Protein AF-A0A8T0K7Q4-F1 (afdb_monomer_lite)

pLDDT: mean 73.62, std 28.97, range [20.77, 98.0]

Foldseek 3Di:
DDDDDPPQADEAEAEQAQFELLQVLLVLLVCLLSNHQYEYEQLQNHKYFDALVVVLVVLVVVVPWADPPDRVVTDDNDLDSQVVSLVSNLVNFPCVDPSRVSSSVSYHTYNHQDPPRLPDDHDYDVRGHCVVVPDPPTHMDGSLVSSVSVPDDCSVVSVVVNVVSVVVVVVVVVVVVVVVVVVVVVVVVVVVVVVVVVVPPPDDDDDDDDDDDDDDDDDDDDDDDDDDDDDDDDDDDDDDDDDDDDDDDDDDDDDDDDDDDDDDDDDDDDDDDDDDDDDDDDDDDDDDDDDDDDDDDDDDDDDDDDDDDDDDDDDDDDDDDDDDDDDDDDDPDDPPPDPPAPFDDFDEADDLVLVVDPDWDAFLFPPVGFQKKFWAAWAWQFDPPAPFTKIKTKIFQQLSFFGAFFWWKWWFFDDADPVDGPHTDDTDIFTWQAGCCGPVSNNGMTITIATWFWDADPPPRDTDPVPTDRPRCRRNVDHGGDIIGIGHIALDDPDPDPDPDDDDDPDDPDDDDDPPVPPVVVVVVVVVPPLQDDPPDDGRCQRHDPQVDLAAEEAQEAEQSQCRSVSNVVCVARRHPNPSHHHDHAYEYEYEGQAPSRDGCVVVLVVCCVSPVPRYHYHYFHQNPDAAPVRHGTGSLSVCVVCVVVVVVSLVVLHAYEETEAPVVVVSNLVSNCVSCVVVVHDSVVSVSVCVSSSRYGYDHD

Organism: Phaseolus angularis (NCBI:txid3914)

InterPro domains:
  IPR001433 Oxidoreductase FAD/NAD(P)-binding [PF00175] (556-670)
  IPR001709 Flavoprotein pyridine nucleotide cytochrome reductase [PR00371] (403-413)
  IPR001709 Flavoprotein pyridine nucleotide cytochrome reductase [PR00371] (555-574)
  IPR001709 Flavoprotein pyridine nucleotide cytochrome reductase [PR00371] (585-594)
  IPR001709 Flavoprotein pyridine nucleotide cytochrome reductase [PR00371] (597-608)
  IPR001709 Flavoprotein pyridine nucleotide cytochrome reductase [PR00371] (633-649)
  IPR001709 Flavoprotein pyridine nucleotide cytochrome reductase [PR00371] (656-664)
  IPR005755 Large ribosomal subunit protein uL13, eukaryota/archaea [TIGR01077] (12-154)
  IPR005822 Large ribosomal subunit protein uL13 [MF_01366] (11-135)
  IPR005822 Large ribosomal subunit protein uL13 [PF00572] (11-115)
  IPR005822 Large ribosomal subunit protein uL13 [cd00392] (12-113)
  IPR015701 Ferredoxin--NADP reductase [PIRSF000361] (325-702)
  IPR015701 Ferredoxin--NADP reductase [PTHR43314] (281-702)
  IPR017927 FAD-binding domain, ferredoxin reductase-type [PS51384] (368-496)
  IPR017938 Riboflavin synthase-like beta-barrel [SSF63380] (358-496)
  IPR023563 Large ribosomal subunit protein uL13, conserved site [PS00783] (89-112)
  IPR035442 Ferredoxin--NADP reductase, plant and Cyanobacteria type [PIRSF501178] (305-702)
  IPR036899 Large ribosomal subunit protein uL13 superfamily [G3DSA:3.90.1180.10] (8-154)
  IPR036899 Large ribosomal subunit protein uL13 superfamily [SSF52161] (12-154)
  IPR039261 Ferredoxin-NADP reductase (FNR), nucleotide-binding domain [G3DSA:3.40.50.80] (540-701)

Sequence (702 aa):
MVSGSGICAKRVVVDARHHMLGRLASIVAKELLNGQKVVVVRCEEICISGGLVRQKMKYMRFLRKRMNTKPSHGPIHFRAPAKIFWRTVRGMIPHKTKRGEAALDRLKVYEGIPPPYDKTKRMVVPDALKVLRLQKGHKYCVLGRLSSEVGWSYYDTIRELEKKRKDKAELVYERKKQLNKLRVKAEKIADEKLALFAKGGRDGLTLQEPKNKPDLSLSPKDYRKTQIKTSLNSPWCASFFILDPSKNCSVFQIYPFSNHIFCSDSHYSFFVLDLRMFHLTLSQAAVTVPIGSDLSLRRSAFKTSNLNFRDKSWAPVLTLDLKATSSCLRSRNVVCMSVQQASVPKVSVSPLELEDAKEPPLNLHKPKEPYTATIVSVERLVGPKAPGETCHIVIDHGGNVPYWEGQSYGVIPPGENPKKPGAPHNVRLYSIASTRYGDFFDGKTASLCVRRAVYYDPETGKEDPSKNGVCSNFLCDSKPGDKIKITGVFANLYFLNVMLEYNLFAAVCFLFNLLDFMLRMVESYVKTAMCLNDERCPSGKIMLLPEDDPNATHIMIATGTGVAPFRGYLRRMFMESVPTYKFGGLAWLFLGVANSDSLLYDEEFSKYLTDYPDNFRYDRALSREQKNKNGGKMYVQDKIEEYSDEIFKLLDNGAHIYFCGLKGMMPGIQDTLKRVAEQRGESWEEKLSQLKKNKQWHVEVY

Structure (mmCIF, N/CA/C/O backbone):
data_AF-A0A8T0K7Q4-F1
#
_entry.id   AF-A0A8T0K7Q4-F1
#
loop_
_atom_site.group_PDB
_atom_site.id
_atom_site.type_symbol
_atom_site.label_atom_id
_atom_site.label_alt_id
_atom_site.label_comp_id
_atom_site.label_asym_id
_atom_site.label_entity_id
_atom_site.label_seq_id
_atom_site.pdbx_PDB_ins_code
_atom_site.Cartn_x
_atom_site.Cartn_y
_atom_site.Cartn_z
_atom_site.occupancy
_atom_site.B_iso_or_equiv
_atom_site.auth_seq_id
_atom_site.auth_comp_id
_atom_site.auth_asym_id
_atom_site.auth_atom_id
_atom_site.pdbx_PDB_model_num
ATOM 1 N N . MET A 1 1 ? -24.305 -4.553 12.191 1.00 35.91 1 MET A N 1
ATOM 2 C CA . MET A 1 1 ? -25.577 -4.128 11.552 1.00 35.91 1 MET A CA 1
ATOM 3 C C . MET A 1 1 ? -26.216 -5.382 10.963 1.00 35.91 1 MET A C 1
ATOM 5 O O . MET A 1 1 ? -25.490 -6.355 10.802 1.00 35.91 1 MET A O 1
ATOM 9 N N . VAL A 1 2 ? -27.542 -5.440 10.817 1.00 37.91 2 VAL A N 1
ATOM 10 C CA . VAL A 1 2 ? -28.267 -6.731 10.743 1.00 37.91 2 VAL A CA 1
ATOM 11 C C . VAL A 1 2 ? -28.123 -7.412 9.374 1.00 37.91 2 VAL A C 1
ATOM 13 O O . VAL A 1 2 ? -27.990 -6.744 8.352 1.00 37.91 2 VAL A O 1
ATOM 16 N N . SER A 1 3 ? -28.128 -8.745 9.393 1.00 39.56 3 SER A N 1
ATOM 17 C CA . SER A 1 3 ? -28.102 -9.647 8.240 1.00 39.56 3 SER A CA 1
ATOM 18 C C . SER A 1 3 ? -29.296 -9.465 7.292 1.00 39.56 3 SER A C 1
ATOM 20 O O . SER A 1 3 ? -30.337 -8.907 7.644 1.00 39.56 3 SER A O 1
ATOM 22 N N . GLY A 1 4 ? -29.130 -9.938 6.054 1.00 44.12 4 GLY A N 1
ATOM 23 C CA . GLY A 1 4 ? -30.130 -9.791 5.001 1.00 44.12 4 GLY A CA 1
ATOM 24 C C . GLY A 1 4 ? -31.412 -10.583 5.264 1.00 44.12 4 GLY A C 1
ATOM 25 O O . GLY A 1 4 ? -31.377 -11.769 5.569 1.00 44.12 4 GLY A O 1
ATOM 26 N N . SER A 1 5 ? -32.552 -9.924 5.070 1.00 37.22 5 SER A N 1
ATOM 27 C CA . SER A 1 5 ? -33.859 -10.551 4.850 1.00 37.22 5 SER A CA 1
ATOM 28 C C . SER A 1 5 ? -34.651 -9.672 3.877 1.00 37.22 5 SER A C 1
ATOM 30 O O . SER A 1 5 ? -34.541 -8.446 3.917 1.00 37.22 5 SER A O 1
ATOM 32 N N . GLY A 1 6 ? -35.418 -10.278 2.966 1.00 42.44 6 GLY A N 1
ATOM 33 C CA . GLY A 1 6 ? -36.070 -9.587 1.836 1.00 42.44 6 GLY A CA 1
ATOM 34 C C . GLY A 1 6 ? -37.251 -8.671 2.193 1.00 42.44 6 GLY A C 1
ATOM 35 O O . GLY A 1 6 ? -38.017 -8.284 1.315 1.00 42.44 6 GLY A O 1
ATOM 36 N N . ILE A 1 7 ? -37.431 -8.337 3.471 1.00 44.41 7 ILE A N 1
ATOM 37 C CA . ILE A 1 7 ? -38.568 -7.570 3.989 1.00 44.41 7 ILE A CA 1
ATOM 38 C C . ILE A 1 7 ? -38.227 -6.074 3.947 1.00 44.41 7 ILE A C 1
ATOM 40 O O . ILE A 1 7 ? -37.103 -5.676 4.246 1.00 44.41 7 ILE A O 1
ATOM 44 N N . CYS A 1 8 ? -39.192 -5.226 3.567 1.00 49.91 8 CYS A N 1
ATOM 45 C CA . CYS A 1 8 ? -38.986 -3.797 3.292 1.00 49.91 8 CYS A CA 1
ATOM 46 C C . CYS A 1 8 ? -38.186 -3.067 4.396 1.00 49.91 8 CYS A C 1
ATOM 48 O O . CYS A 1 8 ? -38.736 -2.675 5.428 1.00 49.91 8 CYS A O 1
ATOM 50 N N . ALA A 1 9 ? -36.897 -2.821 4.130 1.00 61.44 9 ALA A N 1
ATOM 51 C CA . ALA A 1 9 ? -35.919 -2.387 5.125 1.00 61.44 9 ALA A CA 1
ATOM 52 C C . ALA A 1 9 ? -36.371 -1.155 5.935 1.00 61.44 9 ALA A C 1
ATOM 54 O O . ALA A 1 9 ? -36.598 -0.061 5.396 1.00 61.44 9 ALA A O 1
ATOM 55 N N . LYS A 1 10 ? -36.497 -1.350 7.255 1.00 80.00 10 LYS A N 1
ATOM 56 C CA . LYS A 1 10 ? -37.010 -0.377 8.232 1.00 80.00 10 LYS A CA 1
ATOM 57 C C . LYS A 1 10 ? -36.226 0.932 8.149 1.00 80.00 10 LYS A C 1
ATOM 59 O O . LYS A 1 10 ? -35.028 0.938 8.404 1.00 80.00 10 LYS A O 1
ATOM 64 N N . ARG A 1 11 ? -36.890 2.043 7.805 1.00 88.00 11 ARG A N 1
ATOM 65 C CA . ARG A 1 11 ? -36.248 3.352 7.565 1.00 88.00 11 ARG A CA 1
ATOM 66 C C . ARG A 1 11 ? -35.362 3.769 8.749 1.00 88.00 11 ARG A C 1
ATOM 68 O O . ARG A 1 11 ? -35.875 4.054 9.830 1.00 88.00 11 ARG A O 1
ATOM 75 N N . VAL A 1 12 ? -34.052 3.852 8.525 1.00 92.94 12 VAL A N 1
ATOM 76 C CA . VAL A 1 12 ? -33.076 4.330 9.515 1.00 92.94 12 VAL A CA 1
ATOM 77 C C . VAL A 1 12 ? -32.937 5.843 9.376 1.00 92.94 12 VAL A C 1
ATOM 79 O O . VAL A 1 12 ? -32.743 6.348 8.271 1.00 92.94 12 VAL A O 1
ATOM 82 N N . VAL A 1 13 ? -33.021 6.566 10.494 1.00 95.44 13 VAL A N 1
ATOM 83 C CA . VAL A 1 13 ? -32.759 8.011 10.551 1.00 95.44 13 VAL A CA 1
ATOM 84 C C . VAL A 1 13 ? -31.423 8.228 11.256 1.00 95.44 13 VAL A C 1
ATOM 86 O O . VAL A 1 13 ? -31.274 7.844 12.415 1.00 95.44 13 VAL A O 1
ATOM 89 N N . VAL A 1 14 ? -30.453 8.816 10.561 1.00 96.06 14 VAL A N 1
ATOM 90 C CA . VAL A 1 14 ? -29.086 9.064 11.037 1.00 96.06 14 VAL A CA 1
ATOM 91 C C . VAL A 1 14 ? -28.910 10.545 11.358 1.00 96.06 14 VAL A C 1
ATOM 93 O O . VAL A 1 14 ? -29.222 11.411 10.542 1.00 96.06 14 VAL A O 1
ATOM 96 N N . ASP A 1 15 ? -28.396 10.830 12.548 1.00 95.50 15 ASP A N 1
ATOM 97 C CA . ASP A 1 15 ? -28.083 12.172 13.028 1.00 95.50 15 ASP A CA 1
ATOM 98 C C . ASP A 1 15 ? -26.625 12.515 12.694 1.00 95.50 15 ASP A C 1
ATOM 100 O O . ASP A 1 15 ? -25.704 11.927 13.256 1.00 95.50 15 ASP A O 1
ATOM 104 N N . ALA A 1 16 ? -26.395 13.436 11.756 1.00 95.88 16 ALA A N 1
ATOM 105 C CA . ALA A 1 16 ? -25.069 13.666 11.179 1.00 95.88 16 ALA A CA 1
ATOM 106 C C . ALA A 1 16 ? -24.139 14.561 12.025 1.00 95.88 16 ALA A C 1
ATOM 108 O O . ALA A 1 16 ? -22.987 14.803 11.642 1.00 95.88 16 ALA A O 1
ATOM 109 N N . ARG A 1 17 ? -24.598 15.031 13.195 1.00 94.50 17 ARG A N 1
ATOM 110 C CA . ARG A 1 17 ? -23.848 15.933 14.083 1.00 94.50 17 ARG A CA 1
ATOM 111 C C . ARG A 1 17 ? -22.440 15.426 14.382 1.00 94.50 17 ARG A C 1
ATOM 113 O O . ARG A 1 17 ? -22.272 14.311 14.865 1.00 94.50 17 ARG A O 1
ATOM 120 N N . HIS A 1 18 ? -21.428 16.262 14.153 1.00 94.38 18 HIS A N 1
ATOM 121 C CA . HIS A 1 18 ? -20.016 15.957 14.418 1.00 94.38 18 HIS A CA 1
ATOM 122 C C . HIS A 1 18 ? -19.469 14.697 13.712 1.00 94.38 18 HIS A C 1
ATOM 124 O O . HIS A 1 18 ? -18.427 14.181 14.119 1.00 94.38 18 HIS A O 1
ATOM 130 N N . HIS A 1 19 ? -20.120 14.196 12.659 1.00 96.31 19 HIS A N 1
ATOM 131 C CA . HIS A 1 19 ? -19.588 13.089 11.863 1.00 96.31 19 HIS A CA 1
ATOM 132 C C . HIS A 1 19 ? -18.623 13.599 10.783 1.00 96.31 19 HIS A C 1
ATOM 134 O O . HIS A 1 19 ? -18.792 14.689 10.240 1.00 96.31 19 HIS A O 1
ATOM 140 N N . MET A 1 20 ? -17.613 12.803 10.443 1.00 95.94 20 MET A N 1
ATOM 141 C CA . MET A 1 20 ? -16.632 13.079 9.398 1.00 95.94 20 MET A CA 1
ATOM 142 C C . MET A 1 20 ? -17.219 12.747 8.023 1.00 95.94 20 MET A C 1
ATOM 144 O O . MET A 1 20 ? -17.463 11.576 7.723 1.00 95.94 20 MET A O 1
ATOM 148 N N . LEU A 1 21 ? -17.389 13.773 7.180 1.00 96.00 21 LEU A N 1
ATOM 149 C CA . LEU A 1 21 ? -18.098 13.740 5.890 1.00 96.00 21 LEU A CA 1
ATOM 150 C C . LEU A 1 21 ? -17.865 12.453 5.075 1.00 96.00 21 LEU A C 1
ATOM 152 O O . LEU A 1 21 ? -18.817 11.751 4.744 1.00 96.00 21 LEU A O 1
ATOM 156 N N . GLY A 1 22 ? -16.604 12.128 4.773 1.00 94.56 22 GLY A N 1
ATOM 157 C CA . GLY A 1 22 ? -16.255 10.979 3.929 1.00 94.56 22 GLY A CA 1
ATOM 158 C C . GLY A 1 22 ? -16.488 9.612 4.584 1.00 94.56 22 GLY A C 1
ATOM 159 O O . GLY A 1 22 ? -16.881 8.674 3.895 1.00 94.56 22 GLY A O 1
ATOM 160 N N . ARG A 1 23 ? -16.300 9.493 5.909 1.00 93.62 23 ARG A N 1
ATOM 161 C CA . ARG A 1 23 ? -16.551 8.234 6.638 1.00 93.62 23 ARG A CA 1
ATOM 162 C C . ARG A 1 23 ? -18.053 7.959 6.732 1.00 93.62 23 ARG A C 1
ATOM 164 O O . ARG A 1 23 ? -18.482 6.850 6.431 1.00 93.62 23 ARG A O 1
ATOM 171 N N . LEU A 1 24 ? -18.849 8.982 7.061 1.00 96.31 24 LEU A N 1
ATOM 172 C CA . LEU A 1 24 ? -20.310 8.876 7.091 1.00 96.31 24 LEU A CA 1
ATOM 173 C C . LEU A 1 24 ? -20.872 8.534 5.704 1.00 96.31 24 LEU A C 1
ATOM 175 O O . LEU A 1 24 ? -21.683 7.620 5.587 1.00 96.31 24 LEU A O 1
ATOM 179 N N . ALA A 1 25 ? -20.409 9.220 4.653 1.00 97.00 25 ALA A N 1
ATOM 180 C CA . ALA A 1 25 ? -20.859 8.961 3.287 1.00 97.00 25 ALA A CA 1
ATOM 181 C C . ALA A 1 25 ? -20.538 7.531 2.814 1.00 97.00 25 ALA A C 1
ATOM 183 O O . ALA A 1 25 ? -21.384 6.911 2.177 1.00 97.00 25 ALA A O 1
ATOM 184 N N . SER A 1 26 ? -19.368 6.986 3.171 1.00 96.50 26 SER A N 1
ATOM 185 C CA . SER A 1 26 ? -18.967 5.614 2.818 1.00 96.50 26 SER A CA 1
ATOM 186 C C . SER A 1 26 ? -19.850 4.554 3.485 1.00 96.50 26 SER A C 1
ATOM 188 O O . SER A 1 26 ? -20.309 3.624 2.824 1.00 96.50 26 SER A O 1
ATOM 190 N N . ILE A 1 27 ? -20.162 4.722 4.776 1.00 95.69 27 ILE A N 1
ATOM 191 C CA . ILE A 1 27 ? -21.057 3.806 5.501 1.00 95.69 27 ILE A CA 1
ATOM 192 C C . ILE A 1 27 ? -22.479 3.893 4.928 1.00 95.69 27 ILE A C 1
ATOM 194 O O . ILE A 1 27 ? -23.064 2.869 4.585 1.00 95.69 27 ILE A O 1
ATOM 198 N N . VAL A 1 28 ? -23.004 5.106 4.721 1.00 96.06 28 VAL A N 1
ATOM 199 C CA . VAL A 1 28 ? -24.328 5.312 4.109 1.00 96.06 28 VAL A CA 1
ATOM 200 C C . VAL A 1 28 ? -24.396 4.722 2.691 1.00 96.06 28 VAL A C 1
ATOM 202 O O . VAL A 1 28 ? -25.392 4.088 2.356 1.00 96.06 28 VAL A O 1
ATOM 205 N N . ALA A 1 29 ? -23.346 4.851 1.873 1.00 96.25 29 ALA A N 1
ATOM 206 C CA . ALA A 1 29 ? -23.305 4.269 0.528 1.00 96.25 29 ALA A CA 1
ATOM 207 C C . ALA A 1 29 ? -23.425 2.733 0.530 1.00 96.25 29 ALA A C 1
ATOM 209 O O . ALA A 1 29 ? -24.143 2.181 -0.306 1.00 96.25 29 ALA A O 1
ATOM 210 N N . LYS A 1 30 ? -22.773 2.048 1.482 1.00 94.50 30 LYS A N 1
ATOM 211 C CA . LYS A 1 30 ? -22.885 0.588 1.649 1.00 94.50 30 LYS A CA 1
ATOM 212 C C . LYS A 1 30 ? -24.308 0.173 2.026 1.00 94.50 30 LYS A C 1
ATOM 214 O O . LYS A 1 30 ? -24.893 -0.669 1.352 1.00 94.50 30 LYS A O 1
ATOM 219 N N . GLU A 1 31 ? -24.898 0.819 3.029 1.00 93.06 31 GLU A N 1
ATOM 220 C CA . GLU A 1 31 ? -26.262 0.517 3.487 1.00 93.06 31 GLU A CA 1
ATOM 221 C C . GLU A 1 31 ? -27.305 0.685 2.363 1.00 93.06 31 GLU A C 1
ATOM 223 O O . GLU A 1 31 ? -28.150 -0.187 2.149 1.00 93.06 31 GLU A O 1
ATOM 228 N N . LEU A 1 32 ? -27.207 1.754 1.566 1.00 94.12 32 LEU A N 1
ATOM 229 C CA . LEU A 1 32 ? -28.103 1.991 0.424 1.00 94.12 32 LEU A CA 1
ATOM 230 C C . LEU A 1 32 ? -28.004 0.890 -0.652 1.00 94.12 32 LEU A C 1
ATOM 232 O O . LEU A 1 32 ? -29.024 0.488 -1.226 1.00 94.12 32 LEU A O 1
ATOM 236 N N . LEU A 1 33 ? -26.793 0.376 -0.907 1.00 92.19 33 LEU A N 1
ATOM 237 C CA . LEU A 1 33 ? -26.527 -0.731 -1.840 1.00 92.19 33 LEU A CA 1
ATOM 238 C C . LEU A 1 33 ? -26.986 -2.102 -1.311 1.00 92.19 33 LEU A C 1
ATOM 240 O O . LEU A 1 33 ? -27.296 -2.977 -2.129 1.00 92.19 33 LEU A O 1
ATOM 244 N N . ASN A 1 34 ? -27.085 -2.249 0.015 1.00 90.69 34 ASN A N 1
ATOM 245 C CA . ASN A 1 34 ? -27.672 -3.399 0.717 1.00 90.69 34 ASN A CA 1
ATOM 246 C C . ASN A 1 34 ? -29.216 -3.370 0.738 1.00 90.69 34 ASN A C 1
ATOM 248 O O . ASN A 1 34 ? -29.839 -4.335 1.166 1.00 90.69 34 ASN A O 1
ATOM 252 N N . GLY A 1 35 ? -29.852 -2.282 0.281 1.00 88.38 35 GLY A N 1
ATOM 253 C CA . GLY A 1 35 ? -31.316 -2.133 0.250 1.00 88.38 35 GLY A CA 1
ATOM 254 C C . GLY A 1 35 ? -31.903 -1.247 1.353 1.00 88.38 35 GLY A C 1
ATOM 255 O O . GLY A 1 35 ? -33.096 -0.934 1.315 1.00 88.38 35 GLY A O 1
ATOM 256 N N . GLN A 1 36 ? -31.086 -0.791 2.303 1.00 91.00 36 GLN A N 1
ATOM 257 C CA . GLN A 1 36 ? -31.540 -0.017 3.454 1.00 91.00 36 GLN A CA 1
ATOM 258 C C . GLN A 1 36 ? -32.044 1.376 3.035 1.00 91.00 36 GLN A C 1
ATOM 260 O O . GLN A 1 36 ? -31.373 2.117 2.319 1.00 91.00 36 GLN A O 1
ATOM 265 N N . LYS A 1 37 ? -33.231 1.765 3.516 1.00 94.00 37 LYS A N 1
ATOM 266 C CA . LYS A 1 37 ? -33.770 3.130 3.375 1.00 94.00 37 LYS A CA 1
ATOM 267 C C . LYS A 1 37 ? -33.159 4.021 4.460 1.00 94.00 37 LYS A C 1
ATOM 269 O O . LYS A 1 37 ? -33.357 3.743 5.647 1.00 94.00 37 LYS A O 1
ATOM 274 N N . VAL A 1 38 ? -32.427 5.066 4.073 1.00 95.38 38 VAL A N 1
ATOM 275 C CA . VAL A 1 38 ? -31.645 5.920 4.988 1.00 95.38 38 VAL A CA 1
ATOM 276 C C . VAL A 1 38 ? -32.077 7.378 4.859 1.00 95.38 38 VAL A C 1
ATOM 278 O O . VAL A 1 38 ? -32.139 7.934 3.764 1.00 95.38 38 VAL A O 1
ATOM 281 N N . VAL A 1 39 ? -32.338 8.022 5.994 1.00 96.38 39 VAL A N 1
ATOM 282 C CA . VAL A 1 39 ? -32.563 9.467 6.078 1.00 96.38 39 VAL A CA 1
ATOM 283 C C . VAL A 1 39 ? -31.473 10.091 6.932 1.00 96.38 39 VAL A C 1
ATOM 285 O O . VAL A 1 39 ? -31.307 9.697 8.079 1.00 96.38 39 VAL A O 1
ATOM 288 N N . VAL A 1 40 ? -30.748 11.069 6.399 1.00 97.06 40 VAL A N 1
ATOM 289 C CA . VAL A 1 40 ? -29.696 11.793 7.123 1.00 97.06 40 VAL A CA 1
ATOM 290 C C . VAL A 1 40 ? -30.197 13.197 7.464 1.00 97.06 40 VAL A C 1
ATOM 292 O O . VAL A 1 40 ? -30.641 13.928 6.579 1.00 97.06 40 VAL A O 1
ATOM 295 N N . VAL A 1 41 ? -30.142 13.563 8.745 1.00 95.94 41 VAL A N 1
ATOM 296 C CA . VAL A 1 41 ? -30.566 14.875 9.270 1.00 95.94 41 VAL A CA 1
ATOM 297 C C . VAL A 1 41 ? -29.388 15.622 9.901 1.00 95.94 41 VAL A C 1
ATOM 299 O O . VAL A 1 41 ? -28.391 15.002 10.276 1.00 95.94 41 VAL A O 1
ATOM 302 N N . ARG A 1 42 ? -29.506 16.949 10.034 1.00 95.31 42 ARG A N 1
ATOM 303 C CA . ARG A 1 42 ? -28.453 17.864 10.520 1.00 95.31 42 ARG A CA 1
ATOM 304 C C . ARG A 1 42 ? -27.158 17.859 9.706 1.00 95.31 42 ARG A C 1
ATOM 306 O O . ARG A 1 42 ? -26.049 17.839 10.247 1.00 95.31 42 ARG A O 1
ATOM 313 N N . CYS A 1 43 ? -27.279 17.879 8.378 1.00 96.31 43 CYS A N 1
ATOM 314 C CA . CYS A 1 43 ? -26.110 17.878 7.491 1.00 96.31 43 CYS A CA 1
ATOM 315 C C . CYS A 1 43 ? -25.223 19.130 7.626 1.00 96.31 43 CYS A C 1
ATOM 317 O O . CYS A 1 43 ? -24.043 19.090 7.285 1.00 96.31 43 CYS A O 1
ATOM 319 N N . GLU A 1 44 ? -25.747 20.226 8.170 1.00 95.00 44 GLU A N 1
ATOM 320 C CA . GLU A 1 44 ? -24.985 21.420 8.530 1.00 95.00 44 GLU A CA 1
ATOM 321 C C . GLU A 1 44 ? -23.984 21.190 9.680 1.00 95.00 44 GLU A C 1
ATOM 323 O O . GLU A 1 44 ? -22.933 21.829 9.678 1.00 95.00 44 GLU A O 1
ATOM 328 N N . GLU A 1 45 ? -24.243 20.261 10.614 1.00 95.25 45 GLU A N 1
ATOM 329 C CA . GLU A 1 45 ? -23.342 19.925 11.737 1.00 95.25 45 GLU A CA 1
ATOM 330 C C . GLU A 1 45 ? -22.268 18.859 11.376 1.00 95.25 45 GLU A C 1
ATOM 332 O O . GLU A 1 45 ? -21.480 18.449 12.239 1.00 95.25 45 GLU A O 1
ATOM 337 N N . ILE A 1 46 ? -22.189 18.423 10.109 1.00 96.69 46 ILE A N 1
ATOM 338 C CA . ILE A 1 46 ? -21.130 17.532 9.588 1.00 96.69 46 ILE A CA 1
ATOM 339 C C . ILE A 1 46 ? -19.763 18.230 9.631 1.00 96.69 46 ILE A C 1
ATOM 341 O O . ILE A 1 46 ? -19.654 19.433 9.408 1.00 96.69 46 ILE A O 1
ATOM 345 N N . CYS A 1 47 ? -18.695 17.472 9.879 1.00 95.62 47 CYS A N 1
ATOM 346 C CA . CYS A 1 47 ? -17.317 17.958 9.937 1.00 95.62 47 CYS A CA 1
ATOM 347 C C . CYS A 1 47 ? -16.460 17.470 8.750 1.00 95.62 47 CYS A C 1
ATOM 349 O O . CYS A 1 47 ? -16.594 16.341 8.273 1.00 95.62 47 CYS A O 1
ATOM 351 N N . ILE A 1 48 ? -15.521 18.311 8.310 1.00 94.88 48 ILE A N 1
ATOM 352 C CA . ILE A 1 48 ? -14.441 17.980 7.366 1.00 94.88 48 ILE A CA 1
ATOM 353 C C . ILE A 1 48 ? -13.102 18.250 8.067 1.00 94.88 48 ILE A C 1
ATOM 355 O O . ILE A 1 48 ? -12.975 19.228 8.803 1.00 94.88 48 ILE A O 1
ATOM 359 N N . SER A 1 49 ? -12.097 17.397 7.858 1.00 91.69 49 SER A N 1
ATOM 360 C CA . SER A 1 49 ? -10.741 17.601 8.386 1.00 91.69 49 SER A CA 1
ATOM 361 C C . SER A 1 49 ? -10.030 18.787 7.721 1.00 91.69 49 SER A C 1
ATOM 363 O O . SER A 1 49 ? -10.256 19.097 6.551 1.00 91.69 49 SER A O 1
ATOM 365 N N . GLY A 1 50 ? -9.128 19.438 8.454 1.00 91.62 50 GLY A N 1
ATOM 366 C CA . GLY A 1 50 ? -8.415 20.635 8.012 1.00 91.62 50 GLY A CA 1
ATOM 367 C C . GLY A 1 50 ? -9.155 21.937 8.338 1.00 91.62 50 GLY A C 1
ATOM 368 O O . GLY A 1 50 ? -10.373 21.975 8.494 1.00 91.62 50 GLY A O 1
ATOM 369 N N . GLY A 1 51 ? -8.393 23.027 8.450 1.00 93.25 51 GLY A N 1
ATOM 370 C CA . GLY A 1 51 ? -8.929 24.345 8.790 1.00 93.25 51 GLY A CA 1
ATOM 371 C C . GLY A 1 51 ? -9.867 24.926 7.726 1.00 93.25 51 GLY A C 1
ATOM 372 O O . GLY A 1 51 ? -9.716 24.686 6.526 1.00 93.25 51 GLY A O 1
ATOM 373 N N . LEU A 1 52 ? -10.807 25.750 8.190 1.00 93.81 52 LEU A N 1
ATOM 374 C CA . LEU A 1 52 ? -11.856 26.385 7.390 1.00 93.81 52 LEU A CA 1
ATOM 375 C C . LEU A 1 52 ? -11.324 27.129 6.157 1.00 93.81 52 LEU A C 1
ATOM 377 O O . LEU A 1 52 ? -11.821 26.891 5.061 1.00 93.81 52 LEU A O 1
ATOM 381 N N . VAL A 1 53 ? -10.265 27.934 6.304 1.00 93.62 53 VAL A N 1
ATOM 382 C CA . VAL A 1 53 ? -9.640 28.687 5.196 1.00 93.62 53 VAL A CA 1
ATOM 383 C C . VAL A 1 53 ? -9.153 27.755 4.076 1.00 93.62 53 VAL A C 1
ATOM 385 O O . VAL A 1 53 ? -9.475 27.974 2.910 1.00 93.62 53 VAL A O 1
ATOM 388 N N . ARG A 1 54 ? -8.462 26.654 4.418 1.00 93.00 54 ARG A N 1
ATOM 389 C CA . ARG A 1 54 ? -7.981 25.649 3.447 1.00 93.00 54 ARG A CA 1
ATOM 390 C C . ARG A 1 54 ? -9.142 25.018 2.676 1.00 93.00 54 ARG A C 1
ATOM 392 O O . ARG A 1 54 ? -9.057 24.853 1.459 1.00 93.00 54 ARG A O 1
ATOM 399 N N . GLN A 1 55 ? -10.232 24.676 3.366 1.00 94.50 55 GLN A N 1
ATOM 400 C CA . GLN A 1 55 ? -11.401 24.078 2.718 1.00 94.50 55 GLN A CA 1
ATOM 401 C C . GLN A 1 55 ? -12.217 25.103 1.915 1.00 94.50 55 GLN A C 1
ATOM 403 O O . GLN A 1 55 ? -12.707 24.756 0.843 1.00 94.50 55 GLN A O 1
ATOM 408 N N . LYS A 1 56 ? -12.275 26.373 2.342 1.00 93.81 56 LYS A N 1
ATOM 409 C CA . LYS A 1 56 ? -12.843 27.486 1.562 1.00 93.81 56 LYS A CA 1
ATOM 410 C C . LYS A 1 56 ? -12.080 27.681 0.255 1.00 93.81 56 LYS A C 1
ATOM 412 O O . LYS A 1 56 ? -12.696 27.637 -0.802 1.00 93.81 56 LYS A O 1
ATOM 417 N N . MET A 1 57 ? -10.747 27.787 0.292 1.00 94.00 57 MET A N 1
ATOM 418 C CA . MET A 1 57 ? -9.913 27.868 -0.919 1.00 94.00 57 MET A CA 1
ATOM 419 C C . MET A 1 57 ? -10.150 26.674 -1.858 1.00 94.00 57 MET A C 1
ATOM 421 O O . MET A 1 57 ? -10.355 26.858 -3.059 1.00 94.00 57 MET A O 1
ATOM 425 N N . LYS A 1 58 ? -10.200 25.448 -1.312 1.00 93.12 58 LYS A N 1
ATOM 426 C CA . LYS A 1 58 ? -10.502 24.230 -2.082 1.00 93.12 58 LYS A CA 1
ATOM 427 C C . LYS A 1 58 ? -11.890 24.285 -2.731 1.00 93.12 58 LYS A C 1
ATOM 429 O O . LYS A 1 58 ? -12.028 23.902 -3.892 1.00 93.12 58 LYS A O 1
ATOM 434 N N . TYR A 1 59 ? -12.901 24.785 -2.019 1.00 92.94 59 TYR A N 1
ATOM 435 C CA . TYR A 1 59 ? -14.258 24.920 -2.550 1.00 92.94 59 TYR A CA 1
ATOM 436 C C . TYR A 1 59 ? -14.369 26.041 -3.590 1.00 92.94 59 TYR A C 1
ATOM 438 O O . TYR A 1 59 ? -14.992 25.845 -4.626 1.00 92.94 59 TYR A O 1
ATOM 446 N N . MET A 1 60 ? -13.691 27.173 -3.394 1.00 92.12 60 MET A N 1
ATOM 447 C CA . MET A 1 60 ? -13.629 28.259 -4.380 1.00 92.12 60 MET A CA 1
ATOM 448 C C . MET A 1 60 ? -12.918 27.815 -5.670 1.00 92.12 60 MET A C 1
ATOM 450 O O . MET A 1 60 ? -13.409 28.106 -6.760 1.00 92.12 60 MET A O 1
ATOM 454 N N . ARG A 1 61 ? -11.831 27.025 -5.590 1.00 92.81 61 ARG A N 1
ATOM 455 C CA . ARG A 1 61 ? -11.213 26.392 -6.779 1.00 92.81 61 ARG A CA 1
ATOM 456 C C . ARG A 1 61 ? -12.159 25.394 -7.460 1.00 92.81 61 ARG A C 1
ATOM 458 O O . ARG A 1 61 ? -12.103 25.254 -8.678 1.00 92.81 61 ARG A O 1
ATOM 465 N N . PHE A 1 62 ? -13.039 24.726 -6.711 1.00 90.31 62 PHE A N 1
ATOM 466 C CA . PHE A 1 62 ? -14.092 23.882 -7.283 1.00 90.31 62 PHE A CA 1
ATOM 467 C C . PHE A 1 62 ? -15.175 24.715 -7.995 1.00 90.31 62 PHE A C 1
ATOM 469 O O . PHE A 1 62 ? -15.446 24.434 -9.157 1.00 90.31 62 PHE A O 1
ATOM 476 N N . LEU A 1 63 ? -15.696 25.788 -7.381 1.00 89.50 63 LEU A N 1
ATOM 477 C CA . LEU A 1 63 ? -16.679 26.704 -7.993 1.00 89.50 63 LEU A CA 1
ATOM 478 C C . LEU A 1 63 ? -16.174 27.388 -9.279 1.00 89.50 63 LEU A C 1
ATOM 480 O O . LEU A 1 63 ? -16.973 27.748 -10.142 1.00 89.50 63 LEU A O 1
ATOM 484 N N . ARG A 1 64 ? -14.853 27.560 -9.424 1.00 89.25 64 ARG A N 1
ATOM 485 C CA . ARG A 1 64 ? -14.220 28.073 -10.653 1.00 89.25 64 ARG A CA 1
ATOM 486 C C . ARG A 1 64 ? -14.226 27.069 -11.818 1.00 89.25 64 ARG A C 1
ATOM 488 O O . ARG A 1 64 ? -14.014 27.488 -12.950 1.00 89.25 64 ARG A O 1
ATOM 495 N N . LYS A 1 65 ? -14.480 25.770 -11.594 1.00 88.50 65 LYS A N 1
ATOM 496 C CA . LYS A 1 65 ? -14.549 24.779 -12.684 1.00 88.50 65 LYS A CA 1
ATOM 497 C C . LYS A 1 65 ? -15.817 24.981 -13.519 1.00 88.50 65 LYS A C 1
ATOM 499 O O . LYS A 1 65 ? -16.922 24.844 -13.002 1.00 88.50 65 LYS A O 1
ATOM 504 N N . ARG A 1 66 ? -15.660 25.251 -14.814 1.00 84.56 66 ARG A N 1
ATOM 505 C CA . ARG A 1 66 ? -16.746 25.381 -15.802 1.00 84.56 66 ARG A CA 1
ATOM 506 C C . ARG A 1 66 ? -16.412 24.535 -17.035 1.00 84.56 66 ARG A C 1
ATOM 508 O O . ARG A 1 66 ? -15.254 24.180 -17.232 1.00 84.56 66 ARG A O 1
ATOM 515 N N . MET A 1 67 ? -17.418 24.198 -17.838 1.00 84.69 67 MET A N 1
ATOM 516 C CA . MET A 1 67 ? -17.221 23.625 -19.174 1.00 84.69 67 MET A CA 1
ATOM 517 C C . MET A 1 67 ? -17.191 24.773 -20.186 1.00 84.69 67 MET A C 1
ATOM 519 O O . MET A 1 67 ? -18.071 25.629 -20.128 1.00 84.69 67 MET A O 1
ATOM 523 N N . ASN A 1 68 ? -16.193 24.794 -21.075 1.00 82.62 68 ASN A N 1
ATOM 524 C CA . ASN A 1 68 ? -15.985 25.910 -22.006 1.00 82.62 68 ASN A CA 1
ATOM 525 C C . ASN A 1 68 ? -17.068 25.985 -23.097 1.00 82.62 68 ASN A C 1
ATOM 527 O O . ASN A 1 68 ? -17.530 27.065 -23.434 1.00 82.62 68 ASN A O 1
ATOM 531 N N . THR A 1 69 ? -17.502 24.832 -23.614 1.00 85.56 69 THR A N 1
ATOM 532 C CA . THR A 1 69 ? -18.463 24.735 -24.726 1.00 85.56 69 THR A CA 1
ATOM 533 C C . THR A 1 69 ? -19.897 25.069 -24.317 1.00 85.56 69 THR A C 1
ATOM 535 O O . THR A 1 69 ? -20.550 25.880 -24.964 1.00 85.56 69 THR A O 1
ATOM 538 N N . LYS A 1 70 ? -20.416 24.450 -23.246 1.00 82.94 70 LYS A N 1
ATOM 539 C CA . LYS A 1 70 ? -21.786 24.686 -22.766 1.00 82.94 70 LYS A CA 1
ATOM 540 C C . LYS A 1 70 ? -21.857 24.606 -21.235 1.00 82.94 70 LYS A C 1
ATOM 542 O O . LYS A 1 70 ? -21.880 23.501 -20.686 1.00 82.94 70 LYS A O 1
ATOM 547 N N . PRO A 1 71 ? -21.931 25.744 -20.514 1.00 79.81 71 PRO A N 1
ATOM 548 C CA . PRO A 1 71 ? -21.882 25.767 -19.050 1.00 79.81 71 PRO A CA 1
ATOM 549 C C . PRO A 1 71 ? -22.924 24.888 -18.340 1.00 79.81 71 PRO A C 1
ATOM 551 O O . PRO A 1 71 ? -22.619 24.348 -17.278 1.00 79.81 71 PRO A O 1
ATOM 554 N N . SER A 1 72 ? -24.112 24.680 -18.924 1.00 78.00 72 SER A N 1
ATOM 555 C CA . SER A 1 72 ? -25.164 23.822 -18.350 1.00 78.00 72 SER A CA 1
ATOM 556 C C . SER A 1 72 ? -24.859 22.317 -18.390 1.00 78.00 72 SER A C 1
ATOM 558 O O . SER A 1 72 ? -25.453 21.567 -17.622 1.00 78.00 72 SER A O 1
ATOM 560 N N . HIS A 1 73 ? -23.902 21.875 -19.213 1.00 80.25 73 HIS A N 1
ATOM 561 C CA . HIS A 1 73 ? -23.373 20.502 -19.199 1.00 80.25 73 HIS A CA 1
ATOM 562 C C . HIS A 1 73 ? -22.124 20.368 -18.300 1.00 80.25 73 HIS A C 1
ATOM 564 O O . HIS A 1 73 ? -21.540 19.289 -18.184 1.00 80.25 73 HIS A O 1
ATOM 570 N N . GLY A 1 74 ? -21.703 21.459 -17.647 1.00 79.56 74 GLY A N 1
ATOM 571 C CA . GLY A 1 74 ? -20.578 21.484 -16.718 1.00 79.56 74 GLY A CA 1
ATOM 572 C C . GLY A 1 74 ? -20.884 20.913 -15.321 1.00 79.56 74 GLY A C 1
ATOM 573 O O . GLY A 1 74 ? -22.009 20.511 -15.017 1.00 79.56 74 GLY A O 1
ATOM 574 N N . PRO A 1 75 ? -19.879 20.872 -14.424 1.00 83.38 75 PRO A N 1
ATOM 575 C CA . PRO A 1 75 ? -20.048 20.349 -13.068 1.00 83.38 75 PRO A CA 1
ATOM 576 C C . PRO A 1 75 ? -21.048 21.169 -12.235 1.00 83.38 75 PRO A C 1
ATOM 578 O O . PRO A 1 75 ? -20.861 22.366 -12.034 1.00 83.38 75 PRO A O 1
ATOM 581 N N . ILE A 1 76 ? -22.082 20.517 -11.686 1.00 86.31 76 ILE A N 1
ATOM 582 C CA . ILE A 1 76 ? -23.112 21.198 -10.883 1.00 86.31 76 ILE A CA 1
ATOM 583 C C . ILE A 1 76 ? -22.595 21.538 -9.472 1.00 86.31 76 ILE A C 1
ATOM 585 O O . ILE A 1 76 ? -22.261 20.674 -8.647 1.00 86.31 76 ILE A O 1
ATOM 589 N N . HIS A 1 77 ? -22.589 22.838 -9.180 1.00 89.44 77 HIS A N 1
ATOM 590 C CA . HIS A 1 77 ? -22.004 23.444 -7.984 1.00 89.44 77 HIS A CA 1
ATOM 591 C C . HIS A 1 77 ? -22.994 23.604 -6.828 1.00 89.44 77 HIS A C 1
ATOM 593 O O . HIS A 1 77 ? -23.356 24.714 -6.444 1.00 89.44 77 HIS A O 1
ATOM 599 N N . PHE A 1 78 ? -23.414 22.490 -6.224 1.00 92.38 78 PHE A N 1
ATOM 600 C CA . PHE A 1 78 ? -24.221 22.539 -4.998 1.00 92.38 78 PHE A CA 1
ATOM 601 C C . PHE A 1 78 ? -23.523 23.336 -3.882 1.00 92.38 78 PHE A C 1
ATOM 603 O O . PHE A 1 78 ? -22.337 23.116 -3.619 1.00 92.38 78 PHE A O 1
ATOM 610 N N . ARG A 1 79 ? -24.270 24.218 -3.205 1.00 92.25 79 ARG A N 1
ATOM 611 C CA . ARG A 1 79 ? -23.805 24.999 -2.042 1.00 92.25 79 ARG A CA 1
ATOM 612 C C . ARG A 1 79 ? -24.445 24.584 -0.712 1.00 92.25 79 ARG A C 1
ATOM 614 O O . ARG A 1 79 ? -23.838 24.796 0.323 1.00 92.25 79 ARG A O 1
ATOM 621 N N . ALA A 1 80 ? -25.638 23.986 -0.735 1.00 94.88 80 ALA A N 1
ATOM 622 C CA . ALA A 1 80 ? -26.355 23.566 0.471 1.00 94.88 80 ALA A CA 1
ATOM 623 C C . ALA A 1 80 ? -25.744 22.279 1.090 1.00 94.88 80 ALA A C 1
ATOM 625 O O . ALA A 1 80 ? -25.460 21.342 0.328 1.00 94.88 80 ALA A O 1
ATOM 626 N N . PRO A 1 81 ? -25.551 22.186 2.424 1.00 95.88 81 PRO A N 1
ATOM 627 C CA . PRO A 1 81 ? -24.921 21.044 3.096 1.00 95.88 81 PRO A CA 1
ATOM 628 C C . PRO A 1 81 ? -25.485 19.668 2.720 1.00 95.88 81 PRO A C 1
ATOM 630 O O . PRO A 1 81 ? -24.711 18.749 2.442 1.00 95.88 81 PRO A O 1
ATOM 633 N N . ALA A 1 82 ? -26.809 19.512 2.646 1.00 96.06 82 ALA A N 1
ATOM 634 C CA . ALA A 1 82 ? -27.458 18.250 2.297 1.00 96.06 82 ALA A CA 1
ATOM 635 C C . ALA A 1 82 ? -27.158 17.837 0.851 1.00 96.06 82 ALA A C 1
ATOM 637 O O . ALA A 1 82 ? -26.892 16.668 0.574 1.00 96.06 82 ALA A O 1
ATOM 638 N N . LYS A 1 83 ? -27.126 18.795 -0.085 1.00 95.62 83 LYS A N 1
ATOM 639 C CA . LYS A 1 83 ? -26.765 18.530 -1.488 1.00 95.62 83 LYS A CA 1
ATOM 640 C C . LYS A 1 83 ? -25.264 18.268 -1.662 1.00 95.62 83 LYS A C 1
ATOM 642 O O . LYS A 1 83 ? -24.890 17.476 -2.528 1.00 95.62 83 LYS A O 1
ATOM 647 N N . ILE A 1 84 ? -24.406 18.855 -0.822 1.00 95.25 84 ILE A N 1
ATOM 648 C CA . ILE A 1 84 ? -22.973 18.519 -0.767 1.00 95.25 84 ILE A CA 1
ATOM 649 C C . ILE A 1 84 ? -22.785 17.082 -0.257 1.00 95.25 84 ILE A C 1
ATOM 651 O O . ILE A 1 84 ? -22.097 16.308 -0.921 1.00 95.25 84 ILE A O 1
ATOM 655 N N . PHE A 1 85 ? -23.449 16.695 0.839 1.00 96.75 85 PHE A N 1
ATOM 656 C CA . PHE A 1 85 ? -23.430 15.319 1.351 1.00 96.75 85 PHE A CA 1
ATOM 657 C C . PHE A 1 85 ? -23.977 14.315 0.323 1.00 96.75 85 PHE A C 1
ATOM 659 O O . PHE A 1 85 ? -23.322 13.317 0.023 1.00 96.75 85 PHE A O 1
ATOM 666 N N . TRP A 1 86 ? -25.127 14.611 -0.291 1.00 96.69 86 TRP A N 1
ATOM 667 C CA . TRP A 1 86 ? -25.724 13.781 -1.341 1.00 96.69 86 TRP A CA 1
ATOM 668 C C . TRP A 1 86 ? -24.786 13.603 -2.544 1.00 96.69 86 TRP A C 1
ATOM 670 O O . TRP A 1 86 ? -24.620 12.483 -3.022 1.00 96.69 86 TRP A O 1
ATOM 680 N N . ARG A 1 87 ? -24.089 14.662 -2.995 1.00 95.25 87 ARG A N 1
ATOM 681 C CA . ARG A 1 87 ? -23.060 14.546 -4.047 1.00 95.25 87 ARG A CA 1
ATOM 682 C C . ARG A 1 87 ? -21.902 13.643 -3.612 1.00 95.25 87 ARG A C 1
ATOM 684 O O . ARG A 1 87 ? -21.397 12.887 -4.438 1.00 95.25 87 ARG A O 1
ATOM 691 N N . THR A 1 88 ? -21.484 13.700 -2.346 1.00 95.31 88 THR A N 1
ATOM 692 C CA . THR A 1 88 ? -20.439 12.816 -1.808 1.00 95.31 88 THR A CA 1
ATOM 693 C C . THR A 1 88 ? -20.879 11.349 -1.822 1.00 95.31 88 THR A C 1
ATOM 695 O O . THR A 1 88 ? -20.119 10.516 -2.305 1.00 95.31 88 THR A O 1
ATOM 698 N N . VAL A 1 89 ? -22.109 11.033 -1.396 1.00 96.69 89 VAL A N 1
ATOM 699 C CA . VAL A 1 89 ? -22.649 9.658 -1.452 1.00 96.69 89 VAL A CA 1
ATOM 700 C C . VAL A 1 89 ? -22.850 9.188 -2.900 1.00 96.69 89 VAL A C 1
ATOM 702 O O . VAL A 1 89 ? -22.434 8.086 -3.246 1.00 96.69 89 VAL A O 1
ATOM 705 N N . ARG A 1 90 ? -23.380 10.039 -3.793 1.00 95.31 90 ARG A N 1
ATOM 706 C CA . ARG A 1 90 ? -23.483 9.757 -5.240 1.00 95.31 90 ARG A CA 1
ATOM 707 C C . ARG A 1 90 ? -22.125 9.439 -5.880 1.00 95.31 90 ARG A C 1
ATOM 709 O O . ARG A 1 90 ? -22.069 8.629 -6.802 1.00 95.31 90 ARG A O 1
ATOM 716 N N . GLY A 1 91 ? -21.043 10.054 -5.401 1.00 94.25 91 GLY A N 1
ATOM 717 C CA . GLY A 1 91 ? -19.674 9.763 -5.839 1.00 94.25 91 GLY A CA 1
ATOM 718 C C . GLY A 1 91 ? -19.128 8.405 -5.377 1.00 94.25 91 GLY A C 1
ATOM 719 O O . GLY A 1 91 ? -18.114 7.964 -5.903 1.00 94.25 91 GLY A O 1
ATOM 720 N N . MET A 1 92 ? -19.793 7.743 -4.424 1.00 95.69 92 MET A N 1
ATOM 721 C CA . MET A 1 92 ? -19.427 6.428 -3.876 1.00 95.69 92 MET A CA 1
ATOM 722 C C . MET A 1 92 ? -20.351 5.294 -4.360 1.00 95.69 92 MET A C 1
ATOM 724 O O . MET A 1 92 ? -20.142 4.140 -3.998 1.00 95.69 92 MET A O 1
ATOM 728 N N . ILE A 1 93 ? -21.366 5.607 -5.174 1.00 94.25 93 ILE A N 1
ATOM 729 C CA . ILE A 1 93 ? -22.360 4.658 -5.701 1.00 94.25 93 ILE A CA 1
ATOM 730 C C . ILE A 1 93 ? -22.265 4.620 -7.240 1.00 94.25 93 ILE A C 1
ATOM 732 O O . ILE A 1 93 ? -22.169 5.685 -7.862 1.00 94.25 93 ILE A O 1
ATOM 736 N N . PRO A 1 94 ? -22.358 3.437 -7.891 1.00 92.75 94 PRO A N 1
ATOM 737 C CA . PRO A 1 94 ? -22.409 3.289 -9.353 1.00 92.75 94 PRO A CA 1
ATOM 738 C C . PRO A 1 94 ? -23.768 3.741 -9.930 1.00 92.75 94 PRO A C 1
ATOM 740 O O . PRO A 1 94 ? -24.499 2.982 -10.564 1.00 92.75 94 PRO A O 1
ATOM 743 N N . HIS A 1 95 ? -24.118 5.006 -9.703 1.00 92.25 95 HIS A N 1
ATOM 744 C CA . HIS A 1 95 ? -25.431 5.613 -9.945 1.00 92.25 95 HIS A CA 1
ATOM 745 C C . HIS A 1 95 ? -25.842 5.739 -11.422 1.00 92.25 95 HIS A C 1
ATOM 747 O O . HIS A 1 95 ? -26.943 6.192 -11.699 1.00 92.25 95 HIS A O 1
ATOM 753 N N . LYS A 1 96 ? -24.967 5.375 -12.369 1.00 92.19 96 LYS A N 1
ATOM 754 C CA . LYS A 1 96 ? -25.320 5.219 -13.792 1.00 92.19 96 LYS A CA 1
ATOM 755 C C . LYS A 1 96 ? -25.985 3.866 -14.098 1.00 92.19 96 LYS A C 1
ATOM 757 O O . LYS A 1 96 ? -26.382 3.626 -15.228 1.00 92.19 96 LYS A O 1
ATOM 762 N N . THR A 1 97 ? -26.052 2.964 -13.118 1.00 94.56 97 THR A N 1
ATOM 763 C CA . THR A 1 97 ? -26.725 1.662 -13.230 1.00 94.56 97 THR A CA 1
ATOM 764 C C . THR A 1 97 ? -28.082 1.718 -12.534 1.00 94.56 97 THR A C 1
ATOM 766 O O . THR A 1 97 ? -28.186 2.339 -11.475 1.00 94.56 97 THR A O 1
ATOM 769 N N . LYS A 1 98 ? -29.085 0.987 -13.042 1.00 93.88 98 LYS A N 1
ATOM 770 C CA . LYS A 1 98 ? -30.423 0.891 -12.419 1.00 93.88 98 LYS A CA 1
ATOM 771 C C . LYS A 1 98 ? -30.360 0.505 -10.927 1.00 93.88 98 LYS A C 1
ATOM 773 O O . LYS A 1 98 ? -31.119 1.022 -10.115 1.00 93.88 98 LYS A O 1
ATOM 778 N N . ARG A 1 99 ? -29.400 -0.351 -10.530 1.00 91.81 99 ARG A N 1
ATOM 779 C CA . ARG A 1 99 ? -29.153 -0.713 -9.116 1.00 91.81 99 ARG A CA 1
ATOM 780 C C . ARG A 1 99 ? -28.635 0.467 -8.283 1.00 91.81 99 ARG A C 1
ATOM 782 O O . ARG A 1 99 ? -29.031 0.603 -7.129 1.00 91.81 99 ARG A O 1
ATOM 789 N N . GLY A 1 100 ? -27.730 1.279 -8.831 1.00 93.25 100 GLY A N 1
ATOM 790 C CA . GLY A 1 100 ? -27.164 2.446 -8.147 1.00 93.25 100 GLY A CA 1
ATOM 791 C C . GLY A 1 100 ? -28.117 3.644 -8.094 1.00 93.25 100 GLY A C 1
ATOM 792 O O . GLY A 1 100 ? -28.099 4.392 -7.121 1.00 93.25 100 GLY A O 1
ATOM 793 N N . GLU A 1 101 ? -28.965 3.797 -9.107 1.00 94.25 101 GLU A N 1
ATOM 794 C CA . GLU A 1 101 ? -30.071 4.759 -9.159 1.00 94.25 101 GLU A CA 1
ATOM 795 C C . GLU A 1 101 ? -31.111 4.443 -8.073 1.00 94.25 101 GLU A C 1
ATOM 797 O O . GLU A 1 101 ? -31.253 5.211 -7.121 1.00 94.25 101 GLU A O 1
ATOM 802 N N . ALA A 1 102 ? -31.664 3.224 -8.081 1.00 93.12 102 ALA A N 1
ATOM 803 C CA . ALA A 1 102 ? -32.583 2.744 -7.045 1.00 93.12 102 ALA A CA 1
ATOM 804 C C . ALA A 1 102 ? -31.963 2.688 -5.629 1.00 93.12 102 ALA A C 1
ATOM 806 O O . ALA A 1 102 ? -32.687 2.575 -4.638 1.00 93.12 102 ALA A O 1
ATOM 807 N N . ALA A 1 103 ? -30.631 2.749 -5.504 1.00 94.12 103 ALA A N 1
ATOM 808 C CA . ALA A 1 103 ? -29.943 2.931 -4.226 1.00 94.12 103 ALA A CA 1
ATOM 809 C C . ALA A 1 103 ? -29.892 4.406 -3.783 1.00 94.12 103 ALA A C 1
ATOM 811 O O . ALA A 1 103 ? -29.963 4.670 -2.587 1.00 94.12 103 ALA A O 1
ATOM 812 N N . LEU A 1 104 ? -29.822 5.377 -4.701 1.00 94.56 104 LEU A N 1
ATOM 813 C CA . LEU A 1 104 ? -29.913 6.801 -4.359 1.00 94.56 104 LEU A CA 1
ATOM 814 C C . LEU A 1 104 ? -31.338 7.236 -3.999 1.00 94.56 104 LEU A C 1
ATOM 816 O O . LEU A 1 104 ? -31.485 8.061 -3.101 1.00 94.56 104 LEU A O 1
ATOM 820 N N . ASP A 1 105 ? -32.379 6.647 -4.589 1.00 94.25 105 ASP A N 1
ATOM 821 C CA . ASP A 1 105 ? -33.780 6.960 -4.239 1.00 94.25 105 ASP A CA 1
ATOM 822 C C . ASP A 1 105 ? -34.145 6.570 -2.794 1.00 94.25 105 ASP A C 1
ATOM 824 O O . ASP A 1 105 ? -35.056 7.127 -2.172 1.00 94.25 105 ASP A O 1
ATOM 828 N N . ARG A 1 106 ? -33.391 5.623 -2.221 1.00 94.12 106 ARG A N 1
ATOM 829 C CA . ARG A 1 106 ? -33.482 5.206 -0.811 1.00 94.12 106 ARG A CA 1
ATOM 830 C C . ARG A 1 106 ? -32.875 6.225 0.159 1.00 94.12 106 ARG A C 1
ATOM 832 O O . ARG A 1 106 ? -33.106 6.091 1.363 1.00 94.12 106 ARG A O 1
ATOM 839 N N . LEU A 1 107 ? -32.119 7.210 -0.337 1.00 96.31 107 LEU A N 1
ATOM 840 C CA . LEU A 1 107 ? -31.448 8.241 0.452 1.00 96.31 107 LEU A CA 1
ATOM 841 C C . LEU A 1 107 ? -32.258 9.540 0.473 1.00 96.31 107 LEU A C 1
ATOM 843 O O . LEU A 1 107 ? -32.456 10.181 -0.557 1.00 96.31 107 LEU A O 1
ATOM 847 N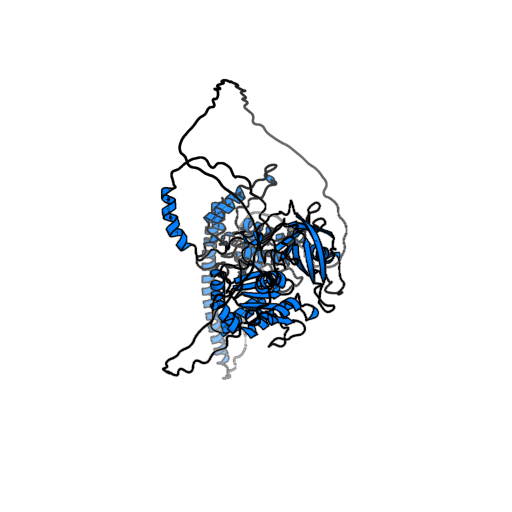 N . LYS A 1 108 ? -32.624 10.011 1.669 1.00 95.44 108 LYS A N 1
ATOM 848 C CA . LYS A 1 108 ? -33.082 11.398 1.870 1.00 95.44 108 LYS A CA 1
ATOM 849 C C . LYS A 1 108 ? -32.125 12.137 2.798 1.00 95.44 108 LYS A C 1
ATOM 851 O O . LYS A 1 108 ? -31.556 11.543 3.709 1.00 95.44 108 LYS A O 1
ATOM 856 N N . VAL A 1 109 ? -31.903 13.419 2.531 1.00 96.88 109 VAL A N 1
ATOM 857 C CA . VAL A 1 109 ? -30.868 14.226 3.188 1.00 96.88 109 VAL A CA 1
ATOM 858 C C . VAL A 1 109 ? -31.447 15.604 3.481 1.00 96.88 109 VAL A C 1
ATOM 860 O O . VAL A 1 109 ? -32.007 16.217 2.573 1.00 96.88 109 VAL A O 1
ATOM 863 N N . TYR A 1 110 ? -31.310 16.072 4.720 1.00 96.00 110 TYR A N 1
ATOM 864 C CA . TYR A 1 110 ? -31.882 17.333 5.190 1.00 96.00 110 TYR A CA 1
ATOM 865 C C . TYR A 1 110 ? -30.889 18.130 6.047 1.00 96.00 110 TYR A C 1
ATOM 867 O O . TYR A 1 110 ? -30.139 17.565 6.853 1.00 96.00 110 TYR A O 1
ATOM 875 N N . GLU A 1 111 ? -30.915 19.451 5.898 1.00 93.88 111 GLU A N 1
ATOM 876 C CA . GLU A 1 111 ? -30.446 20.390 6.913 1.00 93.88 111 GLU A CA 1
ATOM 877 C C . GLU A 1 111 ? -31.475 20.522 8.053 1.00 93.88 111 GLU A C 1
ATOM 879 O O . GLU A 1 111 ? -32.686 20.460 7.824 1.00 93.88 111 GLU A O 1
ATOM 884 N N . GLY A 1 112 ? -31.000 20.672 9.293 1.00 92.75 112 GLY A N 1
ATOM 885 C CA . GLY A 1 112 ? -31.834 20.619 10.498 1.00 92.75 112 GLY A CA 1
ATOM 886 C C . GLY A 1 112 ? -32.565 19.277 10.664 1.00 92.75 112 GLY A C 1
ATOM 887 O O . GLY A 1 112 ? -32.141 18.248 10.126 1.00 92.75 112 GLY A O 1
ATOM 888 N N . ILE A 1 113 ? -33.666 19.272 11.427 1.00 92.88 113 ILE A N 1
ATOM 889 C CA . ILE A 1 113 ? -34.550 18.102 11.592 1.00 92.88 113 ILE A CA 1
ATOM 890 C C . ILE A 1 113 ? -36.014 18.464 11.265 1.00 92.88 113 ILE A C 1
ATOM 892 O O . ILE A 1 113 ? -36.743 18.911 12.156 1.00 92.88 113 ILE A O 1
ATOM 896 N N . PRO A 1 114 ? -36.477 18.259 10.016 1.00 91.50 114 PRO A N 1
ATOM 897 C CA . PRO A 1 114 ? -37.862 18.530 9.632 1.00 91.50 114 PRO A CA 1
ATOM 898 C C . PRO A 1 114 ? -38.837 17.441 10.129 1.00 91.50 114 PRO A C 1
ATOM 900 O O . PRO A 1 114 ? -38.446 16.273 10.249 1.00 91.50 114 PRO A O 1
ATOM 903 N N . PRO A 1 115 ? -40.124 17.765 10.362 1.00 88.88 115 PRO A N 1
ATOM 904 C CA . PRO A 1 115 ? -41.163 16.762 10.596 1.00 88.88 115 PRO A CA 1
ATOM 905 C C . PRO A 1 115 ? -41.271 15.770 9.419 1.00 88.88 115 PRO A C 1
ATOM 907 O O . PRO A 1 115 ? -41.090 16.175 8.268 1.00 88.88 115 PRO A O 1
ATOM 910 N N . PRO A 1 116 ? -41.569 14.477 9.653 1.00 90.50 116 PRO A N 1
ATOM 911 C CA . PRO A 1 116 ? -41.843 13.822 10.940 1.00 90.50 116 PRO A CA 1
ATOM 912 C C . PRO A 1 116 ? -40.583 13.286 11.658 1.00 90.50 116 PRO A C 1
ATOM 914 O O . PRO A 1 116 ? -40.688 12.488 12.592 1.00 90.50 116 PRO A O 1
ATOM 917 N N . TYR A 1 117 ? -39.375 13.658 11.213 1.00 91.12 117 TYR A N 1
ATOM 918 C CA . TYR A 1 117 ? -38.115 13.124 11.752 1.00 91.12 117 TYR A CA 1
ATOM 919 C C . TYR A 1 117 ? -37.712 13.731 13.105 1.00 91.12 117 TYR A C 1
ATOM 921 O O . TYR A 1 117 ? -36.768 13.262 13.749 1.00 91.12 117 TYR A O 1
ATOM 929 N N . ASP A 1 118 ? -38.449 14.747 13.558 1.00 85.75 118 ASP A N 1
ATOM 930 C CA . ASP A 1 118 ? -38.391 15.348 14.889 1.00 85.75 118 ASP A CA 1
ATOM 931 C C . ASP A 1 118 ? -38.739 14.325 15.986 1.00 85.75 118 ASP A C 1
ATOM 933 O O . ASP A 1 118 ? -38.005 14.206 16.973 1.00 85.75 118 ASP A O 1
ATOM 937 N N . LYS A 1 119 ? -39.797 13.534 15.765 1.00 85.56 119 LYS A N 1
ATOM 938 C CA . LYS A 1 119 ? -40.334 12.535 16.708 1.00 85.56 119 LYS A CA 1
ATOM 939 C C . LYS A 1 119 ? -39.698 11.149 16.572 1.00 85.56 119 LYS A C 1
ATOM 941 O O . LYS A 1 119 ? -39.711 10.380 17.529 1.00 85.56 119 LYS A O 1
ATOM 946 N N . THR A 1 120 ? -39.132 10.805 15.413 1.00 88.62 120 THR A N 1
ATOM 947 C CA . THR A 1 120 ? -38.475 9.498 15.215 1.00 88.62 120 THR A CA 1
ATOM 948 C C . THR A 1 120 ? -37.198 9.361 16.047 1.00 88.62 120 THR A C 1
ATOM 950 O O . THR A 1 120 ? -36.406 10.303 16.119 1.00 88.62 120 THR A O 1
ATOM 953 N N . LYS A 1 121 ? -36.930 8.163 16.593 1.00 90.00 121 LYS A N 1
ATOM 954 C CA . LYS A 1 121 ? -35.616 7.832 17.169 1.00 90.00 121 LYS A CA 1
ATOM 955 C C . LYS A 1 121 ? -34.543 7.933 16.079 1.00 90.00 121 LYS A C 1
ATOM 957 O O . LYS A 1 121 ? -34.653 7.288 15.039 1.00 90.00 121 LYS A O 1
ATOM 962 N N . ARG A 1 122 ? -33.509 8.730 16.346 1.00 92.38 122 ARG A N 1
ATOM 963 C CA . ARG A 1 122 ? -32.351 8.932 15.469 1.00 92.38 122 ARG A CA 1
ATOM 964 C C . ARG A 1 122 ? -31.160 8.122 15.977 1.00 92.38 122 ARG A C 1
ATOM 966 O O . ARG A 1 122 ? -31.014 7.935 17.184 1.00 92.38 122 ARG A O 1
ATOM 973 N N . MET A 1 123 ? -30.331 7.652 15.054 1.00 93.06 123 MET A N 1
ATOM 974 C CA . MET A 1 123 ? -29.134 6.855 15.316 1.00 93.06 123 MET A CA 1
ATOM 975 C C . MET A 1 123 ? -27.869 7.669 15.024 1.00 93.06 123 MET A C 1
ATOM 977 O O . MET A 1 123 ? -27.869 8.545 14.163 1.00 93.06 123 MET A O 1
ATOM 981 N N . VAL A 1 124 ? -26.782 7.346 15.719 1.00 93.25 124 VAL A N 1
ATOM 982 C CA . VAL A 1 124 ? -25.431 7.889 15.504 1.00 93.25 124 VAL A CA 1
ATOM 983 C C . VAL A 1 124 ? -24.549 6.764 14.957 1.00 93.25 124 VAL A C 1
ATOM 985 O O . VAL A 1 124 ? -24.791 5.600 15.272 1.00 93.25 124 VAL A O 1
ATOM 988 N N . VAL A 1 125 ? -23.542 7.089 14.141 1.00 93.19 125 VAL A N 1
ATOM 989 C CA . VAL A 1 125 ? -22.603 6.123 13.545 1.00 93.19 125 VAL A CA 1
ATOM 990 C C . VAL A 1 125 ? -21.218 6.309 14.185 1.00 93.19 125 VAL A C 1
ATOM 992 O O . VAL A 1 125 ? -20.470 7.189 13.745 1.00 93.19 125 VAL A O 1
ATOM 995 N N . PRO A 1 126 ? -20.843 5.509 15.210 1.00 92.25 126 PRO A N 1
ATOM 996 C CA . PRO A 1 126 ? -19.616 5.723 15.983 1.00 92.25 126 PRO A CA 1
ATOM 997 C C . PRO A 1 126 ? -18.358 5.790 15.113 1.00 92.25 126 PRO A C 1
ATOM 999 O O . PRO A 1 126 ? -17.558 6.713 15.251 1.00 92.25 126 PRO A O 1
ATOM 1002 N N . ASP A 1 127 ? -18.240 4.896 14.129 1.00 90.50 127 ASP A N 1
ATOM 1003 C CA . ASP A 1 127 ? -17.107 4.818 13.199 1.00 90.50 127 ASP A CA 1
ATOM 1004 C C . ASP A 1 127 ? -16.827 6.078 12.385 1.00 90.50 127 ASP A C 1
ATOM 1006 O O . ASP A 1 127 ? -15.716 6.245 11.870 1.00 90.50 127 ASP A O 1
ATOM 1010 N N . ALA A 1 128 ? -17.819 6.956 12.257 1.00 93.31 128 ALA A N 1
ATOM 1011 C CA . ALA A 1 128 ? -17.709 8.216 11.549 1.00 93.31 128 ALA A CA 1
ATOM 1012 C C . ALA A 1 128 ? -17.667 9.435 12.486 1.00 93.31 128 ALA A C 1
ATOM 1014 O O . ALA A 1 128 ? -17.491 10.541 11.982 1.00 93.31 128 ALA A O 1
ATOM 1015 N N . LEU A 1 129 ? -17.770 9.291 13.812 1.00 95.00 129 LEU A N 1
ATOM 1016 C CA . LEU A 1 129 ? -17.668 10.423 14.741 1.00 95.00 129 LEU A CA 1
ATOM 1017 C C . LEU A 1 129 ? -16.276 11.071 14.709 1.00 95.00 129 LEU A C 1
ATOM 1019 O O . LEU A 1 129 ? -15.256 10.398 14.847 1.00 95.00 129 LEU A O 1
ATOM 1023 N N . LYS A 1 130 ? -16.237 12.409 14.626 1.00 92.62 130 LYS A N 1
ATOM 1024 C CA . LYS A 1 130 ? -15.009 13.219 14.708 1.00 92.62 130 LYS A CA 1
ATOM 1025 C C . LYS A 1 130 ? -14.164 12.857 15.932 1.00 92.62 130 LYS A C 1
ATOM 1027 O O . LYS A 1 130 ? -12.962 12.704 15.795 1.00 92.62 130 LYS A O 1
ATOM 1032 N N . VAL A 1 131 ? -14.794 12.694 17.099 1.00 90.25 131 VAL A N 1
ATOM 1033 C CA . VAL A 1 131 ? -14.106 12.454 18.385 1.00 90.25 131 VAL A CA 1
ATOM 1034 C C . VAL A 1 131 ? -13.254 11.180 18.366 1.00 90.25 131 VAL A C 1
ATOM 1036 O O . VAL A 1 131 ? -12.168 11.180 18.925 1.00 90.25 131 VAL A O 1
ATOM 1039 N N . LEU A 1 132 ? -13.710 10.124 17.685 1.00 89.62 132 LEU A N 1
ATOM 1040 C CA . LEU A 1 132 ? -12.990 8.846 17.600 1.00 89.62 132 LEU A CA 1
ATOM 1041 C C . LEU A 1 132 ? -12.012 8.781 16.416 1.00 89.62 132 LEU A C 1
ATOM 1043 O O . LEU A 1 132 ? -11.200 7.864 16.338 1.00 89.62 132 LEU A O 1
ATOM 1047 N N . ARG A 1 133 ? -12.129 9.696 15.443 1.00 88.50 133 ARG A N 1
ATOM 1048 C CA . ARG A 1 133 ? -11.461 9.605 14.129 1.00 88.50 133 ARG A CA 1
ATOM 1049 C C . ARG A 1 133 ? -10.606 10.827 13.765 1.00 88.50 133 ARG A C 1
ATOM 1051 O O . ARG A 1 133 ? -10.143 10.914 12.627 1.00 88.50 133 ARG A O 1
ATOM 1058 N N . LEU A 1 134 ? -10.423 11.765 14.692 1.00 90.88 134 LEU A N 1
ATOM 1059 C CA . LEU A 1 134 ? -9.590 12.958 14.555 1.00 90.88 134 LEU A CA 1
ATOM 1060 C C . LEU A 1 134 ? -8.901 13.238 15.902 1.00 90.88 134 LEU A C 1
ATOM 1062 O O . LEU A 1 134 ? -9.584 13.471 16.897 1.00 90.88 134 LEU A O 1
ATOM 1066 N N . GLN A 1 135 ? -7.566 13.225 15.923 1.00 88.06 135 GLN A N 1
ATOM 1067 C CA . GLN A 1 135 ? -6.763 13.485 17.124 1.00 88.06 135 GLN A CA 1
ATOM 1068 C C . GLN A 1 135 ? -7.051 14.872 17.732 1.00 88.06 135 GLN A C 1
ATOM 1070 O O . GLN A 1 135 ? -7.389 15.836 17.031 1.00 88.06 135 GLN A O 1
ATOM 1075 N N . LYS A 1 136 ? -6.884 14.981 19.057 1.00 86.69 136 LYS A N 1
ATOM 1076 C CA . LYS A 1 136 ? -7.005 16.240 19.811 1.00 86.69 136 LYS A CA 1
ATOM 1077 C C . LYS A 1 136 ? -6.048 17.290 19.220 1.00 86.69 136 LYS A C 1
ATOM 1079 O O . LYS A 1 136 ? -4.919 16.978 18.873 1.00 86.69 136 LYS A O 1
ATOM 1084 N N . GLY A 1 137 ? -6.519 18.528 19.059 1.00 85.50 137 GLY A N 1
ATOM 1085 C CA . GLY A 1 137 ? -5.747 19.629 18.459 1.00 85.50 137 GLY A CA 1
ATOM 1086 C C . GLY A 1 137 ? -5.851 19.768 16.930 1.00 85.50 137 GLY A C 1
ATOM 1087 O O . GLY A 1 137 ? -5.666 20.872 16.415 1.00 85.50 137 GLY A O 1
ATOM 1088 N N . HIS A 1 138 ? -6.231 18.724 16.181 1.00 89.75 138 HIS A N 1
ATOM 1089 C CA . HIS A 1 138 ? -6.351 18.842 14.722 1.00 89.75 138 HIS A CA 1
ATOM 1090 C C . HIS A 1 138 ? -7.502 19.770 14.304 1.00 89.75 138 HIS A C 1
ATOM 1092 O O . HIS A 1 138 ? -8.664 19.594 14.680 1.00 89.75 138 HIS A O 1
ATOM 1098 N N . LYS A 1 139 ? -7.183 20.747 13.447 1.00 92.25 139 LYS A N 1
ATOM 1099 C CA . LYS A 1 139 ? -8.154 21.706 12.901 1.00 92.25 139 LYS A CA 1
ATOM 1100 C C . LYS A 1 139 ? -9.165 20.989 11.992 1.00 92.25 139 LYS A C 1
ATOM 1102 O O . LYS A 1 139 ? -8.787 20.178 11.147 1.00 92.25 139 LYS A O 1
ATOM 1107 N N . TYR A 1 140 ? -10.441 21.335 12.135 1.00 94.19 140 TYR A N 1
ATOM 1108 C CA . TYR A 1 140 ? -11.562 20.859 11.317 1.00 94.19 140 TYR A CA 1
ATOM 1109 C C . TYR A 1 140 ? -12.483 22.034 10.961 1.00 94.19 140 TYR A C 1
ATOM 1111 O O . TYR A 1 140 ? -12.420 23.090 11.596 1.00 94.19 140 TYR A O 1
ATOM 1119 N N . CYS A 1 141 ? -13.359 21.860 9.973 1.00 94.56 141 CYS A N 1
ATOM 1120 C CA . CYS A 1 141 ? -14.426 22.812 9.674 1.00 94.56 141 CYS A CA 1
ATOM 1121 C C . CYS A 1 141 ? -15.804 22.142 9.676 1.00 94.56 141 CYS A C 1
ATOM 1123 O O . CYS A 1 141 ? -15.943 20.958 9.367 1.00 94.56 141 CYS A O 1
ATOM 1125 N N . VAL A 1 142 ? -16.824 22.914 10.051 1.00 95.25 142 VAL A N 1
ATOM 1126 C CA . VAL A 1 142 ? -18.231 22.494 10.057 1.00 95.25 142 VAL A CA 1
ATOM 1127 C C . VAL A 1 142 ? -18.857 22.844 8.706 1.00 95.25 142 VAL A C 1
ATOM 1129 O O . VAL A 1 142 ? -18.685 23.964 8.216 1.00 95.25 142 VAL A O 1
ATOM 1132 N N . LEU A 1 143 ? -19.575 21.896 8.101 1.00 95.00 143 LEU A N 1
ATOM 1133 C CA . LEU A 1 143 ? -20.074 21.991 6.730 1.00 95.00 143 LEU A CA 1
ATOM 1134 C C . LEU A 1 143 ? -21.056 23.153 6.550 1.00 95.00 143 LEU A C 1
ATOM 1136 O O . LEU A 1 143 ? -20.969 23.838 5.537 1.00 95.00 143 LEU A O 1
ATOM 1140 N N . GLY A 1 144 ? -21.920 23.441 7.528 1.00 94.94 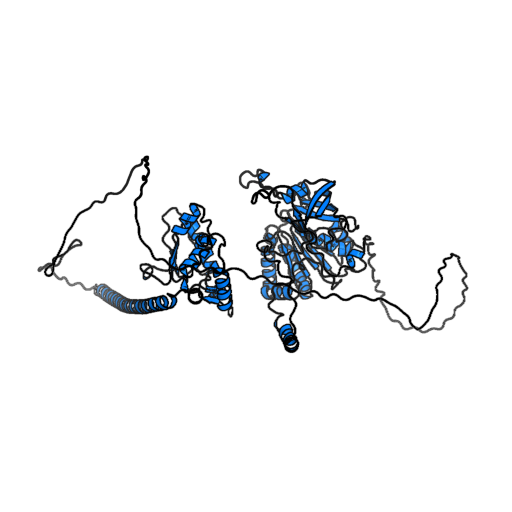144 GLY A N 1
ATOM 1141 C CA . GLY A 1 144 ? -22.808 24.609 7.498 1.00 94.94 144 GLY A CA 1
ATOM 1142 C C . GLY A 1 144 ? -22.053 25.939 7.399 1.00 94.94 144 GLY A C 1
ATOM 1143 O O . GLY A 1 144 ? -22.362 26.755 6.533 1.00 94.94 144 GLY A O 1
ATOM 1144 N N . ARG A 1 145 ? -20.994 26.124 8.204 1.00 93.94 145 ARG A N 1
ATOM 1145 C CA . ARG A 1 145 ? -20.156 27.338 8.164 1.00 93.94 145 ARG A CA 1
ATOM 1146 C C . ARG A 1 145 ? -19.378 27.450 6.850 1.00 93.94 145 ARG A C 1
ATOM 1148 O O . ARG A 1 145 ? -19.349 28.521 6.255 1.00 93.94 145 ARG A O 1
ATOM 1155 N N . LEU A 1 146 ? -18.802 26.345 6.365 1.00 95.06 146 LEU A N 1
ATOM 1156 C CA . LEU A 1 146 ? -18.146 26.311 5.051 1.00 95.06 146 LEU A CA 1
ATOM 1157 C C . LEU A 1 146 ? -19.131 26.651 3.919 1.00 95.06 146 LEU A C 1
ATOM 1159 O O . LEU A 1 146 ? -18.766 27.375 3.002 1.00 95.06 146 LEU A O 1
ATOM 1163 N N . SER A 1 147 ? -20.364 26.144 4.000 1.00 95.12 147 SER A N 1
ATOM 1164 C CA . SER A 1 147 ? -21.428 26.372 3.013 1.00 95.12 147 SER A CA 1
ATOM 1165 C C . SER A 1 147 ? -21.879 27.836 2.989 1.00 95.12 147 SER A C 1
ATOM 1167 O O . SER A 1 147 ? -21.993 28.421 1.913 1.00 95.12 147 SER A O 1
ATOM 1169 N N . SER A 1 148 ? -22.066 28.454 4.162 1.00 94.94 148 SER A N 1
ATOM 1170 C CA . SER A 1 148 ? -22.372 29.886 4.300 1.00 94.94 148 SER A CA 1
ATOM 1171 C C . SER A 1 148 ? -21.293 30.752 3.635 1.00 94.94 148 SER A C 1
ATOM 1173 O O . SER A 1 148 ? -21.598 31.538 2.739 1.00 94.94 148 SER A O 1
ATOM 1175 N N . GLU A 1 149 ? -20.014 30.498 3.939 1.00 92.88 149 GLU A N 1
ATOM 1176 C CA . GLU A 1 149 ? -18.874 31.232 3.366 1.00 92.88 149 GLU A CA 1
ATOM 1177 C C . GLU A 1 149 ? -18.635 31.023 1.854 1.00 92.88 149 GLU A C 1
ATOM 1179 O O . GLU A 1 149 ? -17.774 31.699 1.285 1.00 92.88 149 GLU A O 1
ATOM 1184 N N . VAL A 1 150 ? -19.374 30.123 1.191 1.00 90.44 150 VAL A N 1
ATOM 1185 C CA . VAL A 1 150 ? -19.386 29.959 -0.280 1.00 90.44 150 VAL A CA 1
ATOM 1186 C C . VAL A 1 150 ? -20.733 30.344 -0.913 1.00 90.44 150 VAL A C 1
ATOM 1188 O O . VAL A 1 150 ? -20.985 30.036 -2.080 1.00 90.44 150 VAL A O 1
ATOM 1191 N N . GLY A 1 151 ? -21.589 31.041 -0.159 1.00 89.50 151 GLY A N 1
ATOM 1192 C CA . GLY A 1 151 ? -22.843 31.630 -0.626 1.00 89.50 151 GLY A CA 1
ATOM 1193 C C . GLY A 1 151 ? -24.066 30.724 -0.468 1.00 89.50 151 GLY A C 1
ATOM 1194 O O . GLY A 1 151 ? -24.779 30.500 -1.450 1.00 89.50 151 GLY A O 1
ATOM 1195 N N . TRP A 1 152 ? -24.299 30.212 0.745 1.00 94.62 152 TRP A N 1
ATOM 1196 C CA . TRP A 1 152 ? -25.551 29.569 1.178 1.00 94.62 152 TRP A CA 1
ATOM 1197 C C . TRP A 1 152 ? -26.183 30.368 2.331 1.00 94.62 152 TRP A C 1
ATOM 1199 O O . TRP A 1 152 ? -25.670 30.376 3.447 1.00 94.62 152 TRP A O 1
ATOM 1209 N N . SER A 1 153 ? -27.295 31.048 2.053 1.00 91.62 153 SER A N 1
ATOM 1210 C CA . SER A 1 153 ? -27.914 32.049 2.939 1.00 91.62 153 SER A CA 1
ATOM 1211 C C . SER A 1 153 ? -28.659 31.474 4.150 1.00 91.62 153 SER A C 1
ATOM 1213 O O . SER A 1 153 ? -28.754 32.132 5.179 1.00 91.62 153 SER A O 1
ATOM 1215 N N . TYR A 1 154 ? -29.171 30.245 4.069 1.00 91.69 154 TYR A N 1
ATOM 1216 C CA . TYR A 1 154 ? -30.097 29.701 5.074 1.00 91.69 154 TYR A CA 1
ATOM 1217 C C . TYR A 1 154 ? -29.453 29.296 6.415 1.00 91.69 154 TYR A C 1
ATOM 1219 O O . TYR A 1 154 ? -30.170 28.880 7.326 1.00 91.69 154 TYR A O 1
ATOM 1227 N N . TYR A 1 155 ? -28.130 29.412 6.564 1.00 90.56 155 TYR A N 1
ATOM 1228 C CA . TYR A 1 155 ? -27.380 28.905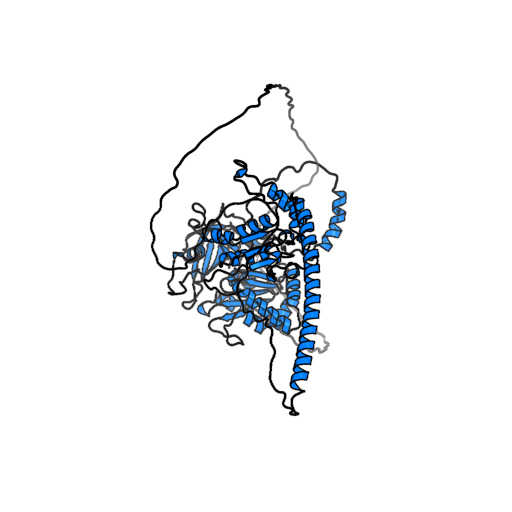 7.720 1.00 90.56 155 TYR A CA 1
ATOM 1229 C C . TYR A 1 155 ? -27.923 29.393 9.072 1.00 90.56 155 TYR A C 1
ATOM 1231 O O . TYR A 1 155 ? -28.191 28.576 9.957 1.00 90.56 155 TYR A O 1
ATOM 1239 N N . ASP A 1 156 ? -28.142 30.699 9.220 1.00 92.00 156 ASP A N 1
ATOM 1240 C CA . ASP A 1 156 ? -28.617 31.281 10.476 1.00 92.00 156 ASP A CA 1
ATOM 1241 C C . ASP A 1 156 ? -30.121 31.043 10.692 1.00 92.00 156 ASP A C 1
ATOM 1243 O O . ASP A 1 156 ? -30.525 30.706 11.804 1.00 92.00 156 ASP A O 1
ATOM 1247 N N . THR A 1 157 ? -30.933 31.032 9.625 1.00 92.81 157 THR A N 1
ATOM 1248 C CA . THR A 1 157 ? -32.359 30.645 9.713 1.00 92.81 157 THR A CA 1
ATOM 1249 C C . THR A 1 157 ? -32.537 29.209 10.224 1.00 92.81 157 THR A C 1
ATOM 1251 O O . THR A 1 157 ? -33.391 28.938 11.068 1.00 92.81 157 THR A O 1
ATOM 1254 N N . ILE A 1 158 ? -31.677 28.280 9.792 1.00 92.81 158 ILE A N 1
ATOM 1255 C CA . ILE A 1 158 ? -31.685 26.885 10.251 1.00 92.81 158 ILE A CA 1
ATOM 1256 C C . ILE A 1 158 ? -31.162 26.787 11.686 1.00 92.81 158 ILE A C 1
ATOM 1258 O O . ILE A 1 158 ? -31.716 26.025 12.477 1.00 92.81 158 ILE A O 1
ATOM 1262 N N . ARG A 1 159 ? -30.157 27.590 12.067 1.00 91.69 159 ARG A N 1
ATOM 1263 C CA . ARG A 1 159 ? -29.686 27.690 13.460 1.00 91.69 159 ARG A CA 1
ATOM 1264 C C . ARG A 1 159 ? -30.803 28.159 14.398 1.00 91.69 159 ARG A C 1
ATOM 1266 O O . ARG A 1 159 ? -30.961 27.580 15.472 1.00 91.69 159 ARG A O 1
ATOM 1273 N N . GLU A 1 160 ? -31.584 29.161 14.002 1.00 93.94 160 GLU A N 1
ATOM 1274 C CA . GLU A 1 160 ? -32.746 29.631 14.760 1.00 93.94 160 GLU A CA 1
ATOM 1275 C C . GLU A 1 160 ? -33.844 28.577 14.880 1.00 93.94 160 GLU A C 1
ATOM 1277 O O . GLU A 1 160 ? -34.356 28.352 15.976 1.00 93.94 160 GLU A O 1
ATOM 1282 N N . LEU A 1 161 ? -34.212 27.925 13.773 1.00 92.25 161 LEU A N 1
ATOM 1283 C CA . LEU A 1 161 ? -35.224 26.869 13.775 1.00 92.25 161 LEU A CA 1
ATOM 1284 C C . LEU A 1 161 ? -34.781 25.686 14.646 1.00 92.25 161 LEU A C 1
ATOM 1286 O O . LEU A 1 161 ? -35.571 25.180 15.438 1.00 92.25 161 LEU A O 1
ATOM 1290 N N . GLU A 1 162 ? -33.505 25.299 14.586 1.00 90.56 162 GLU A N 1
ATOM 1291 C CA . GLU A 1 162 ? -32.921 24.285 15.467 1.00 90.56 162 GLU A CA 1
ATOM 1292 C C . GLU A 1 162 ? -32.843 24.727 16.935 1.00 90.56 162 GLU A C 1
ATOM 1294 O O . GLU A 1 162 ? -32.953 23.867 17.807 1.00 90.56 162 GLU A O 1
ATOM 1299 N N . LYS A 1 163 ? -32.684 26.025 17.239 1.00 93.56 163 LYS A N 1
ATOM 1300 C CA . LYS A 1 163 ? -32.816 26.554 18.609 1.00 93.56 163 LYS A CA 1
ATOM 1301 C C . LYS A 1 163 ? -34.269 26.425 19.078 1.00 93.56 163 LYS A C 1
ATOM 1303 O O . LYS A 1 163 ? -34.540 25.619 19.958 1.00 93.56 163 LYS A O 1
ATOM 1308 N N . LYS A 1 164 ? -35.211 27.048 18.361 1.00 93.38 164 LYS A N 1
ATOM 1309 C CA . LYS A 1 164 ? -36.666 26.986 18.611 1.00 93.38 164 LYS A CA 1
ATOM 1310 C C . LYS A 1 164 ? -37.189 25.537 18.727 1.00 93.38 164 LYS A C 1
ATOM 1312 O O . LYS A 1 164 ? -38.160 25.285 19.439 1.00 93.38 164 LYS A O 1
ATOM 1317 N N . ARG A 1 165 ? -36.558 24.565 18.049 1.00 90.31 165 ARG A N 1
ATOM 1318 C CA . ARG A 1 165 ? -36.848 23.120 18.153 1.00 90.31 165 ARG A CA 1
ATOM 1319 C C . ARG A 1 165 ? -36.253 22.459 19.406 1.00 90.31 165 ARG A C 1
ATOM 1321 O O . ARG A 1 165 ? -36.890 21.555 19.942 1.00 90.31 165 ARG A O 1
ATOM 1328 N N . LYS A 1 166 ? -35.066 22.869 19.868 1.00 90.12 166 LYS A N 1
ATOM 1329 C CA . LYS A 1 166 ? -34.459 22.409 21.134 1.00 90.12 166 LYS A CA 1
ATOM 1330 C C . LYS A 1 166 ? -35.264 22.919 22.323 1.00 90.12 166 LYS A C 1
ATOM 1332 O O . LYS A 1 166 ? -35.725 22.092 23.099 1.00 90.12 166 LYS A O 1
ATOM 1337 N N . ASP A 1 167 ? -35.552 24.218 22.361 1.00 93.50 167 ASP A N 1
ATOM 1338 C CA . ASP A 1 167 ? -36.329 24.871 23.422 1.00 93.50 167 ASP A CA 1
ATOM 1339 C C . ASP A 1 167 ? -37.700 24.173 23.608 1.00 93.50 167 ASP A C 1
ATOM 1341 O O . ASP A 1 167 ? -38.092 23.778 24.705 1.00 93.50 167 ASP A O 1
ATOM 1345 N N . LYS A 1 168 ? -38.407 23.892 22.498 1.00 90.69 168 LYS A N 1
ATOM 1346 C CA . LYS A 1 168 ? -39.668 23.122 22.508 1.00 90.69 168 LYS A CA 1
ATOM 1347 C C . LYS A 1 168 ? -39.501 21.662 22.949 1.00 90.69 168 LYS A C 1
ATOM 1349 O O . LYS A 1 168 ? -40.408 21.114 23.571 1.00 90.69 168 LYS A O 1
ATOM 1354 N N . ALA A 1 169 ? -38.391 21.009 22.605 1.00 87.69 169 ALA A N 1
ATOM 1355 C CA . ALA A 1 169 ? -38.131 19.624 22.998 1.00 87.69 169 ALA A CA 1
ATOM 1356 C C . ALA A 1 169 ? -37.779 19.497 24.490 1.00 87.69 169 ALA A C 1
ATOM 1358 O O . ALA A 1 169 ? -38.144 18.500 25.111 1.00 87.69 169 ALA A O 1
ATOM 1359 N N . GLU A 1 170 ? -37.122 20.508 25.058 1.00 92.19 170 GLU A N 1
ATOM 1360 C CA . GLU A 1 170 ? -36.790 20.608 26.479 1.00 92.19 170 GLU A CA 1
ATOM 1361 C C . GLU A 1 170 ? -38.061 20.740 27.327 1.00 92.19 170 GLU A C 1
ATOM 1363 O O . GLU A 1 170 ? -38.329 19.862 28.144 1.00 92.19 170 GLU A O 1
ATOM 1368 N N . LEU A 1 171 ? -38.942 21.697 27.010 1.00 92.88 171 LEU A N 1
ATOM 1369 C CA . LEU A 1 171 ? -40.253 21.852 27.664 1.00 92.88 171 LEU A CA 1
ATOM 1370 C C . LEU A 1 171 ? -41.114 20.570 27.615 1.00 92.88 171 LEU A C 1
ATOM 1372 O O . LEU A 1 171 ? -41.813 20.229 28.573 1.00 92.88 171 LEU A O 1
ATOM 1376 N N . VAL A 1 172 ? -41.068 19.825 26.503 1.00 90.00 172 VAL A N 1
ATOM 1377 C CA . VAL A 1 172 ? -41.760 18.528 26.366 1.00 90.00 172 VAL A CA 1
ATOM 1378 C C . VAL A 1 172 ? -41.097 17.438 27.216 1.00 90.00 172 VAL A C 1
ATOM 1380 O O . VAL A 1 172 ? -41.798 16.610 27.805 1.00 90.00 172 VAL A O 1
ATOM 1383 N N . TYR A 1 173 ? -39.766 17.427 27.310 1.00 89.88 173 TYR A N 1
ATOM 1384 C CA . TYR A 1 173 ? -39.024 16.493 28.154 1.00 89.88 173 TYR A CA 1
ATOM 1385 C C . TYR A 1 173 ? -39.262 16.755 29.645 1.00 89.88 173 TYR A C 1
ATOM 1387 O O . TYR A 1 173 ? -39.520 15.808 30.386 1.00 89.88 173 TYR A O 1
ATOM 1395 N N . GLU A 1 174 ? -39.264 18.013 30.083 1.00 93.88 174 GLU A N 1
ATOM 1396 C CA . GLU A 1 174 ? -39.557 18.395 31.466 1.00 93.88 174 GLU A CA 1
ATOM 1397 C C . GLU A 1 174 ? -40.983 18.028 31.872 1.00 93.88 174 GLU A C 1
ATOM 1399 O O . GLU A 1 174 ? -41.174 17.354 32.886 1.00 93.88 174 GLU A O 1
ATOM 1404 N N . ARG A 1 175 ? -41.978 18.352 31.034 1.00 94.44 175 ARG A N 1
ATOM 1405 C CA . ARG A 1 175 ? -43.371 17.928 31.246 1.00 94.44 175 ARG A CA 1
ATOM 1406 C C . ARG A 1 175 ? -43.479 16.405 31.355 1.00 94.44 175 ARG A C 1
ATOM 1408 O O . ARG A 1 175 ? -44.156 15.896 32.245 1.00 94.44 175 ARG A O 1
ATOM 1415 N N . LYS A 1 176 ? -42.772 15.652 30.503 1.00 93.44 176 LYS A N 1
ATOM 1416 C CA . LYS A 1 176 ? -42.733 14.182 30.581 1.00 93.44 176 LYS A CA 1
ATOM 1417 C C . LYS A 1 176 ? -42.021 13.678 31.845 1.00 93.44 176 LYS A C 1
ATOM 1419 O O . LYS A 1 176 ? -42.465 12.701 32.436 1.00 93.44 176 LYS A O 1
ATOM 1424 N N . LYS A 1 177 ? -40.953 14.342 32.293 1.00 94.25 177 LYS A N 1
ATOM 1425 C CA . LYS A 1 177 ? -40.218 14.036 33.533 1.00 94.25 177 LYS A CA 1
ATOM 1426 C C . LYS A 1 177 ? -41.088 14.279 34.774 1.00 94.25 177 LYS A C 1
ATOM 1428 O O . LYS A 1 177 ? -41.062 13.467 35.694 1.00 94.25 177 LYS A O 1
ATOM 1433 N N . GLN A 1 178 ? -41.892 15.344 34.781 1.00 94.56 178 GLN A N 1
ATOM 1434 C CA . GLN A 1 178 ? -42.897 15.621 35.815 1.00 94.56 178 GLN A CA 1
ATOM 1435 C C . GLN A 1 178 ? -44.021 14.574 35.805 1.00 94.56 178 GLN A C 1
ATOM 1437 O O . GLN A 1 178 ? -44.284 13.963 36.838 1.00 94.56 178 GLN A O 1
ATOM 1442 N N . LEU A 1 179 ? -44.622 14.293 34.643 1.00 94.25 179 LEU A N 1
ATOM 1443 C CA . LEU A 1 179 ? -45.672 13.275 34.506 1.00 94.25 179 LEU A CA 1
ATOM 1444 C C . LEU A 1 179 ? -45.187 11.879 34.920 1.00 94.25 179 LEU A C 1
ATOM 1446 O O . LEU A 1 179 ? -45.888 11.193 35.655 1.00 94.25 179 LEU A O 1
ATOM 1450 N N . ASN A 1 180 ? -43.971 11.475 34.541 1.00 94.00 180 ASN A N 1
ATOM 1451 C CA . ASN A 1 180 ? -43.387 10.209 34.990 1.00 94.00 180 ASN A CA 1
ATOM 1452 C C . ASN A 1 180 ? -43.170 10.177 36.515 1.00 94.00 180 ASN A C 1
ATOM 1454 O O . ASN A 1 180 ? -43.450 9.155 37.132 1.00 94.00 180 ASN A O 1
ATOM 1458 N N . LYS A 1 181 ? -42.722 11.278 37.145 1.00 94.94 181 LYS A N 1
ATOM 1459 C CA . LYS A 1 181 ? -42.625 11.368 38.617 1.00 94.94 181 LYS A CA 1
ATOM 1460 C C . LYS A 1 181 ? -43.990 11.200 39.292 1.00 94.94 181 LYS A C 1
ATOM 1462 O O . LYS A 1 181 ? -44.075 10.521 40.310 1.00 94.94 181 LYS A O 1
ATOM 1467 N N . LEU A 1 182 ? -45.040 11.813 38.742 1.00 94.50 182 LEU A N 1
ATOM 1468 C CA . LEU A 1 182 ? -46.408 11.668 39.249 1.00 94.50 182 LEU A CA 1
ATOM 1469 C C . LEU A 1 182 ? -46.931 10.241 39.049 1.00 94.50 182 LEU A C 1
ATOM 1471 O O . LEU A 1 182 ? -47.503 9.681 39.978 1.00 94.50 182 LEU A O 1
ATOM 1475 N N . ARG A 1 183 ? -46.667 9.621 37.891 1.00 93.75 183 ARG A N 1
ATOM 1476 C CA . ARG A 1 183 ? -47.079 8.240 37.607 1.00 93.75 183 ARG A CA 1
ATOM 1477 C C . ARG A 1 183 ? -46.414 7.241 38.555 1.00 93.75 183 ARG A C 1
ATOM 1479 O O . ARG A 1 183 ? -47.125 6.445 39.141 1.00 93.75 183 ARG A O 1
ATOM 1486 N N . VAL A 1 184 ? -45.106 7.359 38.800 1.00 93.94 184 VAL A N 1
ATOM 1487 C CA . VAL A 1 184 ? -44.379 6.497 39.757 1.00 93.94 184 VAL A CA 1
ATOM 1488 C C . VAL A 1 184 ? -44.848 6.704 41.203 1.00 93.94 184 VAL A C 1
ATOM 1490 O O . VAL A 1 184 ? -44.856 5.757 41.984 1.00 93.94 184 VAL A O 1
ATOM 1493 N N . LYS A 1 185 ? -45.284 7.915 41.581 1.00 94.38 185 LYS A N 1
ATOM 1494 C CA . LYS A 1 185 ? -45.959 8.128 42.873 1.00 94.38 185 LYS A CA 1
ATOM 1495 C C . LYS A 1 185 ? -47.331 7.445 42.923 1.00 94.38 185 LYS A C 1
ATOM 1497 O O . LYS A 1 185 ? -47.645 6.822 43.927 1.00 94.38 185 LYS A O 1
ATOM 1502 N N . ALA A 1 186 ? -48.130 7.556 41.863 1.00 92.31 186 ALA A N 1
ATOM 1503 C CA . ALA A 1 186 ? -49.454 6.939 41.791 1.00 92.31 186 ALA A CA 1
ATOM 1504 C C . ALA A 1 186 ? -49.388 5.401 41.752 1.00 92.31 186 ALA A C 1
ATOM 1506 O O . ALA A 1 186 ? -50.197 4.758 42.407 1.00 92.31 186 ALA A O 1
ATOM 1507 N N . GLU A 1 187 ? -48.403 4.835 41.046 1.00 91.94 187 GLU A N 1
ATOM 1508 C CA . GLU A 1 187 ? -48.074 3.403 41.044 1.00 91.94 187 GLU A CA 1
ATOM 1509 C C . GLU A 1 187 ? -47.786 2.929 42.473 1.00 91.94 187 GLU A C 1
ATOM 1511 O O . GLU A 1 187 ? -48.525 2.098 42.984 1.00 91.94 187 GLU A O 1
ATOM 1516 N N . LYS A 1 188 ? -46.843 3.566 43.183 1.00 92.19 188 LYS A N 1
ATOM 1517 C CA . LYS A 1 188 ? -46.552 3.229 44.588 1.00 92.19 188 LYS A CA 1
ATOM 1518 C C . LYS A 1 188 ? -47.764 3.330 45.515 1.00 92.19 188 LYS A C 1
ATOM 1520 O O . LYS A 1 188 ? -47.984 2.430 46.311 1.00 92.19 188 LYS A O 1
ATOM 1525 N N . ILE A 1 189 ? -48.573 4.384 45.397 1.00 93.12 189 ILE A N 1
ATOM 1526 C CA . ILE A 1 189 ? -49.784 4.554 46.223 1.00 93.12 189 ILE A CA 1
ATOM 1527 C C . ILE A 1 189 ? -50.844 3.486 45.888 1.00 93.12 189 ILE A C 1
ATOM 1529 O O . ILE A 1 189 ? -51.621 3.097 46.761 1.00 93.12 189 ILE A O 1
ATOM 1533 N N . ALA A 1 190 ? -50.897 2.999 44.645 1.00 88.81 190 ALA A N 1
ATOM 1534 C CA . ALA A 1 190 ? -51.745 1.871 44.269 1.00 88.81 190 ALA A CA 1
ATOM 1535 C C . ALA A 1 190 ? -51.202 0.551 44.840 1.00 88.81 190 ALA A C 1
ATOM 1537 O O . ALA A 1 190 ? -51.974 -0.195 45.437 1.00 88.81 190 ALA A O 1
ATOM 1538 N N . ASP A 1 191 ? -49.893 0.306 44.743 1.00 87.31 191 ASP A N 1
ATOM 1539 C CA . ASP A 1 191 ? -49.221 -0.872 45.308 1.00 87.31 191 ASP A CA 1
ATOM 1540 C C . ASP A 1 191 ? -49.371 -0.929 46.841 1.00 87.31 191 ASP A C 1
ATOM 1542 O O . ASP A 1 191 ? -49.706 -1.971 47.399 1.00 87.31 191 ASP A O 1
ATOM 1546 N N . GLU A 1 192 ? -49.206 0.205 47.531 1.00 87.06 192 GLU A N 1
ATOM 1547 C CA . GLU A 1 192 ? -49.411 0.356 48.979 1.00 87.06 192 GLU A CA 1
ATOM 1548 C C . GLU A 1 192 ? -50.867 0.060 49.379 1.00 87.06 192 GLU A C 1
ATOM 1550 O O . GLU A 1 192 ? -51.111 -0.652 50.354 1.00 87.06 192 GLU A O 1
ATOM 1555 N N . LYS A 1 193 ? -51.851 0.536 48.602 1.00 84.31 193 LYS A N 1
ATOM 1556 C CA . LYS A 1 193 ? -53.273 0.224 48.827 1.00 84.31 193 LYS A CA 1
ATOM 1557 C C . LYS A 1 193 ? -53.597 -1.244 48.555 1.00 84.31 193 LYS A C 1
ATOM 1559 O O . LYS A 1 193 ? -54.302 -1.855 49.353 1.00 84.31 193 LYS A O 1
ATOM 1564 N N . LEU A 1 194 ? -53.066 -1.828 47.482 1.00 77.88 194 LEU A N 1
ATOM 1565 C CA . LEU A 1 194 ? -53.210 -3.256 47.182 1.00 77.88 194 LEU A CA 1
ATOM 1566 C C . LEU A 1 194 ? -52.582 -4.119 48.288 1.00 77.88 194 LEU A C 1
ATOM 1568 O O . LEU A 1 194 ? -53.187 -5.098 48.712 1.00 77.88 194 LEU A O 1
ATOM 1572 N N . ALA A 1 195 ? -51.427 -3.719 48.825 1.00 74.12 195 ALA A N 1
ATOM 1573 C CA . ALA A 1 195 ? -50.779 -4.387 49.952 1.00 74.12 195 ALA A CA 1
ATOM 1574 C C . ALA A 1 195 ? -51.559 -4.251 51.275 1.00 74.12 195 ALA A C 1
ATOM 1576 O O . ALA A 1 195 ? -51.466 -5.139 52.122 1.00 74.12 195 ALA A O 1
ATOM 1577 N N . LEU A 1 196 ? -52.336 -3.178 51.463 1.00 71.81 196 LEU A N 1
ATOM 1578 C CA . LEU A 1 196 ? -53.266 -3.038 52.590 1.00 71.81 196 LEU A CA 1
ATOM 1579 C C . LEU A 1 196 ? -54.492 -3.948 52.423 1.00 71.81 196 LEU A C 1
ATOM 1581 O O . LEU A 1 196 ? -54.809 -4.693 53.348 1.00 71.81 196 LEU A O 1
ATOM 1585 N N . PHE A 1 197 ? -55.117 -3.980 51.239 1.00 64.94 197 PHE A N 1
ATOM 1586 C CA . PHE A 1 197 ? -56.197 -4.933 50.933 1.00 64.94 197 PHE A CA 1
ATOM 1587 C C . PHE A 1 197 ? -55.740 -6.399 51.053 1.00 64.94 197 PHE A C 1
ATOM 1589 O O . PHE A 1 197 ? -56.486 -7.231 51.553 1.00 64.94 197 PHE A O 1
ATOM 1596 N N . ALA A 1 198 ? -54.495 -6.714 50.682 1.00 59.97 198 ALA A N 1
ATOM 1597 C CA . ALA A 1 198 ? -53.914 -8.050 50.841 1.00 59.97 198 ALA A CA 1
ATOM 1598 C C . ALA A 1 198 ? -53.551 -8.418 52.298 1.00 59.97 198 ALA A C 1
ATOM 1600 O O . ALA A 1 198 ? -53.255 -9.580 52.574 1.00 59.97 198 ALA A O 1
ATOM 1601 N N . LYS A 1 199 ? -53.551 -7.453 53.230 1.00 55.59 199 LYS A N 1
ATOM 1602 C CA . LYS A 1 199 ? -53.295 -7.674 54.668 1.00 55.59 199 LYS A CA 1
ATOM 1603 C C . LYS A 1 199 ? -54.568 -7.648 55.514 1.00 55.59 199 LYS A C 1
ATOM 1605 O O . LYS A 1 199 ? -54.643 -8.380 56.497 1.00 55.59 199 LYS A O 1
ATOM 1610 N N . GLY A 1 200 ? -55.576 -6.867 55.127 1.00 52.94 200 GLY A N 1
ATOM 1611 C CA . GLY A 1 200 ? -56.920 -6.889 55.715 1.00 52.94 200 GLY A CA 1
ATOM 1612 C C . GLY A 1 200 ? -57.720 -8.113 55.263 1.00 52.94 200 GLY A C 1
ATOM 1613 O O . GLY A 1 200 ? -58.708 -7.965 54.553 1.00 52.94 200 GLY A O 1
ATOM 1614 N N . GLY A 1 201 ? -57.256 -9.316 55.618 1.00 41.66 201 GLY A N 1
ATOM 1615 C CA . GLY A 1 201 ? -57.708 -10.560 54.987 1.00 41.66 201 GLY A CA 1
ATOM 1616 C C . GLY A 1 201 ? -57.689 -11.808 55.869 1.00 41.66 201 GLY A C 1
ATOM 1617 O O . GLY A 1 201 ? -57.536 -12.906 55.335 1.00 41.66 201 GLY A O 1
ATOM 1618 N N . ARG A 1 202 ? -57.811 -11.677 57.201 1.00 42.44 202 ARG A N 1
ATOM 1619 C CA . ARG A 1 202 ? -58.122 -12.831 58.065 1.00 42.44 202 ARG A CA 1
ATOM 1620 C C . ARG A 1 202 ? -58.781 -12.488 59.408 1.00 42.44 202 ARG A C 1
ATOM 1622 O O . ARG A 1 202 ? -58.294 -12.897 60.449 1.00 42.44 202 ARG A O 1
ATOM 1629 N N . ASP A 1 203 ? -59.925 -11.818 59.342 1.00 36.72 203 ASP A N 1
ATOM 1630 C CA . ASP A 1 203 ? -61.028 -12.036 60.284 1.00 36.72 203 ASP A CA 1
ATOM 1631 C C . ASP A 1 203 ? -62.336 -11.972 59.490 1.00 36.72 203 ASP A C 1
ATOM 1633 O O . ASP A 1 203 ? -62.475 -11.162 58.570 1.00 36.72 203 ASP A O 1
ATOM 1637 N N . GLY A 1 204 ? -63.256 -12.895 59.764 1.00 47.12 204 GLY A N 1
ATOM 1638 C CA . GLY A 1 204 ? -64.458 -13.077 58.955 1.00 47.12 204 GLY A CA 1
ATOM 1639 C C . GLY A 1 204 ? -65.649 -12.309 59.511 1.00 47.12 204 GLY A C 1
ATOM 1640 O O . GLY A 1 204 ? -66.113 -12.626 60.601 1.00 47.12 204 GLY A O 1
ATOM 1641 N N . LEU A 1 205 ? -66.211 -11.384 58.728 1.00 36.31 205 LEU A N 1
ATOM 1642 C CA . LEU A 1 205 ? -67.576 -10.905 58.943 1.00 36.31 205 LEU A CA 1
ATOM 1643 C C . LEU A 1 205 ? -68.342 -10.867 57.618 1.00 36.31 205 LEU A C 1
ATOM 1645 O O . LEU A 1 205 ? -67.891 -10.289 56.630 1.00 36.31 205 LEU A O 1
ATOM 1649 N N . THR A 1 206 ? -69.513 -11.496 57.601 1.00 46.34 206 THR A N 1
ATOM 1650 C CA . THR A 1 206 ? -70.439 -11.488 56.466 1.00 46.34 206 THR A CA 1
ATOM 1651 C C . THR A 1 206 ? -71.064 -10.110 56.278 1.00 46.34 206 THR A C 1
ATOM 1653 O O . THR A 1 206 ? -71.646 -9.572 57.220 1.00 46.34 206 THR A O 1
ATOM 1656 N N . LEU A 1 207 ? -71.055 -9.593 55.049 1.00 36.78 207 LEU A N 1
ATOM 1657 C CA . LEU A 1 207 ? -71.940 -8.508 54.625 1.00 36.78 207 LEU A CA 1
ATOM 1658 C C . LEU A 1 207 ? -72.748 -8.945 53.403 1.00 36.78 207 LEU A C 1
ATOM 1660 O O . LEU A 1 207 ? -72.250 -9.644 52.524 1.00 36.78 207 LEU A O 1
ATOM 1664 N N . GLN A 1 208 ? -74.024 -8.574 53.409 1.00 34.62 208 GLN A N 1
ATOM 1665 C CA . GLN A 1 208 ? -75.036 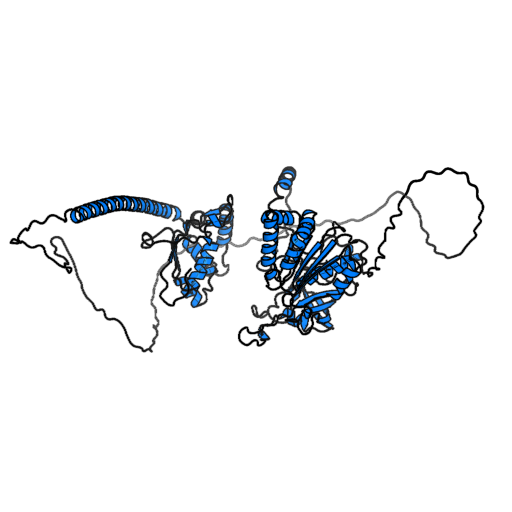-9.026 52.460 1.00 34.62 208 GLN A CA 1
ATOM 1666 C C . GLN A 1 208 ? -75.037 -8.151 51.198 1.00 34.62 208 GLN A C 1
ATOM 1668 O O . GLN A 1 208 ? -74.881 -6.934 51.286 1.00 34.62 208 GLN A O 1
ATOM 1673 N N . GLU A 1 209 ? -75.340 -8.739 50.040 1.00 40.88 209 GLU A N 1
ATOM 1674 C CA . GLU A 1 209 ? -76.070 -7.996 49.003 1.00 40.88 209 GLU A CA 1
ATOM 1675 C C . GLU A 1 209 ? -77.492 -7.737 49.538 1.00 40.88 209 GLU A C 1
ATOM 1677 O O . GLU A 1 209 ? -78.098 -8.676 50.067 1.00 40.88 209 GLU A O 1
ATOM 1682 N N . PRO A 1 210 ? -78.068 -6.519 49.406 1.00 41.12 210 PRO A N 1
ATOM 1683 C CA . PRO A 1 210 ? -78.610 -6.152 48.090 1.00 41.12 210 PRO A CA 1
ATOM 1684 C C . PRO A 1 210 ? -78.725 -4.639 47.745 1.00 41.12 210 PRO A C 1
ATOM 1686 O O . PRO A 1 210 ? -78.711 -3.774 48.610 1.00 41.12 210 PRO A O 1
ATOM 1689 N N . LYS A 1 211 ? -79.006 -4.363 46.455 1.00 41.44 211 LYS A N 1
ATOM 1690 C CA . LYS A 1 211 ? -79.790 -3.214 45.910 1.00 41.44 211 LYS A CA 1
ATOM 1691 C C . LYS A 1 211 ? -79.354 -1.793 46.351 1.00 41.44 211 LYS A C 1
ATOM 1693 O O . LYS A 1 211 ? -79.754 -1.299 47.395 1.00 41.44 211 LYS A O 1
ATOM 1698 N N . ASN A 1 212 ? -78.674 -1.013 45.506 1.00 30.44 212 ASN A N 1
ATOM 1699 C CA . ASN A 1 212 ? -79.310 -0.380 44.338 1.00 30.44 212 ASN A CA 1
ATOM 1700 C C . ASN A 1 212 ? -78.302 0.114 43.277 1.00 30.44 212 ASN A C 1
ATOM 1702 O O . ASN A 1 212 ? -77.227 0.608 43.606 1.00 30.44 212 ASN A O 1
ATOM 1706 N N . LYS A 1 213 ? -78.714 0.065 42.002 1.00 34.00 213 LYS A N 1
ATOM 1707 C CA . LYS A 1 213 ? -78.102 0.799 40.873 1.00 34.00 213 LYS A CA 1
ATOM 1708 C C . LYS A 1 213 ? -78.655 2.239 40.818 1.00 34.00 213 LYS A C 1
ATOM 1710 O O . LYS A 1 213 ? -79.755 2.473 41.318 1.00 34.00 213 LYS A O 1
ATOM 1715 N N . PRO A 1 214 ? -77.920 3.198 40.228 1.00 35.19 214 PRO A N 1
ATOM 1716 C CA . PRO A 1 214 ? -78.069 3.440 38.784 1.00 35.19 214 PRO A CA 1
ATOM 1717 C C . PRO A 1 214 ? -76.796 3.162 37.971 1.00 35.19 214 PRO A C 1
ATOM 1719 O O . PRO A 1 214 ? -75.704 2.990 38.509 1.00 35.19 214 PRO A O 1
ATOM 1722 N N . ASP 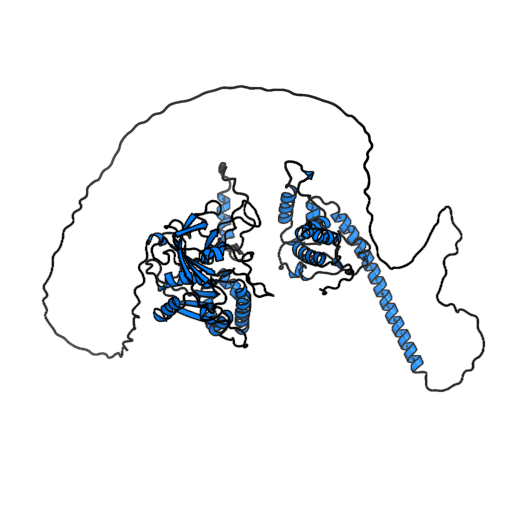A 1 215 ? -76.951 3.101 36.652 1.00 36.31 215 ASP A N 1
ATOM 1723 C CA . ASP A 1 215 ? -75.908 2.700 35.709 1.00 36.31 215 ASP A CA 1
ATOM 1724 C C . ASP A 1 215 ? -74.868 3.777 35.380 1.00 36.31 215 ASP A C 1
ATOM 1726 O O . ASP A 1 215 ? -75.199 4.936 35.138 1.00 36.31 215 ASP A O 1
ATOM 1730 N N . LEU A 1 216 ? -73.624 3.329 35.171 1.00 34.06 216 LEU A N 1
ATOM 1731 C CA . LEU A 1 216 ? -72.782 3.887 34.108 1.00 34.06 216 LEU A CA 1
ATOM 1732 C C . LEU A 1 216 ? -71.874 2.828 33.459 1.00 34.06 216 LEU A C 1
ATOM 1734 O O . LEU A 1 216 ? -70.658 2.984 33.352 1.00 34.06 216 LEU A O 1
ATOM 1738 N N . SER A 1 217 ? -72.469 1.723 33.009 1.00 29.83 217 SER A N 1
ATOM 1739 C CA . SER A 1 217 ? -71.791 0.795 32.102 1.00 29.83 217 SER A CA 1
ATOM 1740 C C . SER A 1 217 ? -71.812 1.332 30.671 1.00 29.83 217 SER A C 1
ATOM 1742 O O . SER A 1 217 ? -72.892 1.566 30.132 1.00 29.83 217 SER A O 1
ATOM 1744 N N . LEU A 1 218 ? -70.657 1.413 30.008 1.00 29.86 218 LEU A N 1
ATOM 1745 C CA . LEU A 1 218 ? -70.594 1.349 28.545 1.00 29.86 218 LEU A CA 1
ATOM 1746 C C . LEU A 1 218 ? -69.261 0.748 28.081 1.00 29.86 218 LEU A C 1
ATOM 1748 O O . LEU A 1 218 ? -68.199 1.035 28.631 1.00 29.86 218 LEU A O 1
ATOM 1752 N N . SER A 1 219 ? -69.347 -0.135 27.087 1.00 28.27 219 SER A N 1
ATOM 1753 C CA . SER A 1 219 ? -68.225 -0.902 26.536 1.00 28.27 219 SER A CA 1
ATOM 1754 C C . SER A 1 219 ? -67.667 -0.232 25.259 1.00 28.27 219 SER A C 1
ATOM 1756 O O . SER A 1 219 ? -68.220 0.774 24.808 1.00 28.27 219 SER A O 1
ATOM 1758 N N . PRO A 1 220 ? -66.551 -0.704 24.671 1.00 43.25 220 PRO A N 1
ATOM 1759 C CA . PRO A 1 220 ? -65.837 0.067 23.660 1.00 43.25 220 PRO A CA 1
ATOM 1760 C C . PRO A 1 220 ? -66.437 -0.067 22.252 1.00 43.25 220 PRO A C 1
ATOM 1762 O O . PRO A 1 220 ? -66.120 -1.023 21.540 1.00 43.25 220 PRO A O 1
ATOM 1765 N N . LYS A 1 221 ? -67.189 0.953 21.811 1.00 25.72 221 LYS A N 1
ATOM 1766 C CA . LYS A 1 221 ? -67.160 1.489 20.430 1.00 25.72 221 LYS A CA 1
ATOM 1767 C C . LYS A 1 221 ? -67.953 2.793 20.277 1.00 25.72 221 LYS A C 1
ATOM 1769 O O . LYS A 1 221 ? -68.813 3.105 21.084 1.00 25.72 221 LYS A O 1
ATOM 1774 N N . ASP A 1 222 ? -67.589 3.514 19.217 1.00 24.38 222 ASP A N 1
ATOM 1775 C CA . ASP A 1 222 ? -68.316 4.585 18.527 1.00 24.38 222 ASP A CA 1
ATOM 1776 C C . ASP A 1 222 ? -68.953 5.725 19.340 1.00 24.38 222 ASP A C 1
ATOM 1778 O O . ASP A 1 222 ? -70.037 5.604 19.894 1.00 24.38 222 ASP A O 1
ATOM 1782 N N . TYR A 1 223 ? -68.372 6.924 19.196 1.00 24.12 223 TYR A N 1
ATOM 1783 C CA . TYR A 1 223 ? -69.179 8.112 18.900 1.00 24.12 223 TYR A CA 1
ATOM 1784 C C . TYR A 1 223 ? -68.420 9.103 18.005 1.00 24.12 223 TYR A C 1
ATOM 1786 O O . TYR A 1 223 ? -67.337 9.587 18.340 1.00 24.12 223 TYR A O 1
ATOM 1794 N N . ARG A 1 224 ? -69.014 9.448 16.857 1.00 24.81 224 ARG A N 1
ATOM 1795 C CA . ARG A 1 224 ? -68.653 10.632 16.063 1.00 24.81 224 ARG A CA 1
ATOM 1796 C C . ARG A 1 224 ? -69.734 11.692 16.259 1.00 24.81 224 ARG A C 1
ATOM 1798 O O . ARG A 1 224 ? -70.886 11.406 15.983 1.00 24.81 224 ARG A O 1
ATOM 1805 N N . LYS A 1 225 ? -69.302 12.918 16.573 1.00 25.53 225 LYS A N 1
ATOM 1806 C CA . LYS A 1 225 ? -69.982 14.206 16.322 1.00 25.53 225 LYS A CA 1
ATOM 1807 C C . LYS A 1 225 ? -71.466 14.357 16.718 1.00 25.53 225 LYS A C 1
ATOM 1809 O O . LYS A 1 225 ? -72.351 13.863 16.031 1.00 25.53 225 LYS A O 1
ATOM 1814 N N . THR A 1 226 ? -71.708 15.371 17.542 1.00 24.67 226 THR A N 1
ATOM 1815 C CA . THR A 1 226 ? -72.815 16.317 17.320 1.00 24.67 226 THR A CA 1
ATOM 1816 C C . THR A 1 226 ? -72.271 17.748 17.347 1.00 24.67 226 THR A C 1
ATOM 1818 O O . THR A 1 226 ? -71.479 18.106 18.215 1.00 24.67 226 THR A O 1
ATOM 1821 N N . GLN A 1 227 ? -72.637 18.547 16.338 1.00 25.91 227 GLN A N 1
ATOM 1822 C CA . GLN A 1 227 ? -72.507 20.016 16.347 1.00 25.91 227 GLN A CA 1
ATOM 1823 C C . GLN A 1 227 ? -73.689 20.604 17.162 1.00 25.91 227 GLN A C 1
ATOM 1825 O O . GLN A 1 227 ? -74.528 19.839 17.627 1.00 25.91 227 GLN A O 1
ATOM 1830 N N . ILE A 1 228 ? -73.827 21.903 17.447 1.00 26.47 228 ILE A N 1
ATOM 1831 C CA . ILE A 1 228 ? -74.102 23.090 16.591 1.00 26.47 228 ILE A CA 1
ATOM 1832 C C . ILE A 1 228 ? -74.013 24.311 17.550 1.00 26.47 228 ILE A C 1
ATOM 1834 O O . ILE A 1 228 ? -74.275 24.140 18.734 1.00 26.47 228 ILE A O 1
ATOM 1838 N N . LYS A 1 229 ? -73.740 25.578 17.202 1.00 24.47 229 LYS A N 1
ATOM 1839 C CA . LYS A 1 229 ? -73.343 26.292 15.963 1.00 24.47 229 LYS A CA 1
ATOM 1840 C C . LYS A 1 229 ? -71.798 26.418 15.903 1.00 24.47 229 LYS A C 1
ATOM 1842 O O . LYS A 1 229 ? -71.133 25.897 16.789 1.00 24.47 229 LYS A O 1
ATOM 1847 N N . THR A 1 230 ? -71.122 27.025 14.922 1.00 26.28 230 THR A N 1
ATOM 1848 C CA . THR A 1 230 ? -71.421 27.732 13.639 1.00 26.28 230 THR A CA 1
ATOM 1849 C C . THR A 1 230 ? -70.308 27.297 12.637 1.00 26.28 230 THR A C 1
ATOM 1851 O O . THR A 1 230 ? -69.363 26.637 13.059 1.00 26.28 230 THR A O 1
ATOM 1854 N N . SER A 1 231 ? -70.263 27.578 11.326 1.00 24.14 231 SER A N 1
ATOM 1855 C CA . SER A 1 231 ? -71.176 28.151 10.312 1.00 24.14 231 SER A CA 1
ATOM 1856 C C . SER A 1 231 ? -70.605 27.876 8.902 1.00 24.14 231 SER A C 1
ATOM 1858 O O . SER A 1 231 ? -69.401 27.698 8.768 1.00 24.14 231 SER A O 1
ATOM 1860 N N . LEU A 1 232 ? -71.458 27.966 7.875 1.00 25.45 232 LEU A N 1
ATOM 1861 C CA . LEU A 1 232 ? -71.155 28.225 6.452 1.00 25.45 232 LEU A CA 1
ATOM 1862 C C . LEU A 1 232 ? -70.161 27.308 5.683 1.00 25.45 232 LEU A C 1
ATOM 1864 O O . LEU A 1 232 ? -68.951 27.506 5.674 1.00 25.45 232 LEU A O 1
ATOM 1868 N N . ASN A 1 233 ? -70.795 26.469 4.852 1.00 24.59 233 ASN A N 1
ATOM 1869 C CA . ASN A 1 233 ? -70.464 26.119 3.458 1.00 24.59 233 ASN A CA 1
ATOM 1870 C C . ASN A 1 233 ? -69.638 24.847 3.133 1.00 24.59 233 ASN A C 1
ATOM 1872 O O . ASN A 1 233 ? -68.611 24.525 3.721 1.00 24.59 233 ASN A O 1
ATOM 1876 N N . SER A 1 234 ? -70.182 24.121 2.149 1.00 22.16 234 SER A N 1
ATOM 1877 C CA . SER A 1 234 ? -69.907 22.765 1.626 1.00 22.16 234 SER A CA 1
ATOM 1878 C C . SER A 1 234 ? -69.940 22.824 0.070 1.00 22.16 234 SER A C 1
ATOM 1880 O O . SER A 1 234 ? -69.955 23.954 -0.430 1.00 22.16 234 SER A O 1
ATOM 1882 N N . PRO A 1 235 ? -70.011 21.727 -0.739 1.00 35.56 235 PRO A N 1
ATOM 1883 C CA . PRO A 1 235 ? -69.880 20.260 -0.531 1.00 35.56 235 PRO A CA 1
ATOM 1884 C C . PRO A 1 235 ? -68.605 19.702 -1.242 1.00 35.56 235 PRO A C 1
ATOM 1886 O O . PRO A 1 235 ? -67.740 20.493 -1.599 1.00 35.56 235 PRO A O 1
ATOM 1889 N N . TRP A 1 236 ? -68.309 18.408 -1.465 1.00 24.70 236 TRP A N 1
ATOM 1890 C CA . TRP A 1 236 ? -68.964 17.080 -1.311 1.00 24.70 236 TRP A CA 1
ATOM 1891 C C . TRP A 1 236 ? -68.101 16.188 -0.345 1.00 24.70 236 TRP A C 1
ATOM 1893 O O . TRP A 1 236 ? -67.336 16.761 0.426 1.00 24.70 236 TRP A O 1
ATOM 1903 N N . CYS A 1 237 ? -68.161 14.857 -0.124 1.00 21.80 237 CYS A N 1
ATOM 1904 C CA . CYS A 1 237 ? -68.644 13.637 -0.821 1.00 21.80 237 CYS A CA 1
ATOM 1905 C C . CYS A 1 237 ? -67.871 13.266 -2.118 1.00 21.80 237 CYS A C 1
ATOM 1907 O O . CYS A 1 237 ? -67.350 14.157 -2.772 1.00 21.80 237 CYS A O 1
ATOM 1909 N N . ALA A 1 238 ? -67.709 12.005 -2.558 1.00 24.89 238 ALA A N 1
ATOM 1910 C CA . ALA A 1 238 ? -67.879 10.643 -1.988 1.00 24.89 238 ALA A CA 1
ATOM 1911 C C . ALA A 1 238 ? -67.162 9.629 -2.947 1.00 24.89 238 ALA A C 1
ATOM 1913 O O . ALA A 1 238 ? -66.968 9.981 -4.104 1.00 24.89 238 ALA A O 1
ATOM 1914 N N . SER A 1 239 ? -66.752 8.386 -2.625 1.00 23.72 239 SER A N 1
ATOM 1915 C CA . SER A 1 239 ? -66.609 7.629 -1.360 1.00 23.72 239 SER A CA 1
ATOM 1916 C C . SER A 1 239 ? -65.716 6.362 -1.547 1.00 23.72 239 SER A C 1
ATOM 1918 O O . SER A 1 239 ? -65.186 6.128 -2.625 1.00 23.72 239 SER A O 1
ATOM 1920 N N . PHE A 1 240 ? -65.547 5.584 -0.464 1.00 23.30 240 PHE A N 1
ATOM 1921 C CA . PHE A 1 240 ? -65.136 4.161 -0.298 1.00 23.30 240 PHE A CA 1
ATOM 1922 C C . PHE A 1 240 ? -65.108 3.225 -1.539 1.00 23.30 240 PHE A C 1
ATOM 1924 O O . PHE A 1 240 ? -65.988 3.295 -2.385 1.00 23.30 240 PHE A O 1
ATOM 1931 N N . PHE A 1 241 ? -64.176 2.259 -1.647 1.00 22.00 241 PHE A N 1
ATOM 1932 C CA . PHE A 1 241 ? -64.096 1.058 -0.775 1.00 22.00 241 PHE A CA 1
ATOM 1933 C C . PHE A 1 241 ? -62.682 0.447 -0.583 1.00 22.00 241 PHE A C 1
ATOM 1935 O O . PHE A 1 241 ? -61.707 0.901 -1.175 1.00 22.00 241 PHE A O 1
ATOM 1942 N N . ILE A 1 242 ? -62.582 -0.595 0.261 1.00 28.47 242 ILE A N 1
ATOM 1943 C CA . ILE A 1 242 ? -61.370 -1.396 0.544 1.00 28.47 242 ILE A CA 1
ATO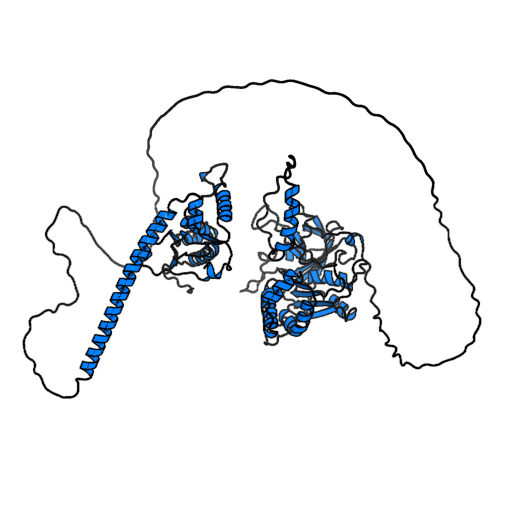M 1944 C C . ILE A 1 242 ? -61.637 -2.874 0.216 1.00 28.47 242 ILE A C 1
ATOM 1946 O O . ILE A 1 242 ? -62.667 -3.396 0.634 1.00 28.47 242 ILE A O 1
ATOM 1950 N N . LEU A 1 243 ? -60.679 -3.552 -0.428 1.00 23.25 243 LEU A N 1
ATOM 1951 C CA . LEU A 1 243 ? -60.499 -5.013 -0.416 1.00 23.25 243 LEU A CA 1
ATOM 1952 C C . LEU A 1 243 ? -59.007 -5.351 -0.628 1.00 23.25 243 LEU A C 1
ATOM 1954 O O . LEU A 1 243 ? -58.275 -4.541 -1.195 1.00 23.25 243 LEU A O 1
ATOM 1958 N N . ASP A 1 244 ? -58.569 -6.516 -0.142 1.00 25.19 244 ASP A N 1
ATOM 1959 C CA . ASP A 1 244 ? -57.169 -6.999 -0.171 1.00 25.19 244 ASP A CA 1
ATOM 1960 C C . ASP A 1 244 ? -57.076 -8.307 -1.030 1.00 25.19 244 ASP A C 1
ATOM 1962 O O . ASP A 1 244 ? -58.018 -8.569 -1.786 1.00 25.19 244 ASP A O 1
ATOM 1966 N N . PRO A 1 245 ? -55.985 -9.102 -1.107 1.00 43.28 245 PRO A N 1
ATOM 1967 C CA . PRO A 1 245 ? -55.334 -9.301 -2.405 1.00 43.28 245 PRO A CA 1
ATOM 1968 C C . PRO A 1 245 ? -55.317 -10.755 -2.916 1.00 43.28 245 PRO A C 1
ATOM 1970 O O . PRO A 1 245 ? -55.107 -11.688 -2.145 1.00 43.28 245 PRO A O 1
ATOM 1973 N N . SER A 1 246 ? -55.403 -10.971 -4.239 1.00 24.89 246 SER A N 1
ATOM 1974 C CA . SER A 1 246 ? -54.803 -12.148 -4.912 1.00 24.89 246 SER A CA 1
ATOM 1975 C C . SER A 1 246 ? -54.850 -12.085 -6.454 1.00 24.89 246 SER A C 1
ATOM 1977 O O . SER A 1 246 ? -55.641 -11.343 -7.028 1.00 24.89 246 SER A O 1
ATOM 1979 N N . LYS A 1 247 ? -54.062 -12.981 -7.079 1.00 27.14 247 LYS A N 1
ATOM 1980 C CA . LYS A 1 247 ? -54.057 -13.421 -8.496 1.00 27.14 247 LYS A CA 1
ATOM 1981 C C . LYS A 1 247 ? -53.233 -12.594 -9.503 1.00 27.14 247 LYS A C 1
ATOM 1983 O O . LYS A 1 247 ? -52.796 -11.480 -9.239 1.00 27.14 247 LYS A O 1
ATOM 1988 N N . ASN A 1 248 ? -52.909 -13.280 -10.603 1.00 25.08 248 ASN A N 1
ATOM 1989 C CA . ASN A 1 248 ? -51.852 -12.974 -11.575 1.00 25.08 248 ASN A CA 1
ATOM 1990 C C . ASN A 1 248 ? -52.387 -12.279 -12.845 1.00 25.08 248 ASN A C 1
ATOM 1992 O O . ASN A 1 248 ? -53.587 -12.070 -12.983 1.00 25.08 248 ASN A O 1
ATOM 1996 N N . CYS A 1 249 ? -51.462 -12.065 -13.792 1.00 25.42 249 CYS A N 1
ATOM 1997 C CA . CYS A 1 249 ? -51.639 -11.597 -15.173 1.00 25.42 249 CYS A CA 1
ATOM 1998 C C . CYS A 1 249 ? -51.868 -10.075 -15.318 1.00 25.42 249 CYS A C 1
ATOM 2000 O O . CYS A 1 249 ? -52.660 -9.514 -14.577 1.00 25.42 249 CYS A O 1
ATOM 2002 N N . SER A 1 250 ? -51.260 -9.284 -16.217 1.00 22.55 250 SER A N 1
ATOM 2003 C CA . SER A 1 250 ? -50.195 -9.369 -17.251 1.00 22.55 250 SER A CA 1
ATOM 2004 C C . SER A 1 250 ? -50.691 -8.817 -18.596 1.00 22.55 250 SER A C 1
ATOM 2006 O O . SER A 1 250 ? -51.802 -9.137 -19.001 1.00 22.55 250 SER A O 1
ATOM 2008 N N . VAL A 1 251 ? -49.781 -8.168 -19.337 1.00 23.62 251 VAL A N 1
ATOM 2009 C CA . VAL A 1 251 ? -49.906 -7.678 -20.734 1.00 23.62 251 VAL A CA 1
ATOM 2010 C C . VAL A 1 251 ? -50.651 -6.332 -20.910 1.00 23.62 251 VAL A C 1
ATOM 2012 O O . VAL A 1 251 ? -51.519 -5.979 -20.122 1.00 23.62 251 VAL A O 1
ATOM 2015 N N . PHE A 1 252 ? -50.243 -5.596 -21.958 1.00 22.09 252 PHE A N 1
ATOM 2016 C CA . PHE A 1 252 ? -50.689 -4.275 -22.450 1.00 22.09 252 PHE A CA 1
ATOM 2017 C C . PHE A 1 252 ? -50.390 -3.070 -21.527 1.00 22.09 252 PHE A C 1
ATOM 2019 O O . PHE A 1 252 ? -50.919 -2.973 -20.429 1.00 22.09 252 PHE A O 1
ATOM 2026 N N . GLN A 1 253 ? -49.480 -2.122 -21.817 1.00 24.03 253 GLN A N 1
ATOM 2027 C CA . GLN A 1 253 ? -48.871 -1.573 -23.055 1.00 24.03 253 GLN A CA 1
ATOM 2028 C C . GLN A 1 253 ? -49.803 -0.692 -23.904 1.00 24.03 253 GLN A C 1
ATOM 2030 O O . GLN A 1 253 ? -50.665 -1.222 -24.590 1.00 24.03 253 GLN A O 1
ATOM 2035 N N . ILE A 1 254 ? -49.528 0.625 -23.927 1.00 24.08 254 ILE A N 1
ATOM 2036 C CA . ILE A 1 254 ? -49.621 1.550 -25.081 1.00 24.08 254 ILE A CA 1
ATOM 2037 C C . ILE A 1 254 ? -48.940 2.897 -24.724 1.00 24.08 254 ILE A C 1
ATOM 2039 O O . ILE A 1 254 ? -48.668 3.175 -23.555 1.00 24.08 254 ILE A O 1
ATOM 2043 N N . TYR A 1 255 ? -48.570 3.677 -25.743 1.00 23.03 255 TYR A N 1
ATOM 2044 C CA . TYR A 1 255 ? -47.783 4.918 -25.667 1.00 23.03 255 TYR A CA 1
ATOM 2045 C C . TYR A 1 255 ? -48.628 6.162 -25.312 1.00 23.03 255 TYR A C 1
ATOM 2047 O O . TYR A 1 255 ? -49.803 6.212 -25.675 1.00 23.03 255 TYR A O 1
ATOM 2055 N N . PRO A 1 256 ? -48.030 7.228 -24.739 1.00 29.95 256 PRO A N 1
ATOM 2056 C CA . PRO A 1 256 ? -48.543 8.590 -24.888 1.00 29.95 256 PRO A CA 1
ATOM 2057 C C . PRO A 1 256 ? -48.193 9.152 -26.281 1.00 29.95 256 PRO A C 1
ATOM 2059 O O . PRO A 1 256 ? -47.096 8.918 -26.792 1.00 29.95 256 PRO A O 1
ATOM 2062 N N . PHE A 1 257 ? -49.119 9.900 -26.886 1.00 21.95 257 PHE A N 1
ATOM 2063 C CA . PHE A 1 257 ? -48.952 10.505 -28.215 1.00 21.95 257 PHE A CA 1
ATOM 2064 C C . PHE A 1 257 ? -48.386 11.942 -28.148 1.00 21.95 257 PHE A C 1
ATOM 2066 O O . PHE A 1 257 ? -48.131 12.477 -27.070 1.00 21.95 257 PHE A O 1
ATOM 2073 N N . SER A 1 258 ? -48.146 12.540 -29.318 1.00 25.28 258 SER A N 1
ATOM 2074 C CA . SER A 1 258 ? -47.476 13.839 -29.509 1.00 25.28 258 SER A CA 1
ATOM 2075 C C . SER A 1 258 ? -48.381 15.070 -29.280 1.00 25.28 258 SER A C 1
ATOM 2077 O O . SER A 1 258 ? -49.593 14.934 -29.130 1.00 25.28 258 SER A O 1
ATOM 2079 N N . ASN A 1 259 ? -47.757 16.252 -29.420 1.00 25.42 259 ASN A N 1
ATOM 2080 C CA . ASN A 1 259 ? -48.304 17.596 -29.692 1.00 25.42 259 ASN A CA 1
ATOM 2081 C C . ASN A 1 259 ? -48.612 18.454 -28.456 1.00 25.42 259 ASN A C 1
ATOM 2083 O O . ASN A 1 259 ? -49.061 17.940 -27.442 1.00 25.42 259 ASN A O 1
ATOM 2087 N N . HIS A 1 260 ? -48.513 19.786 -28.470 1.00 23.78 260 HIS A N 1
ATOM 2088 C CA . HIS A 1 260 ? -47.794 20.867 -29.193 1.00 23.78 260 HIS A CA 1
ATOM 2089 C C . HIS A 1 260 ? -48.421 22.171 -28.600 1.00 23.78 260 HIS A C 1
ATOM 2091 O O . HIS A 1 260 ? -49.127 22.074 -27.599 1.00 23.78 260 HIS A O 1
ATOM 2097 N N . ILE A 1 261 ? -48.265 23.342 -29.243 1.00 23.12 261 ILE A N 1
ATOM 2098 C CA . ILE A 1 261 ? -48.960 24.630 -28.945 1.00 23.12 261 ILE A CA 1
ATOM 2099 C C . ILE A 1 261 ? -48.383 25.415 -27.742 1.00 23.12 261 ILE A C 1
ATOM 2101 O O . ILE A 1 261 ? -48.113 24.828 -26.702 1.00 23.12 261 ILE A O 1
ATOM 2105 N N . PHE A 1 262 ? -48.229 26.751 -27.770 1.00 20.77 262 PHE A N 1
ATOM 2106 C CA . PHE A 1 262 ? -47.870 27.734 -28.830 1.00 20.77 262 PHE A CA 1
ATOM 2107 C C . PHE A 1 262 ? -47.664 29.119 -28.149 1.00 20.77 262 PHE A C 1
ATOM 2109 O O . PHE A 1 262 ? -48.182 29.306 -27.052 1.00 20.77 262 PHE A O 1
ATOM 2116 N N . CYS A 1 263 ? -47.031 30.091 -28.833 1.00 21.94 263 CYS A N 1
ATOM 2117 C CA . CYS A 1 263 ? -46.995 31.539 -28.491 1.00 21.94 263 CYS A CA 1
ATOM 2118 C C . CYS A 1 263 ? -46.353 31.968 -27.138 1.00 21.94 263 CYS A C 1
ATOM 2120 O O . CYS A 1 263 ? -46.209 31.167 -26.222 1.00 21.94 263 CYS A O 1
ATOM 2122 N N . SER A 1 264 ? -45.957 33.234 -26.923 1.00 23.33 264 SER A N 1
ATOM 2123 C CA . SER A 1 264 ? -45.448 34.301 -27.823 1.00 23.33 264 SER A CA 1
ATOM 2124 C C . SER A 1 264 ? -44.873 35.467 -26.980 1.00 23.33 264 SER A C 1
ATOM 2126 O O . SER A 1 264 ? -44.987 35.444 -25.757 1.00 23.33 264 SER A O 1
ATOM 2128 N N . ASP A 1 265 ? -44.302 36.481 -27.653 1.00 24.03 265 ASP A N 1
ATOM 2129 C CA . ASP A 1 265 ? -44.192 37.888 -27.203 1.00 24.03 265 ASP A CA 1
ATOM 2130 C C . ASP A 1 265 ? -43.213 38.276 -26.061 1.00 24.03 265 ASP A C 1
ATOM 2132 O O . ASP A 1 265 ? -42.993 37.533 -25.112 1.00 24.03 265 ASP A O 1
ATOM 2136 N N . SER A 1 266 ? -42.590 39.470 -26.059 1.00 26.14 266 SER A N 1
ATOM 2137 C CA . SER A 1 266 ? -42.293 40.391 -27.179 1.00 26.14 266 SER A CA 1
ATOM 2138 C C . SER A 1 266 ? -41.159 41.393 -26.847 1.00 26.14 266 SER A C 1
ATOM 2140 O O . SER A 1 266 ? -40.820 41.600 -25.686 1.00 26.14 266 SER A O 1
ATOM 2142 N N . HIS A 1 267 ? -40.594 41.995 -27.903 1.00 25.72 267 HIS A N 1
ATOM 2143 C CA . HIS A 1 267 ? -39.759 43.214 -28.021 1.00 25.72 267 HIS A CA 1
ATOM 2144 C C . HIS A 1 267 ? -39.103 43.904 -26.796 1.00 25.72 267 HIS A C 1
ATOM 2146 O O . HIS A 1 267 ? -39.779 44.360 -25.883 1.00 25.72 267 HIS A O 1
ATOM 2152 N N . TYR A 1 268 ? -37.812 44.249 -26.948 1.00 25.22 268 TYR A N 1
ATOM 2153 C CA . TYR A 1 268 ? -37.320 45.648 -26.907 1.00 25.22 268 TYR A CA 1
ATOM 2154 C C . TYR A 1 268 ? -36.015 45.784 -27.732 1.00 25.22 268 TYR A C 1
ATOM 2156 O O . TYR A 1 268 ? -35.340 44.786 -27.970 1.00 25.22 268 TYR A O 1
ATOM 2164 N N . SER A 1 269 ? -35.698 46.984 -28.242 1.00 23.48 269 SER A N 1
ATOM 2165 C CA . SER A 1 269 ? -34.637 47.232 -29.254 1.00 23.48 269 SER A CA 1
ATOM 2166 C C . SER A 1 269 ? -33.653 48.355 -28.867 1.00 23.48 269 SER A C 1
ATOM 2168 O O . SER A 1 269 ? -33.873 49.033 -27.867 1.00 23.48 269 SER A O 1
ATOM 2170 N N . PHE A 1 270 ? -32.650 48.584 -29.736 1.00 23.03 270 PHE A N 1
ATOM 2171 C CA . PHE A 1 270 ? -31.613 49.644 -29.733 1.00 23.03 270 PHE A CA 1
ATOM 2172 C C . PHE A 1 270 ? -30.379 49.429 -28.823 1.00 23.03 270 PHE A C 1
ATOM 2174 O O . PHE A 1 270 ? -30.471 48.757 -27.803 1.00 23.03 270 PHE A O 1
ATOM 2181 N N . PHE A 1 271 ? -29.179 49.950 -29.143 1.00 22.08 271 PHE A N 1
ATOM 2182 C CA . PHE A 1 271 ? -28.721 50.710 -30.333 1.00 22.08 271 PHE A CA 1
ATOM 2183 C C . PHE A 1 271 ? -27.331 50.208 -30.803 1.00 22.08 271 PHE A C 1
ATOM 2185 O O . PHE A 1 271 ? -26.586 49.604 -30.034 1.00 22.08 271 PHE A O 1
ATOM 2192 N N . VAL A 1 272 ? -26.988 50.461 -32.069 1.00 24.38 272 VAL A N 1
ATOM 2193 C CA . VAL A 1 272 ? -25.688 50.168 -32.712 1.00 24.38 272 VAL A CA 1
ATOM 2194 C C . VAL A 1 272 ? -24.645 51.255 -32.415 1.00 24.38 272 VAL A C 1
ATOM 2196 O O . VAL A 1 272 ? -25.000 52.429 -32.402 1.00 24.38 272 VAL A O 1
ATOM 2199 N N . LEU A 1 273 ? -23.361 50.880 -32.311 1.00 23.97 273 LEU A N 1
ATOM 2200 C CA . LEU A 1 273 ? -22.236 51.670 -32.846 1.00 23.97 273 LEU A CA 1
ATOM 2201 C C . LEU A 1 273 ? -20.996 50.780 -33.091 1.00 23.97 273 LEU A C 1
ATOM 2203 O O . LEU A 1 273 ? -20.682 49.910 -32.283 1.00 23.97 273 LEU A O 1
ATOM 2207 N N . ASP A 1 274 ? -20.316 51.009 -34.215 1.00 25.30 274 ASP A N 1
ATOM 2208 C CA . ASP A 1 274 ? -19.097 50.331 -34.693 1.00 25.30 274 ASP A CA 1
ATOM 2209 C C . ASP A 1 274 ? -18.100 51.408 -35.155 1.00 25.30 274 ASP A C 1
ATOM 2211 O O . ASP A 1 274 ? -18.525 52.388 -35.770 1.00 25.30 274 ASP A O 1
ATOM 2215 N N . LEU A 1 275 ? -16.801 51.258 -34.855 1.00 25.00 275 LEU A N 1
ATOM 2216 C CA . LEU A 1 275 ? -15.754 52.186 -35.308 1.00 25.00 275 LEU A CA 1
ATOM 2217 C C . LEU A 1 275 ? -14.336 51.563 -35.335 1.00 25.00 275 LEU A C 1
ATOM 2219 O O . LEU A 1 275 ? -13.529 51.699 -34.421 1.00 25.00 275 LEU A O 1
ATOM 2223 N N . ARG A 1 276 ? -14.075 50.862 -36.443 1.00 26.58 276 ARG A N 1
ATOM 2224 C CA . ARG A 1 276 ? -12.824 50.742 -37.233 1.00 26.58 276 ARG A CA 1
ATOM 2225 C C . ARG A 1 276 ? -11.471 51.248 -36.671 1.00 26.58 276 ARG A C 1
ATOM 2227 O O . ARG A 1 276 ? -11.323 52.407 -36.316 1.00 26.58 276 ARG A O 1
ATOM 2234 N N . MET A 1 277 ? -10.455 50.394 -36.878 1.00 27.23 277 MET A N 1
ATOM 2235 C CA . MET A 1 277 ? -9.098 50.671 -37.418 1.00 27.23 277 MET A CA 1
ATOM 2236 C C . MET A 1 277 ? -8.386 52.001 -37.098 1.00 27.23 277 MET A C 1
ATOM 2238 O O . MET A 1 277 ? -8.799 53.056 -37.567 1.00 27.23 277 MET A O 1
ATOM 2242 N N . PHE A 1 278 ? -7.142 51.894 -36.613 1.00 23.30 278 PHE A N 1
ATOM 2243 C CA . PHE A 1 278 ? -6.035 52.686 -37.171 1.00 23.30 278 PHE A CA 1
ATOM 2244 C C . PHE A 1 278 ? -4.724 51.883 -37.189 1.00 23.30 278 PHE A C 1
ATOM 2246 O O . PHE A 1 278 ? -4.467 51.072 -36.302 1.00 23.30 278 PHE A O 1
ATOM 2253 N N . HIS A 1 279 ? -3.909 52.112 -38.217 1.00 26.91 279 HIS A N 1
ATOM 2254 C CA . HIS A 1 279 ? -2.601 51.490 -38.450 1.00 26.91 279 HIS A CA 1
ATOM 2255 C C . HIS A 1 279 ? -1.564 52.617 -38.526 1.00 26.91 279 HIS A C 1
ATOM 2257 O O . HIS A 1 279 ? -1.866 53.644 -39.128 1.00 26.91 279 HIS A O 1
ATOM 2263 N N . LEU A 1 280 ? -0.357 52.446 -37.976 1.00 25.48 280 LEU A N 1
ATOM 2264 C CA . LEU A 1 280 ? 0.802 53.297 -38.296 1.00 25.48 280 LEU A CA 1
ATOM 2265 C C . LEU A 1 280 ? 2.126 52.588 -37.952 1.00 25.48 280 LEU A C 1
ATOM 2267 O O . LEU A 1 280 ? 2.125 51.522 -37.339 1.00 25.48 280 LEU A O 1
ATOM 2271 N N . THR A 1 281 ? 3.236 53.134 -38.446 1.00 24.86 281 THR A N 1
ATOM 2272 C CA . THR A 1 281 ? 4.533 52.453 -38.637 1.00 24.86 281 THR A CA 1
ATOM 2273 C C . THR A 1 281 ? 5.720 53.344 -38.226 1.00 24.86 281 THR A C 1
ATOM 2275 O O . THR A 1 281 ? 5.498 54.472 -37.800 1.00 24.86 281 THR A O 1
ATOM 2278 N N . LEU A 1 282 ? 6.958 52.872 -38.484 1.00 25.23 282 LEU A N 1
ATOM 2279 C CA . LEU A 1 282 ? 8.280 53.510 -38.261 1.00 25.23 282 LEU A CA 1
ATOM 2280 C C . LEU A 1 282 ? 8.887 53.233 -36.861 1.00 25.23 282 LEU A C 1
ATOM 2282 O O . LEU A 1 282 ? 8.148 53.024 -35.908 1.00 25.23 282 LEU A O 1
ATOM 2286 N N . SER A 1 283 ? 10.216 53.168 -36.676 1.00 25.95 283 SER A N 1
ATOM 2287 C CA . SER A 1 283 ? 11.351 53.352 -37.613 1.00 25.95 283 SER A CA 1
ATOM 2288 C C . SER A 1 283 ? 12.480 52.314 -37.403 1.00 25.95 283 SER A C 1
ATOM 2290 O O . SER A 1 283 ? 12.406 51.458 -36.526 1.00 25.95 283 SER A O 1
ATOM 2292 N N . GLN A 1 284 ? 13.533 52.386 -38.227 1.00 26.19 284 GLN A N 1
ATOM 2293 C CA . GLN A 1 284 ? 14.737 51.539 -38.173 1.00 26.19 284 GLN A CA 1
ATOM 2294 C C . GLN A 1 284 ? 15.864 52.166 -37.328 1.00 26.19 284 GLN A C 1
ATOM 2296 O O . GLN A 1 284 ? 15.946 53.390 -37.242 1.00 26.19 284 GLN A O 1
ATOM 2301 N N . ALA A 1 285 ? 16.795 51.337 -36.836 1.00 25.06 285 ALA A N 1
ATOM 2302 C CA . ALA A 1 285 ? 18.207 51.689 -36.625 1.00 25.06 285 ALA A CA 1
ATOM 2303 C C . ALA A 1 285 ? 19.077 50.412 -36.572 1.00 25.06 285 ALA A C 1
ATOM 2305 O O . ALA A 1 285 ? 18.648 49.405 -36.010 1.00 25.06 285 ALA A O 1
ATOM 2306 N N . ALA A 1 286 ? 20.290 50.448 -37.134 1.00 23.50 286 ALA A N 1
ATOM 2307 C CA . ALA A 1 286 ? 21.283 49.367 -37.068 1.00 23.50 286 ALA A CA 1
ATOM 2308 C C . ALA A 1 286 ? 22.711 49.945 -37.136 1.00 23.50 286 ALA A C 1
ATOM 2310 O O . ALA A 1 286 ? 22.936 50.899 -37.878 1.00 23.50 286 ALA A O 1
ATOM 2311 N N . VAL A 1 287 ? 23.664 49.379 -36.381 1.00 24.22 287 VAL A N 1
ATOM 2312 C CA . VAL A 1 287 ? 25.094 49.776 -36.353 1.00 24.22 287 VAL A CA 1
ATOM 2313 C C . VAL A 1 287 ? 25.989 48.525 -36.204 1.00 24.22 287 VAL A C 1
ATOM 2315 O O . VAL A 1 287 ? 25.516 47.466 -35.792 1.00 24.22 287 VAL A O 1
ATOM 2318 N N . THR A 1 288 ? 27.255 48.631 -36.620 1.00 22.72 288 THR A N 1
ATOM 2319 C CA . THR A 1 288 ? 28.171 47.548 -37.041 1.00 22.72 288 THR A CA 1
ATOM 2320 C C . THR A 1 288 ? 29.245 47.100 -36.021 1.00 22.72 288 THR A C 1
ATOM 2322 O O . THR A 1 288 ? 29.401 47.682 -34.954 1.00 22.72 288 THR A O 1
ATOM 2325 N N . VAL A 1 289 ? 30.001 46.050 -36.393 1.00 27.52 289 VAL A N 1
ATOM 2326 C CA . VAL A 1 289 ? 31.153 45.415 -35.690 1.00 27.52 289 VAL A CA 1
ATOM 2327 C C . VAL A 1 289 ? 32.462 46.240 -35.807 1.00 27.52 289 VAL A C 1
ATOM 2329 O O . VAL A 1 289 ? 32.554 47.040 -36.741 1.00 27.52 289 VAL A O 1
ATOM 2332 N N . PRO A 1 290 ? 33.452 46.105 -34.886 1.00 26.53 290 PRO A N 1
ATOM 2333 C CA . PRO A 1 290 ? 34.606 45.168 -35.021 1.00 26.53 290 PRO A CA 1
ATOM 2334 C C . PRO A 1 290 ? 34.930 44.409 -33.692 1.00 26.53 290 PRO A C 1
ATOM 2336 O O . PRO A 1 290 ? 34.239 44.640 -32.706 1.00 26.53 290 PRO A O 1
ATOM 2339 N N . ILE A 1 291 ? 35.842 43.426 -33.522 1.00 23.95 291 ILE A N 1
ATOM 2340 C CA . ILE A 1 291 ? 37.004 42.833 -34.253 1.00 23.95 291 ILE A CA 1
ATOM 2341 C C . ILE A 1 291 ? 38.407 43.394 -33.862 1.00 23.95 291 ILE A C 1
ATOM 2343 O O . ILE A 1 291 ? 38.619 44.600 -33.888 1.00 23.95 291 ILE A O 1
ATOM 2347 N N . GLY A 1 292 ? 39.358 42.485 -33.545 1.00 22.98 292 GLY A N 1
ATOM 2348 C CA . GLY A 1 292 ? 40.772 42.715 -33.128 1.00 22.98 292 GLY A CA 1
ATOM 2349 C C . GLY A 1 292 ? 41.027 42.391 -31.632 1.00 22.98 292 GLY A C 1
ATOM 2350 O O . GLY A 1 292 ? 40.181 42.738 -30.818 1.00 22.98 292 GLY A O 1
ATOM 2351 N N . SER A 1 293 ? 42.006 41.582 -31.170 1.00 24.33 293 SER A N 1
ATOM 2352 C CA . SER A 1 293 ? 43.495 41.573 -31.309 1.00 24.33 293 SER A CA 1
ATOM 2353 C C . SER A 1 293 ? 44.190 42.724 -30.534 1.00 24.33 293 SER A C 1
ATOM 2355 O O . SER A 1 293 ? 43.751 43.857 -30.678 1.00 24.33 293 SER A O 1
ATOM 2357 N N . ASP A 1 294 ? 45.274 42.562 -29.750 1.00 23.86 294 ASP A N 1
ATOM 2358 C CA . ASP A 1 294 ? 46.176 41.405 -29.536 1.00 23.86 294 ASP A CA 1
ATOM 2359 C C . ASP A 1 294 ? 47.116 41.571 -28.295 1.00 23.86 294 ASP A C 1
ATOM 2361 O O . ASP A 1 294 ? 47.306 42.705 -27.865 1.00 23.86 294 ASP A O 1
ATOM 2365 N N . LEU A 1 295 ? 47.775 40.486 -27.816 1.00 25.89 295 LEU A N 1
ATOM 2366 C CA . LEU A 1 295 ? 48.947 40.414 -26.870 1.00 25.89 295 LEU A CA 1
ATOM 2367 C C . LEU A 1 295 ? 48.883 41.194 -25.509 1.00 25.89 295 LEU A C 1
ATOM 2369 O O . LEU A 1 295 ? 48.047 42.055 -25.302 1.00 25.89 295 LEU A O 1
ATOM 2373 N N . SER A 1 296 ? 49.744 41.035 -24.482 1.00 24.72 296 SER A N 1
ATOM 2374 C CA . SER A 1 296 ? 50.630 39.980 -23.906 1.00 24.72 296 SER A CA 1
ATOM 2375 C C . SER A 1 296 ? 50.860 40.367 -22.399 1.00 24.72 296 SER A C 1
ATOM 2377 O O . SER A 1 296 ? 50.333 41.388 -21.977 1.00 24.72 296 SER A O 1
ATOM 2379 N N . LEU A 1 297 ? 51.565 39.702 -21.462 1.00 26.14 297 LEU A N 1
ATOM 2380 C CA . LEU A 1 297 ? 52.875 39.033 -21.503 1.00 26.14 297 LEU A CA 1
ATOM 2381 C C . LEU A 1 297 ? 53.220 38.437 -20.101 1.00 26.14 297 LEU A C 1
ATOM 2383 O O . LEU A 1 297 ? 53.217 39.185 -19.126 1.00 26.14 297 LEU A O 1
ATOM 2387 N N . ARG A 1 298 ? 53.619 37.153 -19.985 1.00 25.25 298 ARG A N 1
ATOM 2388 C CA . ARG A 1 298 ? 54.807 36.674 -19.212 1.00 25.25 298 ARG A CA 1
ATOM 2389 C C . ARG A 1 298 ? 55.033 35.153 -19.359 1.00 25.25 298 ARG A C 1
ATOM 2391 O O . ARG A 1 298 ? 54.112 34.400 -19.647 1.00 25.25 298 ARG A O 1
ATOM 2398 N N . ARG A 1 299 ? 56.304 34.741 -19.243 1.00 23.38 299 ARG A N 1
ATOM 2399 C CA . ARG A 1 299 ? 56.853 33.365 -19.400 1.00 23.38 299 ARG A CA 1
ATOM 2400 C C . ARG A 1 299 ? 56.863 32.642 -18.028 1.00 23.38 299 ARG A C 1
ATOM 2402 O O . ARG A 1 299 ? 56.607 33.314 -17.036 1.00 23.38 299 ARG A O 1
ATOM 2409 N N . SER A 1 300 ? 57.125 31.338 -17.860 1.00 25.98 300 SER A N 1
ATOM 2410 C CA . SER A 1 300 ? 57.913 30.315 -18.602 1.00 25.98 300 SER A CA 1
ATOM 2411 C C . SER A 1 300 ? 57.235 28.923 -18.517 1.00 25.98 300 SER A C 1
ATOM 2413 O O . SER A 1 300 ? 56.506 28.682 -17.566 1.00 25.98 300 SER A O 1
ATOM 2415 N N . ALA A 1 301 ? 57.287 28.000 -19.493 1.00 26.34 301 ALA A N 1
ATOM 2416 C CA . ALA A 1 301 ? 58.424 27.326 -20.165 1.00 26.34 301 ALA A CA 1
ATOM 2417 C C . ALA A 1 301 ? 59.202 26.347 -19.234 1.00 26.34 301 ALA A C 1
ATOM 2419 O O . ALA A 1 301 ? 59.524 26.744 -18.122 1.00 26.34 301 ALA A O 1
ATOM 2420 N N . PHE A 1 302 ? 59.542 25.094 -19.609 1.00 23.92 302 PHE A N 1
ATOM 2421 C CA . PHE A 1 302 ? 59.413 24.387 -20.909 1.00 23.92 302 PHE A CA 1
ATOM 2422 C C . PHE A 1 302 ? 59.471 22.830 -20.772 1.00 23.92 302 PHE A C 1
ATOM 2424 O O . PHE A 1 302 ? 60.108 22.335 -19.853 1.00 23.92 302 PHE A O 1
ATOM 2431 N N . LYS A 1 303 ? 58.847 22.100 -21.722 1.00 24.00 303 LYS A N 1
ATOM 2432 C CA . LYS A 1 303 ? 59.136 20.735 -22.277 1.00 24.00 303 LYS A CA 1
ATOM 2433 C C . LYS A 1 303 ? 59.776 19.628 -21.391 1.00 24.00 303 LYS A C 1
ATOM 2435 O O . LYS A 1 303 ? 60.912 19.764 -20.972 1.00 24.00 303 LYS A O 1
ATOM 2440 N N . THR A 1 304 ? 59.098 18.513 -21.063 1.00 25.00 304 THR A N 1
ATOM 2441 C CA . THR A 1 304 ? 58.758 17.284 -21.860 1.00 25.00 304 THR A CA 1
ATOM 2442 C C . THR A 1 304 ? 59.906 16.333 -22.252 1.00 25.00 304 THR A C 1
ATOM 2444 O O . THR A 1 304 ? 60.718 16.692 -23.102 1.00 25.00 304 THR A O 1
ATOM 2447 N N . SER A 1 305 ? 59.802 15.056 -21.844 1.00 27.30 305 SER A N 1
ATOM 2448 C CA . SER A 1 305 ? 60.195 13.877 -22.650 1.00 27.30 305 SER A CA 1
ATOM 2449 C C . SER A 1 305 ? 59.593 12.571 -22.095 1.00 27.30 305 SER A C 1
ATOM 2451 O O . SER A 1 305 ? 59.602 12.366 -20.885 1.00 27.30 305 SER A O 1
ATOM 2453 N N . ASN A 1 306 ? 59.123 11.677 -22.975 1.00 24.70 306 ASN A N 1
ATOM 2454 C CA . ASN A 1 306 ? 58.865 10.258 -22.671 1.00 24.70 306 ASN A CA 1
ATOM 2455 C C . ASN A 1 306 ? 60.134 9.436 -22.942 1.00 24.70 306 ASN A C 1
ATOM 2457 O O . ASN A 1 306 ? 60.843 9.771 -23.887 1.00 24.70 306 ASN A O 1
ATOM 2461 N N . LEU A 1 307 ? 60.340 8.317 -22.235 1.00 28.05 307 LEU A N 1
ATOM 2462 C CA . LEU A 1 307 ? 61.063 7.137 -22.746 1.00 28.05 307 LEU A CA 1
ATOM 2463 C C . LEU A 1 307 ? 60.846 5.912 -21.833 1.00 28.05 307 LEU A C 1
ATOM 2465 O O . LEU A 1 307 ? 60.918 6.029 -20.615 1.00 28.05 307 LEU A O 1
ATOM 2469 N N . ASN A 1 308 ? 60.621 4.737 -22.432 1.00 23.50 308 ASN A N 1
ATOM 2470 C CA . ASN A 1 308 ? 60.599 3.432 -21.755 1.00 23.50 308 ASN A CA 1
ATOM 2471 C C . ASN A 1 308 ? 61.895 2.671 -22.071 1.00 23.50 308 ASN A C 1
ATOM 2473 O O . ASN A 1 308 ? 62.261 2.619 -23.245 1.00 23.50 308 ASN A O 1
ATOM 2477 N N . PHE A 1 309 ? 62.486 1.958 -21.102 1.00 24.44 309 PHE A N 1
ATOM 2478 C CA . PHE A 1 309 ? 63.157 0.681 -21.399 1.00 24.44 309 PHE A CA 1
ATOM 2479 C C . PHE A 1 309 ? 63.216 -0.289 -20.197 1.00 24.44 309 PHE A C 1
ATOM 2481 O O . PHE A 1 309 ? 62.604 -0.043 -19.161 1.00 24.44 309 PHE A O 1
ATOM 2488 N N . ARG A 1 310 ? 63.865 -1.439 -20.412 1.00 26.23 310 ARG A N 1
ATOM 2489 C CA . ARG A 1 310 ? 63.672 -2.747 -19.763 1.00 26.23 310 ARG A CA 1
ATOM 2490 C C . ARG A 1 310 ? 64.821 -3.206 -18.845 1.00 26.23 310 ARG A C 1
ATOM 2492 O O . ARG A 1 310 ? 65.963 -2.822 -19.050 1.00 26.23 310 ARG A O 1
ATOM 2499 N N . ASP A 1 311 ? 64.461 -4.125 -17.943 1.00 27.45 311 ASP A N 1
ATOM 2500 C CA . ASP A 1 311 ? 65.187 -5.303 -17.419 1.00 27.45 311 ASP A CA 1
ATOM 2501 C C . ASP A 1 311 ? 66.699 -5.220 -17.065 1.00 27.45 311 ASP A C 1
ATOM 2503 O O . ASP A 1 311 ? 67.532 -5.099 -17.962 1.00 27.45 311 ASP A O 1
ATOM 2507 N N . LYS A 1 312 ? 67.075 -5.556 -15.806 1.00 26.20 312 LYS A N 1
ATOM 2508 C CA . LYS A 1 312 ? 67.712 -6.868 -15.462 1.00 26.20 312 LYS A CA 1
ATOM 2509 C C . LYS A 1 312 ? 68.182 -7.073 -13.994 1.00 26.20 312 LYS A C 1
ATOM 2511 O O . LYS A 1 312 ? 68.952 -6.304 -13.441 1.00 26.20 312 LYS A O 1
ATOM 2516 N N . SER A 1 313 ? 67.734 -8.203 -13.438 1.00 22.78 313 SER A N 1
ATOM 2517 C CA . SER A 1 313 ? 68.375 -9.188 -12.528 1.00 22.78 313 SER A CA 1
ATOM 2518 C C . SER A 1 313 ? 69.603 -8.895 -11.613 1.00 22.78 313 SER A C 1
ATOM 2520 O O . SER A 1 313 ? 70.724 -8.798 -12.099 1.00 22.78 313 SER A O 1
ATOM 2522 N N . TRP A 1 314 ? 69.372 -9.127 -10.304 1.00 25.34 314 TRP A N 1
ATOM 2523 C CA . TRP A 1 314 ? 70.077 -10.064 -9.376 1.00 25.34 314 TRP A CA 1
ATOM 2524 C C . TRP A 1 314 ? 71.427 -9.741 -8.671 1.00 25.34 314 TRP A C 1
ATOM 2526 O O . TRP A 1 314 ? 72.461 -9.602 -9.309 1.00 25.34 314 TRP A O 1
ATOM 2536 N N . ALA A 1 315 ? 71.389 -9.955 -7.335 1.00 26.09 315 ALA A N 1
ATOM 2537 C CA . ALA A 1 315 ? 72.446 -10.481 -6.435 1.00 26.09 315 ALA A CA 1
ATOM 2538 C C . ALA A 1 315 ? 73.658 -9.569 -6.076 1.00 26.09 315 ALA A C 1
ATOM 2540 O O . ALA A 1 315 ? 73.907 -8.600 -6.788 1.00 26.09 315 ALA A O 1
ATOM 2541 N N . PRO A 1 316 ? 74.431 -9.854 -4.988 1.00 37.56 316 PRO A N 1
ATOM 2542 C CA . PRO A 1 316 ? 74.359 -10.993 -4.052 1.00 37.56 316 PRO A CA 1
ATOM 2543 C C . PRO A 1 316 ? 74.213 -10.629 -2.547 1.00 37.56 316 PRO A C 1
ATOM 2545 O O . PRO A 1 316 ? 74.074 -9.472 -2.163 1.00 37.56 316 PRO A O 1
ATOM 2548 N N . VAL A 1 317 ? 74.250 -11.663 -1.694 1.00 29.44 317 VAL A N 1
ATOM 2549 C CA . VAL A 1 317 ? 74.215 -11.624 -0.215 1.00 29.44 317 VAL A CA 1
ATOM 2550 C C . VAL A 1 317 ? 75.632 -11.651 0.377 1.00 29.44 317 VAL A C 1
ATOM 2552 O O . VAL A 1 317 ? 76.494 -12.344 -0.158 1.00 29.44 317 VAL A O 1
ATOM 2555 N N . LEU A 1 318 ? 75.835 -11.018 1.541 1.00 26.08 318 LEU A N 1
ATOM 2556 C CA . LEU A 1 318 ? 76.859 -11.412 2.522 1.00 26.08 318 LEU A CA 1
ATOM 2557 C C . LEU A 1 318 ? 76.290 -11.389 3.954 1.00 26.08 318 LEU A C 1
ATOM 2559 O O . LEU A 1 318 ? 75.366 -10.637 4.257 1.00 26.08 318 LEU A O 1
ATOM 2563 N N . THR A 1 319 ? 76.852 -12.232 4.822 1.00 25.12 319 THR A N 1
ATOM 2564 C CA . THR A 1 319 ? 76.422 -12.503 6.209 1.00 25.12 319 THR A CA 1
ATOM 2565 C C . THR A 1 319 ? 77.628 -12.555 7.146 1.00 25.12 319 THR A C 1
ATOM 2567 O O . THR A 1 319 ? 78.628 -13.121 6.719 1.00 25.12 319 THR A O 1
ATOM 2570 N N . LEU A 1 320 ? 77.506 -12.047 8.386 1.00 27.34 320 LEU A N 1
ATOM 2571 C CA . LEU A 1 320 ? 78.221 -12.384 9.653 1.00 27.34 320 LEU A CA 1
ATOM 2572 C C . LEU A 1 320 ? 77.964 -11.237 10.679 1.00 27.34 320 LEU A C 1
ATOM 2574 O O . LEU A 1 320 ? 77.669 -10.125 10.249 1.00 27.34 320 LEU A O 1
ATOM 2578 N N . ASP A 1 321 ? 78.037 -11.370 12.014 1.00 25.02 321 ASP A N 1
ATOM 2579 C CA . ASP A 1 321 ? 78.141 -12.543 12.912 1.00 25.02 321 ASP A CA 1
ATOM 2580 C C . ASP A 1 321 ? 77.549 -12.222 14.324 1.00 25.02 321 ASP A C 1
ATOM 2582 O O . ASP A 1 321 ? 77.042 -11.126 14.567 1.00 25.02 321 ASP A O 1
ATOM 2586 N N . LEU A 1 322 ? 77.608 -13.175 15.264 1.00 29.17 322 LEU A N 1
ATOM 2587 C CA . LEU A 1 322 ? 76.982 -13.181 16.598 1.00 29.17 322 LEU A CA 1
ATOM 2588 C C . LEU A 1 322 ? 77.875 -12.704 17.768 1.00 29.17 322 LEU A C 1
ATOM 2590 O O . LEU A 1 322 ? 79.024 -13.129 17.884 1.00 29.17 322 LEU A O 1
ATOM 2594 N N . LYS A 1 323 ? 77.269 -11.982 18.734 1.00 25.58 323 LYS A N 1
ATOM 2595 C CA . LYS A 1 323 ? 77.290 -12.198 20.218 1.00 25.58 323 LYS A CA 1
ATOM 2596 C C . LYS A 1 323 ? 76.630 -10.990 20.926 1.00 25.58 323 LYS A C 1
ATOM 2598 O O . LYS A 1 323 ? 76.945 -9.867 20.565 1.00 25.58 323 LYS A O 1
ATOM 2603 N N . ALA A 1 324 ? 75.669 -11.058 21.858 1.00 26.67 324 ALA A N 1
ATOM 2604 C CA . ALA A 1 324 ? 75.233 -12.018 22.893 1.00 26.67 324 ALA A CA 1
ATOM 2605 C C . ALA A 1 324 ? 75.731 -11.696 24.324 1.00 26.67 324 ALA A C 1
ATOM 2607 O O . ALA A 1 324 ? 76.816 -12.110 24.722 1.00 26.67 324 ALA A O 1
ATOM 2608 N N . THR A 1 325 ? 74.867 -11.046 25.115 1.00 25.30 325 THR A N 1
ATOM 2609 C CA . THR A 1 325 ? 74.849 -11.011 26.596 1.00 25.30 325 THR A CA 1
ATOM 2610 C C . THR A 1 325 ? 73.391 -10.931 27.086 1.00 25.30 325 THR A C 1
ATOM 2612 O O . THR A 1 325 ? 72.479 -10.697 26.293 1.00 25.30 325 THR A O 1
ATOM 2615 N N . SER A 1 326 ? 73.142 -11.218 28.369 1.00 25.45 326 SER A N 1
ATOM 2616 C CA . SER A 1 326 ? 71.841 -11.710 28.855 1.00 25.45 326 SER A CA 1
ATOM 2617 C C . SER A 1 326 ? 71.209 -10.914 30.000 1.00 25.45 326 SER A C 1
ATOM 2619 O O . SER A 1 326 ? 71.893 -10.575 30.964 1.00 25.45 326 SER A O 1
ATOM 2621 N N . SER A 1 327 ? 69.876 -10.841 30.017 1.00 26.08 327 SER A N 1
ATOM 2622 C CA . SER A 1 327 ? 69.082 -10.958 31.251 1.00 26.08 327 SER A CA 1
ATOM 2623 C C . SER A 1 327 ? 67.689 -11.530 30.942 1.00 26.08 327 SER A C 1
ATOM 2625 O O . SER A 1 327 ? 67.242 -11.510 29.796 1.00 26.08 327 SER A O 1
ATOM 2627 N N . CYS A 1 328 ? 67.024 -12.119 31.941 1.00 22.70 328 CYS A N 1
ATOM 2628 C CA . CYS A 1 328 ? 65.741 -12.810 31.781 1.00 22.70 328 CYS A CA 1
ATOM 2629 C C . CYS A 1 328 ? 64.693 -12.231 32.736 1.00 22.70 328 CYS A C 1
ATOM 2631 O O . CYS A 1 328 ? 64.905 -12.214 33.947 1.00 22.70 328 CYS A O 1
ATOM 2633 N N . LEU A 1 329 ? 63.537 -11.832 32.199 1.00 26.66 329 LEU A N 1
ATOM 2634 C CA . LEU A 1 329 ? 62.310 -11.611 32.964 1.00 26.66 329 LEU A CA 1
ATOM 2635 C C . LEU A 1 329 ? 61.144 -12.329 32.277 1.00 26.66 329 LEU A C 1
ATOM 2637 O O . LEU A 1 329 ? 61.001 -12.308 31.057 1.00 26.66 329 LEU A O 1
ATOM 2641 N N . ARG A 1 330 ? 60.337 -13.023 33.082 1.00 26.66 330 ARG A N 1
ATOM 2642 C CA . ARG A 1 330 ? 59.442 -14.096 32.634 1.00 26.66 330 ARG A CA 1
ATOM 2643 C C . ARG A 1 330 ? 57.974 -13.672 32.714 1.00 26.66 330 ARG A C 1
ATOM 2645 O O . ARG A 1 330 ? 57.326 -13.936 33.725 1.00 26.66 330 ARG A O 1
ATOM 2652 N N . SER A 1 331 ? 57.422 -13.093 31.647 1.00 25.72 331 SER A N 1
ATOM 2653 C CA . SER A 1 331 ? 55.963 -13.013 31.472 1.00 25.72 331 SER A CA 1
ATOM 2654 C C . SER A 1 331 ? 55.447 -14.200 30.649 1.00 25.72 331 SER A C 1
ATOM 2656 O O . SER A 1 331 ? 56.060 -14.631 29.673 1.00 25.72 331 SER A O 1
ATOM 2658 N N . ARG A 1 332 ? 54.308 -14.770 31.058 1.00 29.33 332 ARG A N 1
ATOM 2659 C CA . ARG A 1 332 ? 53.590 -15.804 30.295 1.00 29.33 332 ARG A CA 1
ATOM 2660 C C . ARG A 1 332 ? 52.612 -15.133 29.332 1.00 29.33 332 ARG A C 1
ATOM 2662 O O . ARG A 1 332 ? 51.418 -15.071 29.613 1.00 29.33 332 ARG A O 1
ATOM 2669 N N . ASN A 1 333 ? 53.105 -14.654 28.196 1.00 27.48 333 ASN A N 1
ATOM 2670 C CA . ASN A 1 333 ? 52.217 -14.229 27.117 1.00 27.48 333 ASN A CA 1
ATOM 2671 C C . ASN A 1 333 ? 51.680 -15.473 26.398 1.00 27.48 333 ASN A C 1
ATOM 2673 O O . ASN A 1 333 ? 52.409 -16.148 25.673 1.00 27.48 333 ASN A O 1
ATOM 2677 N N . VAL A 1 334 ? 50.400 -15.780 26.615 1.00 27.25 334 VAL A N 1
ATOM 2678 C CA . VAL A 1 334 ? 49.673 -16.758 25.800 1.00 27.25 334 VAL A CA 1
ATOM 2679 C C . VAL A 1 334 ? 49.586 -16.197 24.385 1.00 27.25 334 VAL A C 1
ATOM 2681 O O . VAL A 1 334 ? 48.959 -15.160 24.170 1.00 27.25 334 VAL A O 1
ATOM 2684 N N . VAL A 1 335 ? 50.209 -16.872 23.418 1.00 24.69 335 VAL A N 1
ATOM 2685 C CA . VAL A 1 335 ? 50.036 -16.543 21.999 1.00 24.69 335 VAL A CA 1
ATOM 2686 C C . VAL A 1 335 ? 48.634 -16.983 21.597 1.00 24.69 335 VAL A C 1
ATOM 2688 O O . VAL A 1 335 ? 48.407 -18.130 21.218 1.00 24.69 335 VAL A O 1
ATOM 2691 N N . CYS A 1 336 ? 47.676 -16.066 21.723 1.00 23.70 336 CYS A N 1
ATOM 2692 C CA . CYS A 1 336 ? 46.353 -16.239 21.150 1.00 23.70 336 CYS A CA 1
ATOM 2693 C C . CYS A 1 336 ? 46.508 -16.223 19.626 1.00 23.70 336 CYS A C 1
ATOM 2695 O O . CYS A 1 336 ? 46.676 -15.162 19.021 1.00 23.70 336 CYS A O 1
ATOM 2697 N N . MET A 1 337 ? 46.540 -17.408 19.012 1.00 26.56 337 MET A N 1
ATOM 2698 C CA . MET A 1 337 ? 46.609 -17.539 17.562 1.00 26.56 337 MET A CA 1
ATOM 2699 C C . MET A 1 337 ? 45.294 -17.042 16.967 1.00 26.56 337 MET A C 1
ATOM 2701 O O . MET A 1 337 ? 44.304 -17.768 16.927 1.00 26.56 337 MET A O 1
ATOM 2705 N N . SER A 1 338 ? 45.297 -15.787 16.515 1.00 30.91 338 SER A N 1
ATOM 2706 C CA . SER A 1 338 ? 44.216 -15.234 15.708 1.00 30.91 338 SER A CA 1
ATOM 2707 C C . SER A 1 338 ? 44.102 -16.055 14.427 1.00 30.91 338 SER A C 1
ATOM 2709 O O . SER A 1 338 ? 44.947 -15.954 13.534 1.00 30.91 338 SER A O 1
ATOM 2711 N N . VAL A 1 339 ? 43.076 -16.905 14.360 1.00 32.25 339 VAL A N 1
ATOM 2712 C CA . VAL A 1 339 ? 42.716 -17.633 13.145 1.00 32.25 339 VAL A CA 1
ATOM 2713 C C . VAL A 1 339 ? 42.104 -16.619 12.188 1.00 32.25 339 VAL A C 1
ATOM 2715 O O . VAL A 1 339 ? 40.898 -16.385 12.187 1.00 32.25 339 VAL A O 1
ATOM 2718 N N . GLN A 1 340 ? 42.956 -15.984 11.386 1.00 36.22 340 GLN A N 1
ATOM 2719 C CA . GLN A 1 340 ? 42.509 -15.208 10.238 1.00 36.22 340 GLN A CA 1
ATOM 2720 C C . GLN A 1 340 ? 41.803 -16.173 9.281 1.00 36.22 340 GLN A C 1
ATOM 2722 O O . GLN A 1 340 ? 42.450 -17.011 8.652 1.00 36.22 340 GLN A O 1
ATOM 2727 N N . GLN A 1 341 ? 40.472 -16.087 9.211 1.00 42.56 341 GLN A N 1
ATOM 2728 C CA . GLN A 1 341 ? 39.684 -16.843 8.242 1.00 42.56 341 GLN A CA 1
ATOM 2729 C C . GLN A 1 341 ? 40.220 -16.570 6.835 1.00 42.56 341 GLN A C 1
ATOM 2731 O O . GLN A 1 341 ? 40.391 -15.417 6.432 1.00 42.56 341 GLN A O 1
ATOM 2736 N N . ALA A 1 342 ? 40.493 -17.641 6.090 1.00 37.47 342 ALA A N 1
ATOM 2737 C CA . ALA A 1 342 ? 40.953 -17.555 4.714 1.00 37.47 342 ALA A CA 1
ATOM 2738 C C . ALA A 1 342 ? 39.797 -17.070 3.827 1.00 37.47 342 ALA A C 1
ATOM 2740 O O . ALA A 1 342 ? 39.018 -17.866 3.307 1.00 37.47 342 ALA A O 1
ATOM 2741 N N . SER A 1 343 ? 39.660 -15.751 3.696 1.00 57.69 343 SER A N 1
ATOM 2742 C CA . SER A 1 343 ? 38.580 -15.122 2.939 1.00 57.69 343 SER A CA 1
ATOM 2743 C C . SER A 1 343 ? 38.569 -15.596 1.483 1.00 57.69 343 SER A C 1
ATOM 2745 O O . SER A 1 343 ? 39.562 -15.437 0.768 1.00 57.69 343 SER A O 1
ATOM 2747 N N . VAL A 1 344 ? 37.431 -16.144 1.049 1.00 64.50 344 VAL A N 1
ATOM 2748 C CA . VAL A 1 344 ? 37.199 -16.593 -0.330 1.00 64.50 344 VAL A CA 1
ATOM 2749 C C . VAL A 1 344 ? 37.362 -15.399 -1.288 1.00 64.50 344 VAL A C 1
ATOM 2751 O O . VAL A 1 344 ? 36.839 -14.317 -0.998 1.00 64.50 344 VAL A O 1
ATOM 2754 N N . PRO A 1 345 ? 38.083 -15.541 -2.419 1.00 77.25 345 PRO A N 1
ATOM 2755 C CA . PRO A 1 345 ? 38.252 -14.448 -3.370 1.00 77.25 345 PRO A CA 1
ATOM 2756 C C . PRO A 1 345 ? 36.910 -14.078 -4.013 1.00 77.25 345 PRO A C 1
ATOM 2758 O O . PRO A 1 345 ? 36.274 -14.900 -4.675 1.00 77.25 345 PRO A O 1
ATOM 2761 N N . LYS A 1 346 ? 36.491 -12.823 -3.826 1.00 88.06 346 LYS A N 1
ATOM 2762 C CA . LYS A 1 346 ? 35.266 -12.278 -4.423 1.00 88.06 346 LYS A CA 1
ATOM 2763 C C . LYS A 1 346 ? 35.398 -12.105 -5.938 1.00 88.06 346 LYS A C 1
ATOM 2765 O O . LYS A 1 346 ? 36.485 -11.842 -6.455 1.00 88.06 346 LYS A O 1
ATOM 2770 N N . VAL A 1 347 ? 34.274 -12.203 -6.643 1.00 91.06 347 VAL A N 1
ATOM 2771 C CA . VAL A 1 347 ? 34.190 -12.100 -8.106 1.00 91.06 347 VAL A CA 1
ATOM 2772 C C . VAL A 1 347 ? 34.513 -10.674 -8.563 1.00 91.06 347 VAL A C 1
ATOM 2774 O O . VAL A 1 347 ? 33.963 -9.708 -8.038 1.00 91.06 347 VAL A O 1
ATOM 2777 N N . SER A 1 348 ? 35.398 -10.527 -9.549 1.00 89.38 348 SER A N 1
ATOM 2778 C CA . SER A 1 348 ? 35.708 -9.236 -10.176 1.00 89.38 348 SER A CA 1
ATOM 2779 C C . SER A 1 348 ? 34.526 -8.721 -11.002 1.00 89.38 348 SER A C 1
ATOM 2781 O O . SER A 1 348 ? 34.048 -9.435 -11.882 1.00 89.38 348 SER A O 1
ATOM 2783 N N . VAL A 1 349 ? 34.103 -7.479 -10.758 1.00 91.44 349 VAL A N 1
ATOM 2784 C CA . VAL A 1 349 ? 32.953 -6.838 -11.419 1.00 91.44 349 VAL A CA 1
ATOM 2785 C C . VAL A 1 349 ? 33.376 -5.701 -12.351 1.00 91.44 349 VAL A C 1
ATOM 2787 O O . VAL A 1 349 ? 34.422 -5.081 -12.152 1.00 91.44 349 VAL A O 1
ATOM 2790 N N . SER A 1 350 ? 32.571 -5.417 -13.379 1.00 89.25 350 SER A N 1
ATOM 2791 C CA . SER A 1 350 ? 32.845 -4.359 -14.360 1.00 89.25 350 SER A CA 1
ATOM 2792 C C . SER A 1 350 ? 31.562 -3.785 -14.985 1.00 89.25 350 SER A C 1
ATOM 2794 O O . SER A 1 350 ? 30.578 -4.515 -15.083 1.00 89.25 350 SER A O 1
ATOM 2796 N N . PRO A 1 351 ? 31.545 -2.519 -15.449 1.00 90.56 351 PRO A N 1
ATOM 2797 C CA . PRO A 1 351 ? 32.561 -1.479 -15.267 1.00 90.56 351 PRO A CA 1
ATOM 2798 C C . PRO A 1 351 ? 32.424 -0.776 -13.903 1.00 90.56 351 PRO A C 1
ATOM 2800 O O . PRO A 1 351 ? 31.318 -0.499 -13.446 1.00 90.56 351 PRO A O 1
ATOM 2803 N N . LEU A 1 352 ? 33.552 -0.432 -13.270 1.00 88.56 352 LEU A N 1
ATOM 2804 C CA . LEU A 1 352 ? 33.573 0.216 -11.944 1.00 88.56 352 LEU A CA 1
ATOM 2805 C C . LEU A 1 352 ? 32.962 1.633 -11.927 1.00 88.56 352 LEU A C 1
ATOM 2807 O O . LEU A 1 352 ? 32.598 2.123 -10.865 1.00 88.56 352 LEU A O 1
ATOM 2811 N N . GLU A 1 353 ? 32.775 2.254 -13.095 1.00 88.06 353 GLU A N 1
ATOM 2812 C CA . GLU A 1 353 ? 32.091 3.547 -13.283 1.00 88.06 353 GLU A CA 1
ATOM 2813 C C . GLU A 1 353 ? 30.648 3.554 -12.722 1.00 88.06 353 GLU A C 1
ATOM 2815 O O . GLU A 1 353 ? 30.089 4.608 -12.418 1.00 88.06 353 GLU A O 1
ATOM 2820 N N . LEU A 1 354 ? 30.042 2.375 -12.517 1.00 86.44 354 LEU A N 1
ATOM 2821 C CA . LEU A 1 354 ? 28.742 2.212 -11.849 1.00 86.44 354 LEU A CA 1
ATOM 2822 C C . LEU A 1 354 ? 28.762 2.561 -10.342 1.00 86.44 354 LEU A C 1
ATOM 2824 O O . LEU A 1 354 ? 27.700 2.630 -9.718 1.00 86.44 354 LEU A O 1
ATOM 2828 N N . GLU A 1 355 ? 29.939 2.793 -9.754 1.00 86.56 355 GLU A N 1
ATOM 2829 C CA . GLU A 1 355 ? 30.121 3.290 -8.380 1.00 86.56 355 GLU A CA 1
ATOM 2830 C C . GLU A 1 355 ? 30.255 4.825 -8.299 1.00 86.56 355 GLU A C 1
ATOM 2832 O O . GLU A 1 355 ? 30.047 5.394 -7.230 1.00 86.56 355 GLU A O 1
ATOM 2837 N N . ASP A 1 356 ? 30.561 5.523 -9.402 1.00 85.56 356 ASP A N 1
ATOM 2838 C CA . ASP A 1 356 ? 30.802 6.981 -9.394 1.00 85.56 356 ASP A CA 1
ATOM 2839 C C . ASP A 1 356 ? 29.511 7.817 -9.264 1.00 85.56 356 ASP A C 1
ATOM 2841 O O . ASP A 1 356 ? 29.537 9.021 -8.965 1.00 85.56 356 ASP A O 1
ATOM 2845 N N . ALA A 1 357 ? 28.353 7.190 -9.484 1.00 84.06 357 ALA A N 1
ATOM 2846 C CA . ALA A 1 357 ? 27.049 7.820 -9.334 1.00 84.06 357 ALA A CA 1
ATOM 2847 C C . ALA A 1 357 ? 26.757 8.149 -7.857 1.00 84.06 357 ALA A C 1
ATOM 2849 O O . ALA A 1 357 ? 26.745 7.275 -6.999 1.00 84.06 357 ALA A O 1
ATOM 2850 N N . LYS A 1 358 ? 26.442 9.416 -7.556 1.00 83.06 358 LYS A N 1
ATOM 2851 C CA . LYS A 1 358 ? 26.112 9.872 -6.185 1.00 83.06 358 LYS A CA 1
ATOM 2852 C C . LYS A 1 358 ? 24.623 9.827 -5.840 1.00 83.06 358 LYS A C 1
ATOM 2854 O O . LYS A 1 358 ? 24.253 9.994 -4.681 1.00 83.06 358 LYS A O 1
ATOM 2859 N N . GLU A 1 359 ? 23.761 9.629 -6.833 1.00 82.81 359 GLU A N 1
ATOM 2860 C CA . GLU A 1 359 ? 22.322 9.445 -6.647 1.00 82.81 359 GLU A CA 1
ATOM 2861 C C . GLU A 1 359 ? 21.826 8.265 -7.494 1.00 82.81 359 GLU A C 1
ATOM 2863 O O . GLU A 1 359 ? 22.330 8.066 -8.603 1.00 82.81 359 GLU A O 1
ATOM 2868 N N . PRO A 1 360 ? 20.823 7.507 -7.011 1.00 82.69 360 PRO A N 1
ATOM 2869 C CA . PRO A 1 360 ? 20.258 6.393 -7.760 1.00 82.69 360 PRO A CA 1
ATOM 2870 C C . PRO A 1 360 ? 19.590 6.894 -9.051 1.00 82.69 360 PRO A C 1
ATOM 2872 O O . PRO A 1 360 ? 18.916 7.930 -9.027 1.00 82.69 360 PRO A O 1
ATOM 2875 N N . PRO A 1 361 ? 19.691 6.158 -10.168 1.00 83.44 361 PRO A N 1
ATOM 2876 C CA . PRO A 1 361 ? 18.980 6.495 -11.395 1.00 83.44 361 PRO A CA 1
ATOM 2877 C C . PRO A 1 361 ? 17.460 6.369 -11.196 1.00 83.44 361 PRO A C 1
ATOM 2879 O O . PRO A 1 361 ? 16.965 5.440 -10.552 1.00 83.44 361 PRO A O 1
ATOM 2882 N N . LEU A 1 362 ? 16.701 7.321 -11.752 1.00 84.25 362 LEU A N 1
ATOM 2883 C CA . LEU A 1 362 ? 15.248 7.430 -11.575 1.00 84.25 362 LEU A CA 1
ATOM 2884 C C . LEU A 1 362 ? 14.539 7.765 -12.892 1.00 84.25 362 LEU A C 1
ATOM 2886 O O . LEU A 1 362 ? 14.816 8.789 -13.509 1.00 84.25 362 LEU A O 1
ATOM 2890 N N . ASN A 1 363 ? 13.531 6.969 -13.264 1.00 79.31 363 ASN A N 1
ATOM 2891 C CA . ASN A 1 363 ? 12.597 7.241 -14.370 1.00 79.31 363 ASN A CA 1
ATOM 2892 C C . ASN A 1 363 ? 13.264 7.531 -15.740 1.00 79.31 363 ASN A C 1
ATOM 2894 O O . ASN A 1 363 ? 12.693 8.283 -16.538 1.00 79.31 363 ASN A O 1
ATOM 2898 N N . LEU A 1 364 ? 14.442 6.940 -16.010 1.00 81.75 364 LEU A N 1
ATOM 2899 C CA . LEU A 1 364 ? 15.223 7.111 -17.253 1.00 81.75 364 LEU A CA 1
ATOM 2900 C C . LEU A 1 364 ? 14.338 7.006 -18.510 1.00 81.75 364 LEU A C 1
ATOM 2902 O O . LEU A 1 364 ? 14.259 7.937 -19.308 1.00 81.75 364 LEU A O 1
ATOM 2906 N N . HIS A 1 365 ? 13.584 5.909 -18.612 1.00 85.25 365 HIS A N 1
ATOM 2907 C CA . HIS A 1 365 ? 12.579 5.674 -19.649 1.00 85.25 365 HIS A CA 1
ATOM 2908 C C . HIS A 1 365 ? 11.170 5.758 -19.063 1.00 85.25 365 HIS A C 1
ATOM 2910 O O . HIS A 1 365 ? 10.902 5.245 -17.976 1.00 85.25 365 HIS A O 1
ATOM 2916 N N . LYS A 1 366 ? 10.237 6.382 -19.783 1.00 87.44 366 LYS A N 1
ATOM 2917 C CA . LYS A 1 366 ? 8.876 6.663 -19.286 1.00 87.44 366 LYS A CA 1
ATOM 2918 C C . LYS A 1 366 ? 7.852 5.768 -19.989 1.00 87.44 366 LYS A C 1
ATOM 2920 O O . LYS A 1 366 ? 8.109 5.335 -21.102 1.00 87.44 366 LYS A O 1
ATOM 2925 N N . PRO A 1 367 ? 6.642 5.547 -19.439 1.00 86.38 367 PRO A N 1
ATOM 2926 C CA . PRO A 1 367 ? 5.642 4.664 -20.062 1.00 86.38 367 PRO A CA 1
ATOM 2927 C C . PRO A 1 367 ? 5.126 5.074 -21.454 1.00 86.38 367 PRO A C 1
ATOM 2929 O O . PRO A 1 367 ? 4.364 4.322 -22.054 1.00 86.38 367 PRO A O 1
ATOM 2932 N N . LYS A 1 368 ? 5.510 6.256 -21.958 1.00 86.81 368 LYS A N 1
ATOM 2933 C CA . LYS A 1 368 ? 5.302 6.679 -23.353 1.00 86.81 368 LYS A CA 1
ATOM 2934 C C . LYS A 1 368 ? 6.414 6.199 -24.295 1.00 86.81 368 LYS A C 1
ATOM 2936 O O . LYS A 1 368 ? 6.138 5.867 -25.438 1.00 86.81 368 LYS A O 1
ATOM 2941 N N . GLU A 1 369 ? 7.643 6.166 -23.788 1.00 89.62 369 GLU A N 1
ATOM 2942 C CA . GLU A 1 369 ? 8.898 5.904 -24.497 1.00 89.62 369 GLU A CA 1
ATOM 2943 C C . GLU A 1 369 ? 9.710 4.877 -23.676 1.00 89.62 369 GLU A C 1
ATOM 2945 O O . GLU A 1 369 ? 10.687 5.236 -23.009 1.00 89.62 369 GLU A O 1
ATOM 2950 N N . PRO A 1 370 ? 9.254 3.608 -23.613 1.00 92.56 370 PRO A N 1
ATOM 2951 C CA . PRO A 1 370 ? 9.978 2.543 -22.931 1.00 92.56 370 PRO A CA 1
ATOM 2952 C C . PRO A 1 370 ? 11.226 2.137 -23.724 1.00 92.56 370 PRO A C 1
ATOM 2954 O O . PRO A 1 370 ? 11.210 2.108 -24.956 1.00 92.56 370 PRO A O 1
ATOM 2957 N N . TYR A 1 371 ? 12.281 1.746 -23.014 1.00 94.56 371 TYR A N 1
ATOM 2958 C CA . TYR A 1 371 ? 13.415 1.042 -23.601 1.00 94.56 371 TYR A CA 1
ATOM 2959 C C . TYR A 1 371 ? 12.973 -0.342 -24.099 1.00 94.56 371 TYR A C 1
ATOM 2961 O O . TYR A 1 371 ? 12.098 -0.974 -23.500 1.00 94.56 371 TYR A O 1
ATOM 2969 N N . THR A 1 372 ? 13.571 -0.824 -25.189 1.00 95.44 372 THR A N 1
ATOM 2970 C CA . THR A 1 372 ? 13.308 -2.170 -25.721 1.00 95.44 372 THR A CA 1
ATOM 2971 C C . THR A 1 372 ? 14.502 -3.063 -25.410 1.00 95.44 372 THR A C 1
ATOM 2973 O O . THR A 1 372 ? 15.505 -3.035 -26.115 1.00 95.44 372 THR A O 1
ATOM 2976 N N . ALA A 1 373 ? 14.387 -3.821 -24.322 1.00 95.62 373 ALA A N 1
ATOM 2977 C CA . ALA A 1 373 ? 15.400 -4.755 -23.845 1.00 95.62 373 ALA A CA 1
ATOM 2978 C C . ALA A 1 373 ? 15.230 -6.147 -24.471 1.00 95.62 373 ALA A C 1
ATOM 2980 O O . ALA A 1 373 ? 14.185 -6.448 -25.058 1.00 95.62 373 ALA A O 1
ATOM 2981 N N . THR A 1 374 ? 16.243 -7.000 -24.317 1.00 97.31 374 THR A N 1
ATOM 2982 C CA . THR A 1 374 ? 16.252 -8.376 -24.837 1.00 97.31 374 THR A CA 1
ATOM 2983 C C . THR A 1 374 ? 16.257 -9.386 -23.690 1.00 97.31 374 THR A C 1
ATOM 2985 O O . THR A 1 374 ? 16.996 -9.213 -22.727 1.00 97.31 374 THR A O 1
ATOM 2988 N N . ILE A 1 375 ? 15.469 -10.456 -23.779 1.00 97.50 375 ILE A N 1
ATOM 2989 C CA . ILE A 1 375 ? 15.567 -11.595 -22.855 1.00 97.50 375 ILE A CA 1
ATOM 2990 C C . ILE A 1 375 ? 16.827 -12.408 -23.169 1.00 97.50 375 ILE A C 1
ATOM 2992 O O . ILE A 1 375 ? 17.053 -12.772 -24.323 1.00 97.50 375 ILE A O 1
ATOM 2996 N N . VAL A 1 376 ? 17.623 -12.719 -22.146 1.00 97.19 376 VAL A N 1
ATOM 2997 C CA . VAL A 1 376 ? 18.815 -13.579 -22.245 1.00 97.19 376 VAL A CA 1
ATOM 2998 C C . VAL A 1 376 ? 18.469 -15.013 -21.850 1.00 97.19 376 VAL A C 1
ATOM 3000 O O . VAL A 1 376 ? 18.689 -15.924 -22.642 1.00 97.19 376 VAL A O 1
ATOM 3003 N N . SER A 1 377 ? 17.868 -15.218 -20.673 1.00 97.12 377 SER A N 1
ATOM 3004 C CA . SER A 1 377 ? 17.364 -16.525 -20.230 1.00 97.12 377 SER A CA 1
ATOM 3005 C C . SER A 1 377 ? 16.091 -16.399 -19.388 1.00 97.12 377 SER A C 1
ATOM 3007 O O . SER A 1 377 ? 15.802 -15.349 -18.805 1.00 97.12 377 SER A O 1
ATOM 3009 N N . VAL A 1 378 ? 15.315 -17.486 -19.351 1.00 97.56 378 VAL A N 1
ATOM 3010 C CA . VAL A 1 378 ? 14.162 -17.685 -18.463 1.00 97.56 378 VAL A CA 1
ATOM 3011 C C . VAL A 1 378 ? 14.287 -19.082 -17.874 1.00 97.56 378 VAL A C 1
ATOM 3013 O O . VAL A 1 378 ? 14.255 -20.073 -18.600 1.00 97.56 378 VAL A O 1
ATOM 3016 N N . GLU A 1 379 ? 14.445 -19.157 -16.558 1.00 96.25 379 GLU A N 1
ATOM 3017 C CA . GLU A 1 379 ? 14.753 -20.388 -15.831 1.00 96.25 379 GLU A CA 1
ATOM 3018 C C . GLU A 1 379 ? 13.788 -20.565 -14.659 1.00 96.25 379 GLU A C 1
ATOM 3020 O O . GLU A 1 379 ? 13.468 -19.620 -13.938 1.00 96.25 379 GLU A O 1
ATOM 3025 N N . ARG A 1 380 ? 13.297 -21.787 -14.449 1.00 95.94 380 ARG A N 1
ATOM 3026 C CA . ARG A 1 380 ? 12.360 -22.095 -13.365 1.00 95.94 380 ARG A CA 1
ATOM 3027 C C . ARG A 1 380 ? 13.128 -22.384 -12.074 1.00 95.94 380 ARG A C 1
ATOM 3029 O O . ARG A 1 380 ? 13.857 -23.363 -12.002 1.00 95.94 380 ARG A O 1
ATOM 3036 N N . LEU A 1 381 ? 12.890 -21.582 -11.036 1.00 94.75 381 LEU A N 1
ATOM 3037 C CA . LEU A 1 381 ? 13.573 -21.696 -9.737 1.00 94.75 381 LEU A CA 1
ATOM 3038 C C . LEU A 1 381 ? 12.992 -22.772 -8.807 1.00 94.75 381 LEU A C 1
ATOM 3040 O O . LEU A 1 381 ? 13.599 -23.078 -7.788 1.00 94.75 381 LEU A O 1
ATOM 3044 N N . VAL A 1 382 ? 11.789 -23.278 -9.096 1.00 95.19 382 VAL A N 1
ATOM 3045 C CA . VAL A 1 382 ? 10.979 -24.045 -8.133 1.00 95.19 382 VAL A CA 1
ATOM 3046 C C . VAL A 1 382 ? 10.693 -25.474 -8.590 1.00 95.19 382 VAL A C 1
ATOM 3048 O O . VAL A 1 382 ? 10.383 -25.724 -9.757 1.00 95.19 382 VAL A O 1
ATOM 3051 N N . GLY A 1 383 ? 10.732 -26.409 -7.643 1.00 92.50 383 GLY A N 1
ATOM 3052 C CA . GLY A 1 383 ? 10.498 -27.836 -7.853 1.00 92.50 383 GLY A CA 1
ATOM 3053 C C . GLY A 1 383 ? 9.064 -28.196 -8.278 1.00 92.50 383 GLY A C 1
ATOM 3054 O O . GLY A 1 383 ? 8.189 -27.327 -8.408 1.00 92.50 383 GLY A O 1
ATOM 3055 N N . PRO A 1 384 ? 8.785 -29.487 -8.528 1.00 91.94 384 PRO A N 1
ATOM 3056 C CA . PRO A 1 384 ? 7.475 -29.953 -8.980 1.00 91.94 384 PRO A CA 1
ATOM 3057 C C . PRO A 1 384 ? 6.361 -29.796 -7.932 1.00 91.94 384 PRO A C 1
ATOM 3059 O O . PRO A 1 384 ? 5.210 -29.614 -8.317 1.00 91.94 384 PRO A O 1
ATOM 3062 N N . LYS A 1 385 ? 6.663 -29.823 -6.624 1.00 93.44 385 LYS A N 1
ATOM 3063 C CA . LYS A 1 385 ? 5.651 -29.695 -5.551 1.00 93.44 385 LYS A CA 1
ATOM 3064 C C . LYS A 1 385 ? 5.351 -28.240 -5.166 1.00 93.44 385 LYS A C 1
ATOM 3066 O O . LYS A 1 385 ? 4.591 -28.004 -4.221 1.00 93.44 385 LYS A O 1
ATOM 3071 N N . ALA A 1 386 ? 5.962 -27.259 -5.828 1.00 92.75 386 ALA A N 1
ATOM 3072 C CA . ALA A 1 386 ? 5.686 -25.849 -5.575 1.00 92.75 386 ALA A CA 1
ATOM 3073 C C . ALA A 1 386 ? 4.239 -25.491 -5.984 1.00 92.75 386 ALA A C 1
ATOM 3075 O O . ALA A 1 386 ? 3.750 -25.969 -7.007 1.00 92.75 386 ALA A O 1
ATOM 3076 N N . PRO A 1 387 ? 3.522 -24.623 -5.243 1.00 90.50 387 PRO A N 1
ATOM 3077 C CA . PRO A 1 387 ? 2.104 -24.331 -5.484 1.00 90.50 387 PRO A CA 1
ATOM 3078 C C . PRO A 1 387 ? 1.850 -23.368 -6.657 1.00 90.50 387 PRO A C 1
ATOM 3080 O O . PRO A 1 387 ? 0.753 -22.825 -6.790 1.00 90.50 387 PRO A O 1
ATOM 3083 N N . GLY A 1 388 ? 2.878 -23.079 -7.448 1.00 91.56 388 GLY A N 1
ATOM 3084 C CA . GLY A 1 388 ? 2.855 -22.150 -8.565 1.00 91.56 388 GLY A CA 1
ATOM 3085 C C . GLY A 1 388 ? 4.277 -21.817 -8.998 1.00 91.56 388 GLY A C 1
ATOM 3086 O O . GLY A 1 388 ? 5.179 -21.702 -8.170 1.00 91.56 388 GLY A O 1
ATOM 3087 N N . GLU A 1 389 ? 4.465 -21.665 -10.301 1.00 94.56 389 GLU A N 1
ATOM 3088 C CA . GLU A 1 389 ? 5.766 -21.403 -10.905 1.00 94.56 389 GLU A CA 1
ATOM 3089 C C . GLU A 1 389 ? 6.348 -20.044 -10.487 1.00 94.56 389 GLU A C 1
ATOM 3091 O O . GLU A 1 389 ? 5.636 -19.039 -10.409 1.00 94.56 389 GLU A O 1
ATOM 3096 N N . THR A 1 390 ? 7.656 -20.021 -10.233 1.00 96.88 390 THR A N 1
ATOM 3097 C CA . THR A 1 390 ? 8.455 -18.802 -10.073 1.00 96.88 390 THR A CA 1
ATOM 3098 C C . THR A 1 390 ? 9.707 -18.939 -10.928 1.00 96.88 390 THR A C 1
ATOM 3100 O O . THR A 1 390 ? 10.429 -19.929 -10.798 1.00 96.88 390 THR A O 1
ATOM 3103 N N . CYS A 1 391 ? 9.946 -17.962 -11.800 1.00 96.75 391 CYS A N 1
ATOM 3104 C CA . CYS A 1 391 ? 11.077 -17.950 -12.719 1.00 96.75 391 CYS A CA 1
ATOM 3105 C C . CYS A 1 391 ? 12.091 -16.866 -12.350 1.00 96.75 391 CYS A C 1
ATOM 3107 O O . CYS A 1 391 ? 11.733 -15.785 -11.869 1.00 96.75 391 CYS A O 1
ATOM 3109 N N . HIS A 1 392 ? 13.351 -17.174 -12.624 1.00 97.94 392 HIS A N 1
ATOM 3110 C CA . HIS A 1 392 ? 14.435 -16.230 -12.810 1.00 97.94 392 HIS A CA 1
ATOM 3111 C C . HIS A 1 392 ? 14.450 -15.799 -14.279 1.00 97.94 392 HIS A C 1
ATOM 3113 O O . HIS A 1 392 ? 14.273 -16.632 -15.167 1.00 97.94 392 HIS A O 1
ATOM 3119 N N . ILE A 1 393 ? 14.593 -14.502 -14.540 1.00 97.75 393 ILE A N 1
ATOM 3120 C CA . ILE A 1 393 ? 14.515 -13.940 -15.893 1.00 97.75 393 ILE A CA 1
ATOM 3121 C C . ILE A 1 393 ? 15.645 -12.939 -16.054 1.00 97.75 393 ILE A C 1
ATOM 3123 O O . ILE A 1 393 ? 15.590 -11.877 -15.433 1.00 97.75 393 ILE A O 1
ATOM 3127 N N . VAL A 1 394 ? 16.635 -13.266 -16.882 1.00 97.94 394 VAL A N 1
ATOM 3128 C CA . VAL A 1 394 ? 17.781 -12.393 -17.158 1.00 97.94 394 VAL A CA 1
ATOM 3129 C C . VAL A 1 394 ? 17.504 -11.567 -18.407 1.00 97.94 394 VAL A C 1
ATOM 3131 O O . VAL A 1 394 ? 17.082 -12.086 -19.443 1.00 97.94 394 VAL A O 1
ATOM 3134 N N . ILE A 1 395 ? 17.737 -10.265 -18.303 1.00 97.06 395 ILE A N 1
ATOM 3135 C CA . ILE A 1 395 ? 17.400 -9.259 -19.305 1.00 97.06 395 ILE A CA 1
ATOM 3136 C C . ILE A 1 395 ? 18.660 -8.473 -19.660 1.00 97.06 395 ILE A C 1
ATOM 3138 O O . ILE A 1 395 ? 19.293 -7.905 -18.776 1.00 97.06 395 ILE A O 1
ATOM 3142 N N . ASP A 1 396 ? 18.971 -8.361 -20.946 1.00 97.00 396 ASP A N 1
ATOM 3143 C CA . ASP A 1 396 ? 19.964 -7.435 -21.486 1.00 97.00 396 ASP A CA 1
ATOM 3144 C C . ASP A 1 396 ? 19.338 -6.052 -21.738 1.00 97.00 396 ASP A C 1
ATOM 3146 O O . ASP A 1 396 ? 18.418 -5.891 -22.551 1.00 97.00 396 ASP A O 1
ATOM 3150 N N . HIS A 1 397 ? 19.849 -5.047 -21.021 1.00 94.56 397 HIS A N 1
ATOM 3151 C CA . HIS A 1 397 ? 19.550 -3.624 -21.205 1.00 94.56 397 HIS A CA 1
ATOM 3152 C C . HIS A 1 397 ? 20.705 -2.850 -21.868 1.00 94.56 397 HIS A C 1
ATOM 3154 O O . HIS A 1 397 ? 20.578 -1.648 -22.109 1.00 94.56 397 HIS A O 1
ATOM 3160 N N . GLY A 1 398 ? 21.812 -3.516 -22.209 1.00 92.19 398 GLY A N 1
ATOM 3161 C CA . GLY A 1 398 ? 22.957 -2.939 -22.917 1.00 92.19 398 GLY A CA 1
ATOM 3162 C C . GLY A 1 398 ? 23.693 -1.833 -22.156 1.00 92.19 398 GLY A C 1
ATOM 3163 O O . GLY A 1 398 ? 24.394 -1.044 -22.780 1.00 92.19 398 GLY A O 1
ATOM 3164 N N . GLY A 1 399 ? 23.486 -1.718 -20.839 1.00 90.31 399 GLY A N 1
ATOM 3165 C CA . GLY A 1 399 ? 23.991 -0.611 -20.018 1.00 90.31 399 GLY A CA 1
ATOM 3166 C C . GLY A 1 399 ? 23.149 0.672 -20.100 1.00 90.31 399 GLY A C 1
ATOM 3167 O O . GLY A 1 399 ? 23.470 1.650 -19.432 1.00 90.31 399 GLY A O 1
ATOM 3168 N N . ASN A 1 400 ? 22.059 0.692 -20.879 1.00 90.62 400 ASN A N 1
ATOM 3169 C CA . ASN A 1 400 ? 21.227 1.889 -21.077 1.00 90.62 400 ASN A CA 1
ATOM 3170 C C . ASN A 1 400 ? 20.243 2.151 -19.926 1.00 90.62 400 ASN A C 1
ATOM 3172 O O . ASN A 1 400 ? 19.719 3.259 -19.802 1.00 90.62 400 ASN A O 1
ATOM 3176 N N . VAL A 1 401 ? 19.960 1.145 -19.089 1.00 91.81 401 VAL A N 1
ATOM 3177 C CA . VAL A 1 401 ? 19.014 1.264 -17.967 1.00 91.81 401 VAL A CA 1
ATOM 3178 C C . VAL A 1 401 ? 19.672 0.811 -16.651 1.00 91.81 401 VAL A C 1
ATOM 3180 O O . VAL A 1 401 ? 19.170 -0.119 -16.011 1.00 91.81 401 VAL A O 1
ATOM 3183 N N . PRO A 1 402 ? 20.787 1.448 -16.229 1.00 92.38 402 PRO A N 1
ATOM 3184 C CA . PRO A 1 402 ? 21.461 1.123 -14.975 1.00 92.38 402 PRO A CA 1
ATOM 3185 C C . PRO A 1 402 ? 20.543 1.395 -13.780 1.00 92.38 402 PRO A C 1
ATOM 3187 O O . PRO A 1 402 ? 19.629 2.220 -13.852 1.00 92.38 402 PRO A O 1
ATOM 3190 N N . TYR A 1 403 ? 20.797 0.690 -12.682 1.00 91.88 403 TYR A N 1
ATOM 3191 C CA . TYR A 1 403 ? 20.007 0.668 -11.451 1.00 91.88 403 TYR A CA 1
ATOM 3192 C C . TYR A 1 403 ? 20.925 0.424 -10.251 1.00 91.88 403 TYR A C 1
ATOM 3194 O O . TYR A 1 403 ? 22.048 -0.044 -10.410 1.00 91.88 403 TYR A O 1
ATOM 3202 N N . TRP A 1 404 ? 20.436 0.729 -9.054 1.00 92.19 404 TRP A N 1
ATOM 3203 C CA . TRP A 1 404 ? 21.026 0.308 -7.785 1.00 92.19 404 TRP A CA 1
ATOM 3204 C C . TRP A 1 404 ? 20.230 -0.849 -7.177 1.00 92.19 404 TRP A C 1
ATOM 3206 O O . TRP A 1 404 ? 19.067 -1.095 -7.516 1.00 92.19 404 TRP A O 1
ATOM 3216 N N . GLU A 1 405 ? 20.870 -1.556 -6.255 1.00 90.81 405 GLU A N 1
ATOM 3217 C CA . GLU A 1 405 ? 20.319 -2.709 -5.558 1.00 90.81 405 GLU A CA 1
ATOM 3218 C C . GLU A 1 405 ? 19.024 -2.342 -4.817 1.00 90.81 405 GLU A C 1
ATOM 3220 O O . GLU A 1 405 ? 18.936 -1.319 -4.138 1.00 90.81 405 GLU A O 1
ATOM 3225 N N . GLY A 1 406 ? 18.009 -3.198 -4.949 1.00 86.69 406 GLY A N 1
ATOM 3226 C CA . GLY A 1 406 ? 16.702 -3.016 -4.317 1.00 86.69 406 GLY A CA 1
ATOM 3227 C C . GLY A 1 406 ? 15.719 -2.100 -5.061 1.00 86.69 406 GLY A C 1
ATOM 3228 O O . GLY A 1 406 ? 14.539 -2.066 -4.710 1.00 86.69 406 GLY A O 1
ATOM 3229 N N . GLN A 1 407 ? 16.134 -1.432 -6.145 1.00 89.94 407 GLN A N 1
ATOM 3230 C CA . GLN A 1 407 ? 15.193 -0.735 -7.027 1.00 89.94 407 GLN A CA 1
ATOM 3231 C C . GLN A 1 407 ? 14.320 -1.705 -7.865 1.00 89.94 407 GLN A C 1
ATOM 3233 O O . GLN A 1 407 ? 14.520 -2.921 -7.884 1.00 89.94 407 GLN A O 1
ATOM 3238 N N . SER A 1 408 ? 13.324 -1.163 -8.582 1.00 90.25 408 SER A N 1
ATOM 3239 C CA . SER A 1 408 ? 12.420 -1.931 -9.454 1.00 90.25 408 SER A CA 1
ATOM 3240 C C . SER A 1 408 ? 12.456 -1.494 -10.919 1.00 90.25 408 SER A C 1
ATOM 3242 O O . SER A 1 408 ? 12.457 -0.301 -11.232 1.00 90.25 408 SER A O 1
ATOM 3244 N N . TYR A 1 409 ? 12.349 -2.464 -11.828 1.00 92.19 409 TYR A N 1
ATOM 3245 C CA . TYR A 1 409 ? 12.000 -2.229 -13.231 1.00 92.19 409 TYR A CA 1
ATOM 3246 C C . TYR A 1 409 ? 10.480 -2.249 -13.426 1.00 92.19 409 TYR A C 1
ATOM 3248 O O . TYR A 1 409 ? 9.756 -3.013 -12.785 1.00 92.19 409 TYR A O 1
ATOM 3256 N N . GLY A 1 410 ? 9.986 -1.429 -14.357 1.00 92.94 410 GLY A N 1
ATOM 3257 C CA . GLY A 1 410 ? 8.594 -1.473 -14.794 1.00 92.94 410 GLY A CA 1
ATOM 3258 C C . GLY A 1 410 ? 8.453 -2.125 -16.168 1.00 92.94 410 GLY A C 1
ATOM 3259 O O . GLY A 1 410 ? 8.909 -1.555 -17.152 1.00 92.94 410 GLY A O 1
ATOM 3260 N N . VAL A 1 411 ? 7.772 -3.263 -16.277 1.00 93.44 411 VAL A N 1
ATOM 3261 C CA . VAL A 1 411 ? 7.531 -3.953 -17.557 1.00 93.44 411 VAL A CA 1
ATOM 3262 C C . VAL A 1 411 ? 6.154 -3.590 -18.122 1.00 93.44 411 VAL A C 1
ATOM 3264 O O . VAL A 1 411 ? 5.148 -3.592 -17.404 1.00 93.44 411 VAL A O 1
ATOM 3267 N N . ILE A 1 412 ? 6.097 -3.297 -19.423 1.00 93.38 412 ILE A N 1
ATOM 3268 C CA . ILE A 1 412 ? 4.857 -3.164 -20.199 1.00 93.38 412 ILE A CA 1
ATOM 3269 C C . ILE A 1 412 ? 4.697 -4.433 -21.053 1.00 93.38 412 ILE A C 1
ATOM 3271 O O . ILE A 1 412 ? 5.453 -4.603 -22.011 1.00 93.38 412 ILE A O 1
ATOM 3275 N N . PRO A 1 413 ? 3.735 -5.326 -20.747 1.00 93.81 413 PRO A N 1
ATOM 3276 C CA . PRO A 1 413 ? 3.482 -6.498 -21.581 1.00 93.81 413 PRO A CA 1
ATOM 3277 C C . PRO A 1 413 ? 2.835 -6.094 -22.922 1.00 93.81 413 PRO A C 1
ATOM 3279 O O . PRO A 1 413 ? 2.169 -5.052 -22.984 1.00 93.81 413 PRO A O 1
ATOM 3282 N N . PRO A 1 414 ? 2.990 -6.903 -23.985 1.00 92.19 414 PRO A N 1
ATOM 3283 C CA . PRO A 1 414 ? 2.325 -6.683 -25.266 1.00 92.19 414 PRO A CA 1
ATOM 3284 C C . PRO A 1 414 ? 0.803 -6.842 -25.141 1.00 92.19 414 PRO A C 1
ATOM 3286 O O . PRO A 1 414 ? 0.322 -7.602 -24.303 1.00 92.19 414 PRO A O 1
ATOM 3289 N N . GLY A 1 415 ? 0.054 -6.135 -25.992 1.00 89.44 415 GLY A N 1
ATOM 3290 C CA . GLY A 1 415 ? -1.413 -6.155 -26.019 1.00 89.44 415 GLY A CA 1
ATOM 3291 C C . GLY A 1 415 ? -2.079 -4.849 -25.568 1.00 89.44 415 GLY A C 1
ATOM 3292 O O . GLY A 1 415 ? -1.443 -3.928 -25.042 1.00 89.44 415 GLY A O 1
ATOM 3293 N N . GLU A 1 416 ? -3.389 -4.766 -25.808 1.00 89.62 416 GLU A N 1
ATOM 3294 C CA . GLU A 1 416 ? -4.218 -3.612 -25.455 1.00 89.62 416 GLU A CA 1
ATOM 3295 C C . GLU A 1 416 ? -4.828 -3.711 -24.057 1.00 89.62 416 GLU A C 1
ATOM 3297 O O . GLU A 1 416 ? -5.183 -4.772 -23.547 1.00 89.62 416 GLU A O 1
ATOM 3302 N N . ASN A 1 417 ? -5.025 -2.559 -23.426 1.00 88.12 417 ASN A N 1
ATOM 3303 C CA . ASN A 1 417 ? -5.611 -2.460 -22.103 1.00 88.12 417 ASN A CA 1
ATOM 3304 C C . ASN A 1 417 ? -7.122 -2.782 -22.133 1.00 88.12 417 ASN A C 1
ATOM 3306 O O . ASN A 1 417 ? -7.897 -1.968 -22.631 1.00 88.12 417 ASN A O 1
ATOM 3310 N N . PRO A 1 418 ? -7.612 -3.870 -21.501 1.00 86.69 418 PRO A N 1
ATOM 3311 C CA . PRO A 1 418 ? -9.035 -4.242 -21.556 1.00 86.69 418 PRO A CA 1
ATOM 3312 C C . PRO A 1 418 ? -9.969 -3.241 -20.847 1.00 86.69 418 PRO A C 1
ATOM 3314 O O . PRO A 1 418 ? -11.186 -3.392 -20.865 1.00 86.69 418 PRO A O 1
ATOM 3317 N N . LYS A 1 419 ? -9.415 -2.207 -20.195 1.00 86.81 419 LYS A N 1
ATOM 3318 C CA . LYS A 1 419 ? -10.157 -1.089 -19.588 1.00 86.81 419 LYS A CA 1
ATOM 3319 C C . LYS A 1 419 ? -10.079 0.209 -20.408 1.00 86.81 419 LYS A C 1
ATOM 3321 O O . LYS A 1 419 ? -10.706 1.194 -20.019 1.00 86.81 419 LYS A O 1
ATOM 3326 N N . LYS A 1 420 ? -9.281 0.231 -21.484 1.00 86.56 420 LYS A N 1
ATOM 3327 C CA . LYS A 1 420 ? -9.026 1.359 -22.394 1.00 86.56 420 LYS A CA 1
ATOM 3328 C C . LYS A 1 420 ? -8.559 0.818 -23.769 1.00 86.56 420 LYS A C 1
ATOM 3330 O O . LYS A 1 420 ? -7.348 0.692 -23.955 1.00 86.56 420 LYS A O 1
ATOM 3335 N N . PRO A 1 421 ? -9.468 0.496 -24.709 1.00 85.81 421 PRO A N 1
ATOM 3336 C CA . PRO A 1 421 ? -9.068 0.082 -26.057 1.00 85.81 421 PRO A CA 1
ATOM 3337 C C . PRO A 1 421 ? -8.211 1.162 -26.735 1.00 85.81 421 PRO A C 1
ATOM 3339 O O . PRO A 1 421 ? -8.354 2.352 -26.436 1.00 85.81 421 PRO A O 1
ATOM 3342 N N . GLY A 1 422 ? -7.286 0.742 -27.595 1.00 85.88 422 GLY A N 1
ATOM 3343 C CA . GLY A 1 422 ? -6.272 1.585 -28.236 1.00 85.88 422 GLY A CA 1
ATOM 3344 C C . GLY A 1 422 ? -5.172 2.116 -27.303 1.00 85.88 422 GLY A C 1
ATOM 3345 O O . GLY A 1 422 ? -4.329 2.894 -27.743 1.00 85.88 422 GLY A O 1
ATOM 3346 N N . ALA A 1 423 ? -5.153 1.738 -26.017 1.00 88.50 423 ALA A N 1
ATOM 3347 C CA . ALA A 1 423 ? -4.102 2.125 -25.074 1.00 88.50 423 ALA A CA 1
ATOM 3348 C C . ALA A 1 423 ? -3.246 0.915 -24.654 1.00 88.50 423 ALA A C 1
ATOM 3350 O O . ALA A 1 423 ? -3.793 -0.172 -24.442 1.00 88.50 423 ALA A O 1
ATOM 3351 N N . PRO A 1 424 ? -1.926 1.087 -24.443 1.00 90.69 424 PRO A N 1
ATOM 3352 C CA . PRO A 1 424 ? -1.069 0.008 -23.965 1.00 90.69 424 PRO A CA 1
ATOM 3353 C C . PRO A 1 424 ? -1.462 -0.452 -22.556 1.00 90.69 424 PRO A C 1
ATOM 3355 O O . PRO A 1 424 ? -2.054 0.286 -21.751 1.00 90.69 424 PRO A O 1
ATOM 3358 N N . HIS A 1 425 ? -1.101 -1.691 -22.232 1.00 91.75 425 HIS A N 1
ATOM 3359 C CA . HIS A 1 425 ? -1.202 -2.213 -20.877 1.00 91.75 425 HIS A CA 1
ATOM 3360 C C . HIS A 1 425 ? -0.484 -1.324 -19.844 1.00 91.75 425 HIS A C 1
ATOM 3362 O O . HIS A 1 425 ? 0.566 -0.740 -20.101 1.00 91.75 425 HIS A O 1
ATOM 3368 N N . ASN A 1 426 ? -1.036 -1.266 -18.628 1.00 90.25 426 ASN A N 1
ATOM 3369 C CA . ASN A 1 426 ? -0.371 -0.612 -17.500 1.00 90.25 426 ASN A CA 1
ATOM 3370 C C . ASN A 1 426 ? 0.983 -1.287 -17.205 1.00 90.25 426 ASN A C 1
ATOM 3372 O O . ASN A 1 426 ? 1.062 -2.520 -17.221 1.00 90.25 426 ASN A O 1
ATOM 3376 N N . VAL A 1 427 ? 1.982 -0.490 -16.820 1.00 90.44 427 VAL A N 1
ATOM 3377 C CA . VAL A 1 427 ? 3.252 -0.968 -16.248 1.00 90.44 427 VAL A CA 1
ATOM 3378 C C . VAL A 1 427 ? 2.988 -1.897 -15.056 1.00 90.44 427 VAL A C 1
ATOM 3380 O O . VAL A 1 427 ? 2.129 -1.600 -14.218 1.00 90.44 427 VAL A O 1
ATOM 3383 N N . ARG A 1 428 ? 3.723 -3.009 -14.968 1.00 92.69 428 ARG A N 1
ATOM 3384 C CA . ARG A 1 428 ? 3.856 -3.838 -13.759 1.00 92.69 428 ARG A CA 1
ATOM 3385 C C . ARG A 1 428 ? 5.275 -3.687 -13.228 1.00 92.69 428 ARG A C 1
ATOM 3387 O O . ARG A 1 428 ? 6.220 -3.745 -14.004 1.00 92.69 428 ARG A O 1
ATOM 3394 N N . LEU A 1 429 ? 5.401 -3.461 -11.927 1.00 92.25 429 LEU A N 1
ATOM 3395 C CA . LEU A 1 429 ? 6.684 -3.264 -11.259 1.00 92.25 429 LEU A CA 1
ATOM 3396 C C . LEU A 1 429 ? 7.193 -4.606 -10.731 1.00 92.25 429 LEU A C 1
ATOM 3398 O O . LEU A 1 429 ? 6.411 -5.367 -10.159 1.00 92.25 429 LEU A O 1
ATOM 3402 N N . TYR A 1 430 ? 8.483 -4.861 -10.915 1.00 94.12 430 TYR A N 1
ATOM 3403 C CA . TYR A 1 430 ? 9.188 -6.031 -10.405 1.00 94.12 430 TYR A CA 1
ATOM 3404 C C . TYR A 1 430 ? 10.495 -5.570 -9.758 1.00 94.12 430 TYR A C 1
ATOM 3406 O O . TYR A 1 430 ? 11.289 -4.876 -10.398 1.00 94.12 430 TYR A O 1
ATOM 3414 N N . SER A 1 431 ? 10.702 -5.952 -8.497 1.00 93.56 431 SER A N 1
ATOM 3415 C CA . SER A 1 431 ? 11.956 -5.725 -7.778 1.00 93.56 431 SER A CA 1
ATOM 3416 C C . SER A 1 431 ? 13.090 -6.472 -8.476 1.00 93.56 431 SER A C 1
ATOM 3418 O O . SER A 1 431 ? 12.926 -7.638 -8.853 1.00 93.56 431 SER A O 1
ATOM 3420 N N . ILE A 1 432 ? 14.223 -5.800 -8.666 1.00 94.62 432 ILE A N 1
ATOM 3421 C CA . ILE A 1 432 ? 15.380 -6.380 -9.348 1.00 94.62 432 ILE A CA 1
ATOM 3422 C C . ILE A 1 432 ? 16.079 -7.360 -8.391 1.00 94.62 432 ILE A C 1
ATOM 3424 O O . ILE A 1 432 ? 16.174 -7.111 -7.189 1.00 94.62 432 ILE A O 1
ATOM 3428 N N . ALA A 1 433 ? 16.489 -8.512 -8.922 1.00 96.06 433 ALA A N 1
ATOM 3429 C CA . ALA A 1 433 ? 17.068 -9.638 -8.186 1.00 96.06 433 ALA A CA 1
ATOM 3430 C C . ALA A 1 433 ? 18.595 -9.767 -8.345 1.00 96.06 433 ALA A C 1
ATOM 3432 O O . ALA A 1 433 ? 19.208 -10.629 -7.713 1.00 96.06 433 ALA A O 1
ATOM 3433 N N . SER A 1 434 ? 19.196 -8.940 -9.199 1.00 96.00 434 SER A N 1
ATOM 3434 C CA . SER A 1 434 ? 20.638 -8.813 -9.425 1.00 96.00 434 SER A CA 1
ATOM 3435 C C . SER A 1 434 ? 21.203 -7.542 -8.779 1.00 96.00 434 SER A C 1
ATOM 3437 O O . SER A 1 434 ? 20.466 -6.644 -8.365 1.00 96.00 434 SER A O 1
ATOM 3439 N N . THR A 1 435 ? 22.528 -7.472 -8.710 1.00 95.44 435 THR A N 1
ATOM 3440 C CA . THR A 1 435 ? 23.322 -6.266 -8.422 1.00 95.44 435 THR A CA 1
ATOM 3441 C C . THR A 1 435 ? 23.361 -5.339 -9.631 1.00 95.44 435 THR A C 1
ATOM 3443 O O . THR A 1 435 ? 22.990 -5.754 -10.726 1.00 95.44 435 THR A O 1
ATOM 3446 N N . ARG A 1 436 ? 23.854 -4.104 -9.474 1.00 93.38 436 ARG A N 1
ATOM 3447 C CA . ARG A 1 436 ? 24.039 -3.132 -10.571 1.00 93.38 436 ARG A CA 1
ATOM 3448 C C . ARG A 1 436 ? 24.894 -3.658 -11.734 1.00 93.38 436 ARG A C 1
ATOM 3450 O O . ARG A 1 436 ? 24.756 -3.182 -12.857 1.00 93.38 436 ARG A O 1
ATOM 3457 N N . TYR A 1 437 ? 25.724 -4.670 -11.476 1.00 95.00 437 TYR A N 1
ATOM 3458 C CA . TYR A 1 437 ? 26.560 -5.360 -12.460 1.00 95.00 437 TYR A CA 1
ATOM 3459 C C . TYR A 1 437 ? 25.834 -6.470 -13.240 1.00 95.00 437 TYR A C 1
ATOM 3461 O O . TYR A 1 437 ? 26.364 -6.958 -14.238 1.00 95.00 437 TYR A O 1
ATOM 3469 N N . GLY A 1 438 ? 24.624 -6.861 -12.830 1.00 94.38 438 GLY A N 1
ATOM 3470 C CA . GLY A 1 438 ? 23.908 -7.997 -13.406 1.00 94.38 438 GLY A CA 1
ATOM 3471 C C . GLY A 1 438 ? 24.549 -9.347 -13.061 1.00 94.38 438 GLY A C 1
ATOM 3472 O O . GLY A 1 438 ? 25.641 -9.428 -12.504 1.00 94.38 438 GLY A O 1
ATOM 3473 N N . ASP A 1 439 ? 23.880 -10.444 -13.414 1.00 94.81 439 ASP A N 1
ATOM 3474 C CA . ASP A 1 439 ? 24.348 -11.786 -13.031 1.00 94.81 439 ASP A CA 1
ATOM 3475 C C . ASP A 1 439 ? 25.532 -12.307 -13.872 1.00 94.81 439 ASP A C 1
ATOM 3477 O O . ASP A 1 439 ? 26.098 -13.347 -13.538 1.00 94.81 439 ASP A O 1
ATOM 3481 N N . PHE A 1 440 ? 25.937 -11.562 -14.909 1.00 94.38 440 PHE A N 1
ATOM 3482 C CA . PHE A 1 440 ? 27.177 -11.770 -15.672 1.00 94.38 440 PHE A CA 1
ATOM 3483 C C . PHE A 1 440 ? 28.323 -10.822 -15.261 1.00 94.38 440 PHE A C 1
ATOM 3485 O O . PHE A 1 440 ? 29.389 -10.871 -15.871 1.00 94.38 440 PHE A O 1
ATOM 3492 N N . PHE A 1 441 ? 28.125 -9.976 -14.240 1.00 93.69 441 PHE A N 1
ATOM 3493 C CA . PHE A 1 441 ? 29.132 -9.047 -13.697 1.00 93.69 441 PHE A CA 1
ATOM 3494 C C . PHE A 1 441 ? 29.672 -8.001 -14.704 1.00 93.69 441 PHE A C 1
ATOM 3496 O O . PHE A 1 441 ? 30.814 -7.539 -14.591 1.00 93.69 441 PHE A O 1
ATOM 3503 N N . ASP A 1 442 ? 28.846 -7.632 -15.691 1.00 92.75 442 ASP A N 1
ATOM 3504 C CA . ASP A 1 442 ? 29.218 -6.855 -16.883 1.00 92.75 442 ASP A CA 1
ATOM 3505 C C . ASP A 1 442 ? 28.503 -5.494 -17.033 1.00 92.75 442 ASP A C 1
ATOM 3507 O O . ASP A 1 442 ? 28.754 -4.763 -17.995 1.00 92.75 442 ASP A O 1
ATOM 3511 N N . GLY A 1 443 ? 27.576 -5.174 -16.125 1.00 92.25 443 GLY A N 1
ATOM 3512 C CA . GLY A 1 443 ? 26.806 -3.928 -16.103 1.00 92.25 443 GLY A CA 1
ATOM 3513 C C . GLY A 1 443 ? 25.697 -3.818 -17.156 1.00 92.25 443 GLY A C 1
ATOM 3514 O O . GLY A 1 443 ? 24.964 -2.827 -17.160 1.00 92.25 443 GLY A O 1
ATOM 3515 N N . LYS A 1 444 ? 25.530 -4.808 -18.046 1.00 94.75 444 LYS A N 1
ATOM 3516 C CA . LYS A 1 444 ? 24.548 -4.754 -19.149 1.00 94.75 444 LYS A CA 1
ATOM 3517 C C . LYS A 1 444 ? 23.261 -5.503 -18.858 1.00 94.75 444 LYS A C 1
ATOM 3519 O O . LYS A 1 444 ? 22.284 -5.324 -19.583 1.00 94.75 444 LYS A O 1
ATOM 3524 N N . THR A 1 445 ? 23.247 -6.333 -17.818 1.00 96.06 445 THR A N 1
ATOM 3525 C CA . THR A 1 445 ? 22.124 -7.226 -17.520 1.00 96.06 445 THR A CA 1
ATOM 3526 C C . THR A 1 445 ? 21.378 -6.879 -16.231 1.00 96.06 445 THR A C 1
ATOM 3528 O O . THR A 1 445 ? 21.864 -6.149 -15.365 1.00 96.06 445 THR A O 1
ATOM 3531 N N . ALA A 1 446 ? 20.138 -7.356 -16.132 1.00 95.81 446 ALA A N 1
ATOM 3532 C CA . ALA A 1 446 ? 19.281 -7.247 -14.959 1.00 95.81 446 ALA A CA 1
ATOM 3533 C C . ALA A 1 446 ? 18.401 -8.487 -14.822 1.00 95.81 446 ALA A C 1
ATOM 3535 O O . ALA A 1 446 ? 17.797 -8.927 -15.801 1.00 95.81 446 ALA A O 1
ATOM 3536 N N . SER A 1 447 ? 18.285 -9.016 -13.608 1.00 97.25 447 SER A N 1
ATOM 3537 C CA . SER A 1 447 ? 17.520 -10.234 -13.344 1.00 97.25 447 SER A CA 1
ATOM 3538 C C . SER A 1 447 ? 16.240 -9.932 -12.570 1.00 97.25 447 SER A C 1
ATOM 3540 O O . SER A 1 447 ? 16.257 -9.159 -11.614 1.00 97.25 447 SER A O 1
ATOM 3542 N N . LEU A 1 448 ? 15.121 -10.561 -12.934 1.00 96.88 448 LEU A N 1
ATOM 3543 C CA . LEU A 1 448 ? 13.844 -10.459 -12.216 1.00 96.88 448 LEU A CA 1
ATOM 3544 C C . LEU A 1 448 ? 13.438 -11.807 -11.612 1.00 96.88 448 LEU A C 1
ATOM 3546 O O . LEU A 1 448 ? 13.619 -12.856 -12.226 1.00 96.88 448 LEU A O 1
ATOM 3550 N N . CYS A 1 449 ? 12.824 -11.772 -10.426 1.00 96.75 449 CYS A N 1
ATOM 3551 C CA . CYS A 1 449 ? 12.200 -12.939 -9.798 1.00 96.75 449 CYS A CA 1
ATOM 3552 C C . CYS A 1 449 ? 10.673 -12.840 -9.944 1.00 96.75 449 CYS A C 1
ATOM 3554 O O . CYS A 1 449 ? 10.029 -12.021 -9.283 1.00 96.75 449 CYS A O 1
ATOM 3556 N N . VAL A 1 450 ? 10.083 -13.637 -10.838 1.00 97.12 450 VAL A N 1
ATOM 3557 C CA . VAL A 1 450 ? 8.687 -13.476 -11.275 1.00 97.12 450 VAL A CA 1
ATOM 3558 C C . VAL A 1 450 ? 7.868 -14.720 -10.952 1.00 97.12 450 VAL A C 1
ATOM 3560 O O . VAL A 1 450 ? 8.119 -15.795 -11.485 1.00 97.12 450 VAL A O 1
ATOM 3563 N N . ARG A 1 451 ? 6.838 -14.573 -10.108 1.00 96.19 451 ARG A N 1
ATOM 3564 C CA . ARG A 1 451 ? 5.855 -15.636 -9.846 1.00 96.19 451 ARG A CA 1
ATOM 3565 C C . ARG A 1 451 ? 4.729 -15.587 -10.874 1.00 96.19 451 ARG A C 1
ATOM 3567 O O . ARG A 1 451 ? 4.053 -14.557 -11.001 1.00 96.19 451 ARG A O 1
ATOM 3574 N N . ARG A 1 452 ? 4.471 -16.706 -11.555 1.00 95.62 452 ARG A N 1
ATOM 3575 C CA . ARG A 1 452 ? 3.340 -16.842 -12.479 1.00 95.62 452 ARG A CA 1
ATOM 3576 C C . ARG A 1 452 ? 2.032 -16.639 -11.713 1.00 95.62 452 ARG A C 1
ATOM 3578 O O . ARG A 1 452 ? 1.796 -17.236 -10.660 1.00 95.62 452 ARG A O 1
ATOM 3585 N N . ALA A 1 453 ? 1.172 -15.767 -12.232 1.00 93.94 453 ALA A N 1
ATOM 3586 C CA . ALA A 1 453 ? -0.145 -15.517 -11.660 1.00 93.94 453 ALA A CA 1
ATOM 3587 C C . ALA A 1 453 ? -1.190 -16.307 -12.454 1.00 93.94 453 ALA A C 1
ATOM 3589 O O . ALA A 1 453 ? -1.727 -15.804 -13.441 1.00 93.94 453 ALA A O 1
ATOM 3590 N N . VAL A 1 454 ? -1.432 -17.545 -12.027 1.00 94.25 454 VAL A N 1
ATOM 3591 C CA . VAL A 1 454 ? -2.489 -18.413 -12.562 1.00 94.25 454 VAL A CA 1
ATOM 3592 C C . VAL A 1 454 ? -3.773 -18.215 -11.754 1.00 94.25 454 VAL A C 1
ATOM 3594 O O . VAL A 1 454 ? -3.715 -18.078 -10.528 1.00 94.25 454 VAL A O 1
ATOM 3597 N N . TYR A 1 455 ? -4.921 -18.186 -12.428 1.00 93.81 455 TYR A N 1
ATOM 3598 C CA . TYR A 1 455 ? -6.237 -18.223 -11.801 1.00 93.81 455 TYR A CA 1
ATOM 3599 C C . TYR A 1 455 ? -6.822 -19.633 -11.890 1.00 93.81 455 TYR A C 1
ATOM 3601 O O . TYR A 1 455 ? -7.047 -20.151 -12.983 1.00 93.81 455 TYR A O 1
ATOM 3609 N N . TYR A 1 456 ? -7.149 -20.195 -10.729 1.00 91.06 456 TYR A N 1
ATOM 3610 C CA . TYR A 1 456 ? -7.966 -21.395 -10.601 1.00 91.06 456 TYR A CA 1
ATOM 3611 C C . TYR A 1 456 ? -9.341 -21.001 -10.058 1.00 91.06 456 TYR A C 1
ATOM 3613 O O . TYR A 1 456 ? -9.439 -20.192 -9.129 1.00 91.06 456 TYR A O 1
ATOM 3621 N N . ASP A 1 457 ? -10.396 -21.566 -10.634 1.00 90.94 457 ASP A N 1
ATOM 3622 C CA . ASP A 1 457 ? -11.762 -21.425 -10.137 1.00 90.94 457 ASP A CA 1
ATOM 3623 C C . ASP A 1 457 ? -11.893 -22.062 -8.735 1.00 90.94 457 ASP A C 1
ATOM 3625 O O . ASP A 1 457 ? -11.569 -23.243 -8.585 1.00 90.94 457 ASP A O 1
ATOM 3629 N N . PRO A 1 458 ? -12.352 -21.328 -7.700 1.00 91.19 458 PRO A N 1
ATOM 3630 C CA . PRO A 1 458 ? -12.480 -21.866 -6.346 1.00 91.19 458 PRO A CA 1
ATOM 3631 C C . PRO A 1 458 ? -13.507 -22.999 -6.202 1.00 91.19 458 PRO A C 1
ATOM 3633 O O . PRO A 1 458 ? -13.430 -23.718 -5.209 1.00 91.19 458 PRO A O 1
ATOM 3636 N N . GLU A 1 459 ? -14.454 -23.160 -7.136 1.00 91.06 459 GLU A N 1
ATOM 3637 C CA . GLU A 1 459 ? -15.455 -24.237 -7.073 1.00 91.06 459 GLU A CA 1
ATOM 3638 C C . GLU A 1 459 ? -15.024 -25.487 -7.854 1.00 91.06 459 GLU A C 1
ATOM 3640 O O . GLU A 1 459 ? -15.075 -26.589 -7.311 1.00 91.06 459 GLU A O 1
ATOM 3645 N N . THR A 1 460 ? -14.563 -25.346 -9.105 1.00 89.62 460 THR A N 1
ATOM 3646 C CA . THR A 1 460 ? -14.180 -26.508 -9.938 1.00 89.62 460 THR A CA 1
ATOM 3647 C C . THR A 1 460 ? -12.688 -26.848 -9.930 1.00 89.62 460 THR A C 1
ATOM 3649 O O . THR A 1 460 ? -12.303 -27.881 -10.479 1.00 89.62 460 THR A O 1
ATOM 3652 N N . GLY A 1 461 ? -11.829 -25.990 -9.369 1.00 88.56 461 GLY A N 1
ATOM 3653 C CA . GLY A 1 461 ? -10.367 -26.140 -9.386 1.00 88.56 461 GLY A CA 1
ATOM 3654 C C . GLY A 1 461 ? -9.712 -25.959 -10.762 1.00 88.56 461 GLY A C 1
ATOM 3655 O O . GLY A 1 461 ? -8.492 -26.063 -10.872 1.00 88.56 461 GLY A O 1
ATOM 3656 N N . LYS A 1 462 ? -10.493 -25.695 -11.819 1.00 90.75 462 LYS A N 1
ATOM 3657 C CA . LYS A 1 462 ? -10.000 -25.573 -13.198 1.00 90.75 462 LYS A CA 1
ATOM 3658 C C . LYS A 1 462 ? -9.304 -24.234 -13.425 1.00 90.75 462 LYS A C 1
ATOM 3660 O O . LYS A 1 462 ? -9.726 -23.208 -12.894 1.00 90.75 462 LYS A O 1
ATOM 3665 N N . GLU A 1 463 ? -8.258 -24.247 -14.244 1.00 91.25 463 GLU A N 1
ATOM 3666 C CA . GLU A 1 463 ? -7.600 -23.027 -14.710 1.00 91.25 463 GLU A CA 1
ATOM 3667 C C . GLU A 1 463 ? -8.480 -22.273 -15.721 1.00 91.25 463 GLU A C 1
ATOM 3669 O O . GLU A 1 463 ? -9.150 -22.882 -16.557 1.00 91.25 463 GLU A O 1
ATOM 3674 N N . ASP A 1 464 ? -8.452 -20.940 -15.665 1.00 90.69 464 ASP A N 1
ATOM 3675 C CA . ASP A 1 464 ? -9.048 -20.066 -16.680 1.00 90.69 464 ASP A CA 1
ATOM 3676 C C . ASP A 1 464 ? -7.987 -19.091 -17.225 1.00 90.69 464 ASP A C 1
ATOM 3678 O O . ASP A 1 464 ? -7.738 -18.042 -16.613 1.00 90.69 464 ASP A O 1
ATOM 3682 N N . PRO A 1 465 ? -7.391 -19.386 -18.399 1.00 90.50 465 PRO A N 1
ATOM 3683 C CA . PRO A 1 465 ? -6.362 -18.547 -19.006 1.00 90.50 465 PRO A CA 1
ATOM 3684 C C . PRO A 1 465 ? -6.787 -17.091 -19.248 1.00 90.50 465 PRO A C 1
ATOM 3686 O O . PRO A 1 465 ? -5.934 -16.205 -19.260 1.00 90.50 465 PRO A O 1
ATOM 3689 N N . SER A 1 466 ? -8.090 -16.797 -19.377 1.00 88.62 466 SER A N 1
ATOM 3690 C CA . SER A 1 466 ? -8.582 -15.420 -19.558 1.00 88.62 466 SER A CA 1
ATOM 3691 C C . SER A 1 466 ? -8.447 -14.553 -18.297 1.00 88.62 466 SER A C 1
ATOM 3693 O O . SER A 1 466 ? -8.463 -13.321 -18.378 1.00 88.62 466 SER A O 1
ATOM 3695 N N . LYS A 1 467 ? -8.289 -15.187 -17.128 1.00 90.56 467 LYS A N 1
ATOM 3696 C CA . LYS A 1 467 ? -8.128 -14.541 -15.816 1.00 90.56 467 LYS A CA 1
ATOM 3697 C C . LYS A 1 467 ? -6.674 -14.532 -15.327 1.00 90.56 467 LYS A C 1
ATOM 3699 O O . LYS A 1 467 ? -6.390 -13.913 -14.298 1.00 90.56 467 LYS A O 1
ATOM 3704 N N . ASN A 1 468 ? -5.753 -15.165 -16.058 1.00 93.25 468 ASN A N 1
ATOM 3705 C CA . ASN A 1 468 ? -4.332 -15.201 -15.721 1.00 93.25 468 ASN A CA 1
ATOM 3706 C C . ASN A 1 468 ? -3.684 -13.803 -15.770 1.00 93.25 468 ASN A C 1
ATOM 3708 O O . ASN A 1 468 ? -4.072 -12.898 -16.514 1.00 93.25 468 ASN A O 1
ATOM 3712 N N . GLY A 1 469 ? -2.657 -13.601 -14.945 1.00 93.19 469 GLY A N 1
ATOM 3713 C CA . GLY A 1 469 ? -1.936 -12.336 -14.854 1.00 93.19 469 GLY A CA 1
ATOM 3714 C C . GLY A 1 469 ? -1.040 -12.101 -16.066 1.00 93.19 469 GLY A C 1
ATOM 3715 O O . GLY A 1 469 ? 0.115 -12.521 -16.056 1.00 93.19 469 GLY A O 1
ATOM 3716 N N . VAL A 1 470 ? -1.567 -11.378 -17.061 1.00 94.31 470 VAL A N 1
ATOM 3717 C CA . VAL A 1 470 ? -0.934 -11.065 -18.362 1.00 94.31 470 VAL A CA 1
ATOM 3718 C C . VAL A 1 470 ? 0.586 -10.875 -18.291 1.00 94.31 470 VAL A C 1
ATOM 3720 O O . VAL A 1 470 ? 1.317 -11.540 -19.010 1.00 94.31 470 VAL A O 1
ATOM 3723 N N . CYS A 1 471 ? 1.080 -9.992 -17.412 1.00 95.31 471 CYS A N 1
ATOM 3724 C CA . CYS A 1 471 ? 2.499 -9.622 -17.400 1.00 95.31 471 CYS A CA 1
ATOM 3725 C C . CYS A 1 471 ? 3.429 -10.685 -16.801 1.00 95.31 471 CYS A C 1
ATOM 3727 O O . CYS A 1 471 ? 4.551 -10.813 -17.275 1.00 95.31 471 CYS A O 1
ATOM 3729 N N . SER A 1 472 ? 3.006 -11.424 -15.767 1.00 95.56 472 SER A N 1
ATOM 3730 C CA . SER A 1 472 ? 3.868 -12.457 -15.174 1.00 95.56 472 SER A CA 1
ATOM 3731 C C . SER A 1 472 ? 3.833 -13.761 -15.957 1.00 95.56 472 SER A C 1
ATOM 3733 O O . SER A 1 472 ? 4.844 -14.443 -15.985 1.00 95.56 472 SER A O 1
ATOM 3735 N N . ASN A 1 473 ? 2.724 -14.075 -16.633 1.00 95.88 473 ASN A N 1
ATOM 3736 C CA . ASN A 1 473 ? 2.701 -15.177 -17.596 1.00 95.88 473 ASN A CA 1
ATOM 3737 C C . ASN A 1 473 ? 3.598 -14.833 -18.793 1.00 95.88 473 ASN A C 1
ATOM 3739 O O . ASN A 1 473 ? 4.596 -15.507 -18.974 1.00 95.88 473 ASN A O 1
ATOM 3743 N N . PHE A 1 474 ? 3.372 -13.696 -19.472 1.00 95.88 474 PHE A N 1
ATOM 3744 C CA . PHE A 1 474 ? 4.232 -13.213 -20.567 1.00 95.88 474 PHE A CA 1
ATOM 3745 C C . PHE A 1 474 ? 5.737 -13.302 -20.260 1.00 95.88 474 PHE A C 1
ATOM 3747 O O . PHE A 1 474 ? 6.500 -13.805 -21.076 1.00 95.88 474 PHE A O 1
ATOM 3754 N N . LEU A 1 475 ? 6.156 -12.849 -19.075 1.00 96.12 475 LEU A N 1
ATOM 3755 C CA . LEU A 1 475 ? 7.549 -12.929 -18.637 1.00 96.12 475 LEU A CA 1
ATOM 3756 C C . LEU A 1 475 ? 8.023 -14.382 -18.417 1.00 96.12 475 LEU A C 1
ATOM 3758 O O . LEU A 1 475 ? 9.081 -14.742 -18.918 1.00 96.12 475 LEU A O 1
ATOM 3762 N N . CYS A 1 476 ? 7.249 -15.230 -17.730 1.00 95.62 476 CYS A N 1
ATOM 3763 C CA . CYS A 1 476 ? 7.581 -16.652 -17.545 1.00 95.62 476 CYS A CA 1
ATOM 3764 C C . CYS A 1 476 ? 7.504 -17.484 -18.845 1.00 95.62 476 CYS A C 1
ATOM 3766 O O . CYS A 1 476 ? 8.122 -18.540 -18.913 1.00 95.62 476 CYS A O 1
ATOM 3768 N N . ASP A 1 477 ? 6.756 -17.023 -19.852 1.00 95.69 477 ASP A N 1
ATOM 3769 C CA . ASP A 1 477 ? 6.584 -17.660 -21.169 1.00 95.69 477 ASP A CA 1
ATOM 3770 C C . ASP A 1 477 ? 7.573 -17.143 -22.238 1.00 95.69 477 ASP A C 1
ATOM 3772 O O . ASP A 1 477 ? 7.583 -17.648 -23.363 1.00 95.69 477 ASP A O 1
ATOM 3776 N N . SER A 1 478 ? 8.386 -16.132 -21.905 1.00 96.31 478 SER A N 1
ATOM 3777 C CA . SER A 1 478 ? 9.378 -15.534 -22.810 1.00 96.31 478 SER A CA 1
ATOM 3778 C C . SER A 1 478 ? 10.587 -16.449 -23.044 1.00 96.31 478 SER A C 1
ATOM 3780 O O . SER A 1 478 ? 10.908 -17.318 -22.233 1.00 96.31 478 SER A O 1
ATOM 3782 N N . LYS A 1 479 ? 11.295 -16.228 -24.155 1.00 96.25 479 LYS A N 1
ATOM 3783 C CA . LYS A 1 479 ? 12.450 -17.015 -24.605 1.00 96.25 479 LYS A CA 1
ATOM 3784 C C . LYS A 1 479 ? 13.672 -16.132 -24.896 1.00 96.25 479 LYS A C 1
ATOM 3786 O O . LYS A 1 479 ? 13.515 -14.940 -25.163 1.00 96.25 479 LYS A O 1
ATOM 3791 N N . PRO A 1 480 ? 14.892 -16.703 -24.888 1.00 96.81 480 PRO A N 1
ATOM 3792 C CA . PRO A 1 480 ? 16.102 -16.007 -25.323 1.00 96.81 480 PRO A CA 1
ATOM 3793 C C . PRO A 1 480 ? 15.911 -15.311 -26.679 1.00 96.81 480 PRO A C 1
ATOM 3795 O O . PRO A 1 480 ? 15.461 -15.927 -27.644 1.00 96.81 480 PRO A O 1
ATOM 3798 N N . GLY A 1 481 ? 16.244 -14.022 -26.745 1.00 94.44 481 GLY A N 1
ATOM 3799 C CA . GLY A 1 481 ? 16.085 -13.170 -27.927 1.00 94.44 481 GLY A CA 1
ATOM 3800 C C . GLY A 1 481 ? 14.814 -12.308 -27.957 1.00 94.44 481 GLY A C 1
ATOM 3801 O O . GLY A 1 481 ? 14.829 -11.274 -28.641 1.00 94.44 481 GLY A O 1
ATOM 3802 N N . ASP A 1 482 ? 13.766 -12.659 -27.195 1.00 96.00 482 ASP A N 1
ATOM 3803 C CA . ASP A 1 482 ? 12.498 -11.914 -27.156 1.00 96.00 482 ASP A CA 1
ATOM 3804 C C . ASP A 1 482 ? 12.690 -10.458 -26.711 1.00 96.00 482 ASP A C 1
ATOM 3806 O O . ASP A 1 482 ? 13.552 -10.138 -25.888 1.00 96.00 482 ASP A O 1
ATOM 3810 N N . LYS A 1 483 ? 11.866 -9.553 -27.255 1.00 95.56 483 LYS A N 1
ATOM 3811 C CA . LYS A 1 483 ? 11.938 -8.113 -26.968 1.00 95.56 483 LYS A CA 1
ATOM 3812 C C . LYS A 1 483 ? 10.885 -7.685 -25.955 1.00 95.56 483 LYS A C 1
ATOM 3814 O O . LYS A 1 483 ? 9.687 -7.830 -26.200 1.00 95.56 483 LYS A O 1
ATOM 3819 N N . ILE A 1 484 ? 11.322 -7.076 -24.852 1.00 95.06 484 ILE A N 1
ATOM 3820 C CA . ILE A 1 484 ? 10.437 -6.585 -23.787 1.00 95.06 484 ILE A CA 1
ATOM 3821 C C . ILE A 1 484 ? 10.537 -5.069 -23.606 1.00 95.06 484 ILE A C 1
ATOM 3823 O O . ILE A 1 484 ? 11.601 -4.465 -23.735 1.00 95.06 484 ILE A O 1
ATOM 3827 N N . LYS A 1 485 ? 9.400 -4.435 -23.294 1.00 94.31 485 LYS A N 1
ATOM 3828 C CA . LYS A 1 485 ? 9.307 -2.983 -23.096 1.00 94.31 485 LYS A CA 1
ATOM 3829 C C . LYS A 1 485 ? 9.502 -2.638 -21.626 1.00 94.31 485 LYS A C 1
ATOM 3831 O O . LYS A 1 485 ? 8.611 -2.872 -20.806 1.00 94.31 485 LYS A O 1
ATOM 3836 N N . ILE A 1 486 ? 10.658 -2.061 -21.314 1.00 92.12 486 ILE A N 1
ATOM 3837 C CA . ILE A 1 486 ? 11.053 -1.653 -19.966 1.00 92.12 486 ILE A CA 1
ATOM 3838 C C . ILE A 1 486 ? 10.890 -0.147 -19.810 1.00 92.12 486 ILE A C 1
ATOM 3840 O O . ILE A 1 486 ? 11.321 0.662 -20.625 1.00 92.12 486 ILE A O 1
ATOM 3844 N N . THR A 1 487 ? 10.262 0.231 -18.712 1.00 87.12 487 THR A N 1
ATOM 3845 C CA . THR A 1 487 ? 10.230 1.594 -18.199 1.00 87.12 487 THR A CA 1
ATOM 3846 C C . THR A 1 487 ? 11.272 1.711 -17.099 1.00 87.12 487 THR A C 1
ATOM 3848 O O . THR A 1 487 ? 11.447 0.792 -16.295 1.00 87.12 487 THR A O 1
ATOM 3851 N N . GLY A 1 488 ? 12.013 2.816 -17.146 1.00 67.38 488 GLY A N 1
ATOM 3852 C CA . GLY A 1 488 ? 13.241 3.020 -16.396 1.00 67.38 488 GLY A CA 1
ATOM 3853 C C . GLY A 1 488 ? 13.007 3.065 -14.898 1.00 67.38 488 GLY A C 1
ATOM 3854 O O . GLY A 1 488 ? 11.881 3.218 -14.428 1.00 67.38 488 GLY A O 1
ATOM 3855 N N . VAL A 1 489 ? 14.105 2.925 -14.169 1.00 66.06 489 VAL A N 1
ATOM 3856 C CA . VAL A 1 489 ? 14.096 2.482 -12.779 1.00 66.06 489 VAL A CA 1
ATOM 3857 C C . VAL A 1 489 ? 13.152 3.290 -11.890 1.00 66.06 489 VAL A C 1
ATOM 3859 O O . VAL A 1 489 ? 13.244 4.519 -11.797 1.00 66.06 489 VAL A O 1
ATOM 3862 N N . PHE A 1 490 ? 12.254 2.581 -11.211 1.00 58.62 490 PHE A N 1
ATOM 3863 C CA . PHE A 1 490 ? 11.396 3.142 -10.183 1.00 58.62 490 PHE A CA 1
ATOM 3864 C C . PHE A 1 490 ? 11.992 2.832 -8.813 1.00 58.62 490 PHE A C 1
ATOM 3866 O O . PHE A 1 490 ? 12.098 1.678 -8.397 1.00 58.62 490 PHE A O 1
ATOM 3873 N N . ALA A 1 491 ? 12.343 3.890 -8.087 1.00 48.69 491 ALA A N 1
ATOM 3874 C CA . ALA A 1 491 ? 12.494 3.827 -6.645 1.00 48.69 491 ALA A CA 1
ATOM 3875 C C . ALA A 1 491 ? 11.078 3.926 -6.048 1.00 48.69 491 ALA A C 1
ATOM 3877 O O . ALA A 1 491 ? 10.423 4.971 -6.129 1.00 48.69 491 ALA A O 1
ATOM 3878 N N . ASN A 1 492 ? 10.546 2.799 -5.577 1.00 39.09 492 ASN A N 1
ATOM 3879 C CA . ASN A 1 492 ? 9.105 2.634 -5.415 1.00 39.09 492 ASN A CA 1
ATOM 3880 C C . ASN A 1 492 ? 8.539 3.361 -4.188 1.00 39.09 492 ASN A C 1
ATOM 3882 O O . ASN A 1 492 ? 9.015 3.227 -3.064 1.00 39.09 492 ASN A O 1
ATOM 3886 N N . LEU A 1 493 ? 7.413 4.050 -4.395 1.00 29.47 493 LEU A N 1
ATOM 3887 C CA . LEU A 1 493 ? 6.441 4.307 -3.338 1.00 29.47 493 LEU A CA 1
ATOM 3888 C C . LEU A 1 493 ? 5.019 4.125 -3.874 1.00 29.47 493 LEU A C 1
ATOM 3890 O O . LEU A 1 493 ? 4.686 4.491 -5.003 1.00 29.47 493 LEU A O 1
ATOM 3894 N N . TYR A 1 494 ? 4.151 3.602 -3.015 1.00 28.98 494 TYR A N 1
ATOM 3895 C CA . TYR A 1 494 ? 2.717 3.483 -3.239 1.00 28.98 494 TYR A CA 1
ATOM 3896 C C . TYR A 1 494 ? 2.015 4.833 -3.445 1.00 28.98 494 TYR A C 1
ATOM 3898 O O . TYR A 1 494 ? 1.449 5.357 -2.493 1.00 28.98 494 TYR A O 1
ATOM 3906 N N . PHE A 1 495 ? 1.960 5.355 -4.682 1.00 23.84 495 PHE A N 1
ATOM 3907 C CA . PHE A 1 495 ? 0.826 6.182 -5.148 1.00 23.84 495 PHE A CA 1
ATOM 3908 C C . PHE A 1 495 ? 0.713 6.393 -6.680 1.00 23.84 495 PHE A C 1
ATOM 3910 O O . PHE A 1 495 ? 0.478 7.508 -7.142 1.00 23.84 495 PHE A O 1
ATOM 3917 N N . LEU A 1 496 ? 0.775 5.338 -7.509 1.00 22.52 496 LEU A N 1
ATOM 3918 C CA . LEU A 1 496 ? 0.500 5.481 -8.954 1.00 22.52 496 LEU A CA 1
ATOM 3919 C C . LEU A 1 496 ? -0.984 5.306 -9.334 1.00 22.52 496 LEU A C 1
ATOM 3921 O O . LEU A 1 496 ? -1.378 4.374 -10.035 1.00 22.52 496 LEU A O 1
ATOM 3925 N N . ASN A 1 497 ? -1.814 6.255 -8.900 1.00 25.34 497 ASN A N 1
ATOM 3926 C CA . ASN A 1 497 ? -2.995 6.702 -9.647 1.00 25.34 497 ASN A CA 1
ATOM 3927 C C . ASN A 1 497 ? -3.380 8.123 -9.194 1.00 25.34 497 ASN A C 1
ATOM 3929 O O . ASN A 1 497 ? -3.439 8.398 -8.000 1.00 25.34 497 ASN A O 1
ATOM 3933 N N . VAL A 1 498 ? -3.702 8.998 -10.157 1.00 27.83 498 VAL A N 1
ATOM 3934 C CA . VAL A 1 498 ? -3.979 10.445 -9.976 1.00 27.83 498 VAL A CA 1
ATOM 3935 C C . VAL A 1 498 ? -2.747 11.314 -9.641 1.00 27.83 498 VAL A C 1
ATOM 3937 O O . VAL A 1 498 ? -2.705 11.976 -8.611 1.00 27.83 498 VAL A O 1
ATOM 3940 N N . MET A 1 499 ? -1.798 11.400 -10.581 1.00 27.61 499 MET A N 1
ATOM 3941 C CA . MET A 1 499 ? -0.955 12.590 -10.814 1.00 27.61 499 MET A CA 1
ATOM 3942 C C . MET A 1 499 ? -0.474 12.595 -12.278 1.00 27.61 499 MET A C 1
ATOM 3944 O O . MET A 1 499 ? 0.611 12.120 -12.589 1.00 27.61 499 MET A O 1
ATOM 3948 N N . LEU A 1 500 ? -1.320 13.068 -13.200 1.00 25.17 500 LEU A N 1
ATOM 3949 C CA . LEU A 1 500 ? -0.946 13.289 -14.606 1.00 25.17 500 LEU A CA 1
ATOM 3950 C C . LEU A 1 500 ? -1.742 14.461 -15.205 1.00 25.17 500 LEU A C 1
ATOM 3952 O O . LEU A 1 500 ? -2.587 14.302 -16.078 1.00 25.17 500 LEU A O 1
ATOM 3956 N N . GLU A 1 501 ? -1.484 15.648 -14.666 1.00 29.64 501 GLU A N 1
ATOM 3957 C CA . GLU A 1 501 ? -1.749 16.955 -15.275 1.00 29.64 501 GLU A CA 1
ATOM 3958 C C . GLU A 1 501 ? -0.896 17.991 -14.520 1.00 29.64 501 GLU A C 1
ATOM 3960 O O . GLU A 1 501 ? -0.479 17.728 -13.392 1.00 29.64 501 GLU A O 1
ATOM 3965 N N . TYR A 1 502 ? -0.655 19.157 -15.128 1.00 31.42 502 TYR A N 1
ATOM 3966 C CA . TYR A 1 502 ? 0.291 20.194 -14.675 1.00 31.42 502 TYR A CA 1
ATOM 3967 C C . TYR A 1 502 ? 1.777 19.828 -14.807 1.00 31.42 502 TYR A C 1
ATOM 3969 O O . TYR A 1 502 ? 2.453 19.520 -13.831 1.00 31.42 502 TYR A O 1
ATOM 3977 N N . ASN A 1 503 ? 2.312 20.014 -16.016 1.00 25.39 503 ASN A N 1
ATOM 3978 C CA . ASN A 1 503 ? 3.677 20.518 -16.152 1.00 25.39 503 ASN A CA 1
ATOM 3979 C C . ASN A 1 503 ? 3.753 21.504 -17.329 1.00 25.39 503 ASN A C 1
ATOM 3981 O O . ASN A 1 503 ? 4.051 21.125 -18.457 1.00 25.39 503 ASN A O 1
ATOM 3985 N N . LEU A 1 504 ? 3.391 22.764 -17.063 1.00 30.23 504 LEU A N 1
ATOM 3986 C CA . LEU A 1 504 ? 3.655 23.907 -17.939 1.00 30.23 504 LEU A CA 1
ATOM 3987 C C . LEU A 1 504 ? 3.568 25.201 -17.116 1.00 30.23 504 LEU A C 1
ATOM 3989 O O . LEU A 1 504 ? 2.468 25.699 -16.895 1.00 30.23 504 LEU A O 1
ATOM 3993 N N . PHE A 1 505 ? 4.712 25.683 -16.622 1.00 27.64 505 PHE A N 1
ATOM 3994 C CA . PHE A 1 505 ? 5.112 27.103 -16.568 1.00 27.64 505 PHE A CA 1
ATOM 3995 C C . PHE A 1 505 ? 6.519 27.207 -15.950 1.00 27.64 505 PHE A C 1
ATOM 3997 O O . PHE A 1 505 ? 6.690 27.503 -14.771 1.00 27.64 505 PHE A O 1
ATOM 4004 N N . ALA A 1 506 ? 7.539 26.924 -16.763 1.00 31.31 506 ALA A N 1
ATOM 4005 C CA . ALA A 1 506 ? 8.927 27.276 -16.474 1.00 31.31 506 ALA A CA 1
ATOM 4006 C C . ALA A 1 506 ? 9.272 28.525 -17.301 1.00 31.31 506 ALA A C 1
ATOM 4008 O O . ALA A 1 506 ? 9.876 28.431 -18.364 1.00 31.31 506 ALA A O 1
ATOM 4009 N N . ALA A 1 507 ? 8.774 29.681 -16.860 1.00 31.23 507 ALA A N 1
ATOM 4010 C CA . ALA A 1 507 ? 8.974 30.974 -17.510 1.00 31.23 507 ALA A CA 1
ATOM 4011 C C . ALA A 1 507 ? 8.803 32.115 -16.493 1.00 31.23 507 ALA A C 1
ATOM 4013 O O . ALA A 1 507 ? 8.054 31.975 -15.529 1.00 31.23 507 ALA A O 1
ATOM 4014 N N . VAL A 1 508 ? 9.451 33.254 -16.760 1.00 29.78 508 VAL A N 1
ATOM 4015 C CA . VAL A 1 508 ? 9.411 34.492 -15.955 1.00 29.78 508 VAL A CA 1
ATOM 4016 C C . VAL A 1 508 ? 10.054 34.377 -14.561 1.00 29.78 508 VAL A C 1
ATOM 4018 O O . VAL A 1 508 ? 9.461 34.702 -13.535 1.00 29.78 508 VAL A O 1
ATOM 4021 N N . CYS A 1 509 ? 11.345 34.044 -14.542 1.00 32.25 509 CYS A N 1
ATOM 4022 C CA . CYS A 1 509 ? 12.259 34.736 -13.632 1.00 32.25 509 CYS A CA 1
ATOM 4023 C C . CYS A 1 509 ? 12.650 36.074 -14.279 1.00 32.25 509 CYS A C 1
ATOM 4025 O O . CYS A 1 509 ? 13.577 36.082 -15.078 1.00 32.25 509 CYS A O 1
ATOM 4027 N N . PHE A 1 510 ? 11.952 37.176 -13.976 1.00 29.00 510 PHE A N 1
ATOM 4028 C CA . PHE A 1 510 ? 12.473 38.543 -14.171 1.00 29.00 510 PHE A CA 1
ATOM 4029 C C . PHE A 1 510 ? 11.590 39.589 -13.462 1.00 29.00 510 PHE A C 1
ATOM 4031 O O . PHE A 1 510 ? 10.619 40.068 -14.038 1.00 29.00 510 PHE A O 1
ATOM 4038 N N . LEU A 1 511 ? 11.913 39.925 -12.205 1.00 27.61 511 LEU A N 1
ATOM 4039 C CA . LEU A 1 511 ? 11.940 41.305 -11.681 1.00 27.61 511 LEU A CA 1
ATOM 4040 C C . LEU A 1 511 ? 12.402 41.333 -10.213 1.00 27.61 511 LEU A C 1
ATOM 4042 O O . LEU A 1 511 ? 11.839 40.696 -9.328 1.00 27.61 511 LEU A O 1
ATOM 4046 N N . PHE A 1 512 ? 13.488 42.067 -10.022 1.00 30.55 512 PHE A N 1
ATOM 4047 C CA . PHE A 1 512 ? 14.388 42.145 -8.877 1.00 30.55 512 PHE A CA 1
ATOM 4048 C C . PHE A 1 512 ? 13.789 42.517 -7.500 1.00 30.55 512 PHE A C 1
ATOM 4050 O O . PHE A 1 512 ? 12.951 43.401 -7.370 1.00 30.55 512 PHE A O 1
ATOM 4057 N N . ASN A 1 513 ? 14.398 41.914 -6.474 1.00 35.06 513 ASN A N 1
ATOM 4058 C CA . ASN A 1 513 ? 14.901 42.518 -5.229 1.00 35.06 513 ASN A CA 1
ATOM 4059 C C . ASN A 1 513 ? 14.031 43.511 -4.429 1.00 35.06 513 ASN A C 1
ATOM 4061 O O . ASN A 1 513 ? 14.124 44.720 -4.620 1.00 35.06 513 ASN A O 1
ATOM 4065 N N . LEU A 1 514 ? 13.422 43.011 -3.341 1.00 33.62 514 LEU A N 1
ATOM 4066 C CA . LEU A 1 514 ? 13.406 43.739 -2.054 1.00 33.62 514 LEU A CA 1
ATOM 4067 C C . LEU A 1 514 ? 13.319 42.845 -0.788 1.00 33.62 514 LEU A C 1
ATOM 4069 O O . LEU A 1 514 ? 12.972 43.344 0.277 1.00 33.62 514 LEU A O 1
ATOM 4073 N N . LEU A 1 515 ? 13.591 41.528 -0.864 1.00 37.84 515 LEU A N 1
ATOM 4074 C CA . LEU A 1 515 ? 13.299 40.602 0.256 1.00 37.84 515 LEU A CA 1
ATOM 4075 C C . LEU A 1 515 ? 14.408 39.607 0.672 1.00 37.84 515 LEU A C 1
ATOM 4077 O O . LEU A 1 515 ? 14.179 38.824 1.594 1.00 37.84 515 LEU A O 1
ATOM 4081 N N . ASP A 1 516 ? 15.604 39.635 0.067 1.00 37.06 516 ASP A N 1
ATOM 4082 C CA . ASP A 1 516 ? 16.680 38.663 0.386 1.00 37.06 516 ASP A CA 1
ATOM 4083 C C . ASP A 1 516 ? 17.244 38.817 1.819 1.00 37.06 516 ASP A C 1
ATOM 4085 O O . ASP A 1 516 ? 17.748 37.865 2.413 1.00 37.06 516 ASP A O 1
ATOM 4089 N N . PHE A 1 517 ? 17.094 40.000 2.426 1.00 34.28 517 PHE A N 1
ATOM 4090 C CA . PHE A 1 517 ? 17.596 40.281 3.777 1.00 34.28 517 PHE A CA 1
ATOM 4091 C C . PHE A 1 517 ? 16.749 39.636 4.894 1.00 34.28 517 PHE A C 1
ATOM 4093 O O . PHE A 1 517 ? 17.283 39.216 5.917 1.00 34.28 517 PHE A O 1
ATOM 4100 N N . MET A 1 518 ? 15.431 39.499 4.697 1.00 38.09 518 MET A N 1
ATOM 4101 C CA . MET A 1 518 ? 14.514 38.924 5.700 1.00 38.09 518 MET A CA 1
ATOM 4102 C C . MET A 1 518 ? 14.517 37.387 5.719 1.00 38.09 518 MET A C 1
ATOM 4104 O O . MET A 1 518 ? 14.223 36.779 6.748 1.00 38.09 518 MET A O 1
ATOM 4108 N N . LEU A 1 519 ? 14.848 36.740 4.597 1.00 45.00 519 LEU A N 1
ATOM 4109 C CA . LEU A 1 519 ? 14.781 35.279 4.460 1.00 45.00 519 LEU A CA 1
ATOM 4110 C C . LEU A 1 519 ? 15.834 34.548 5.308 1.00 45.00 519 LEU A C 1
ATOM 4112 O O . LEU A 1 519 ? 15.516 33.548 5.957 1.00 45.00 519 LEU A O 1
ATOM 4116 N N . ARG A 1 520 ? 17.058 35.086 5.379 1.00 38.81 520 ARG A N 1
ATOM 4117 C CA . ARG A 1 520 ? 18.196 34.444 6.065 1.00 38.81 520 ARG A CA 1
ATOM 4118 C C . ARG A 1 520 ? 18.014 34.325 7.583 1.00 38.81 520 ARG A C 1
ATOM 4120 O O . ARG A 1 520 ? 18.545 33.397 8.186 1.00 38.81 520 ARG A O 1
ATOM 4127 N N . MET A 1 521 ? 17.229 35.209 8.204 1.00 32.56 521 MET A N 1
ATOM 4128 C CA . MET A 1 521 ? 16.965 35.152 9.650 1.00 32.56 521 MET A CA 1
ATOM 4129 C C . MET A 1 521 ? 15.892 34.110 10.020 1.00 32.56 521 MET A C 1
ATOM 4131 O O . MET A 1 521 ? 15.910 33.562 11.122 1.00 32.56 521 MET A O 1
ATOM 4135 N N . VAL A 1 522 ? 14.979 33.789 9.094 1.00 40.66 522 VAL A N 1
ATOM 4136 C CA . VAL A 1 522 ? 13.890 32.820 9.320 1.00 40.66 522 VAL A CA 1
ATOM 4137 C C . VAL A 1 522 ? 14.356 31.373 9.115 1.00 40.66 522 VAL A C 1
ATOM 4139 O O . VAL A 1 522 ? 13.910 30.483 9.840 1.00 40.66 522 VAL A O 1
ATOM 4142 N N . GLU A 1 523 ? 15.291 31.118 8.191 1.00 35.72 523 GLU A N 1
ATOM 4143 C CA . GLU A 1 523 ? 15.825 29.767 7.944 1.00 35.72 523 GLU A CA 1
ATOM 4144 C C . GLU A 1 523 ? 16.415 29.094 9.194 1.00 35.72 523 GLU A C 1
ATOM 4146 O O . GLU A 1 523 ? 16.246 27.885 9.369 1.00 35.72 523 GLU A O 1
ATOM 4151 N N . SER A 1 524 ? 17.076 29.863 10.066 1.00 31.17 524 SER A N 1
ATOM 4152 C CA . SER A 1 524 ? 17.702 29.339 11.288 1.00 31.17 524 SER A CA 1
ATOM 4153 C C . SER A 1 524 ? 16.663 28.798 12.282 1.00 31.17 524 SER A C 1
ATOM 4155 O O . SER A 1 524 ? 16.784 27.676 12.771 1.00 31.17 524 SER A O 1
ATOM 4157 N N . TYR A 1 525 ? 15.571 29.538 12.509 1.00 30.66 525 TYR A N 1
ATOM 4158 C CA . TYR A 1 525 ? 14.506 29.122 13.432 1.00 30.66 525 TYR A CA 1
ATOM 4159 C C . TYR A 1 525 ? 13.579 28.037 12.864 1.00 30.66 525 TYR A C 1
ATOM 4161 O O . TYR A 1 525 ? 13.032 27.234 13.621 1.00 30.66 525 TYR A O 1
ATOM 4169 N N . VAL A 1 526 ? 13.391 27.981 11.541 1.00 35.16 526 VAL A N 1
ATOM 4170 C CA . VAL A 1 526 ? 12.512 26.980 10.911 1.00 35.16 526 VAL A CA 1
ATOM 4171 C C . VAL A 1 526 ? 13.166 25.594 10.851 1.00 35.16 526 VAL A C 1
ATOM 4173 O O . VAL A 1 526 ? 12.470 24.599 11.070 1.00 35.16 526 VAL A O 1
ATOM 4176 N N . LYS A 1 527 ? 14.488 25.501 10.628 1.00 28.28 527 LYS A N 1
ATOM 4177 C CA . LYS A 1 527 ? 15.202 24.209 10.534 1.00 28.28 527 LYS A CA 1
ATOM 4178 C C . LYS A 1 527 ? 15.062 23.349 11.797 1.00 28.28 527 LYS A C 1
ATOM 4180 O O . LYS A 1 527 ? 14.833 22.150 11.679 1.00 28.28 527 LYS A O 1
ATOM 4185 N N . THR A 1 528 ? 15.097 23.942 12.989 1.00 27.80 528 THR A N 1
ATOM 4186 C CA . THR A 1 528 ? 14.996 23.195 14.260 1.00 27.80 528 THR A CA 1
ATOM 4187 C C . THR A 1 528 ? 13.567 22.726 14.578 1.00 27.80 528 THR A C 1
ATOM 4189 O O . THR A 1 528 ? 13.380 21.726 15.267 1.00 27.80 528 THR A O 1
ATOM 4192 N N . ALA A 1 529 ? 12.538 23.411 14.064 1.00 25.91 529 ALA A N 1
ATOM 4193 C CA . ALA A 1 529 ? 11.137 23.162 14.423 1.00 25.91 529 ALA A CA 1
ATOM 4194 C C . ALA A 1 529 ? 10.401 22.143 13.524 1.00 25.91 529 ALA A C 1
ATOM 4196 O O . ALA A 1 529 ? 9.310 21.694 13.878 1.00 25.91 529 ALA A O 1
ATOM 4197 N N . MET A 1 530 ? 10.955 21.771 12.362 1.00 25.27 530 MET A N 1
ATOM 4198 C CA . MET A 1 530 ? 10.271 20.893 11.392 1.00 25.27 530 MET A CA 1
ATOM 4199 C C . MET A 1 530 ? 10.573 19.387 11.547 1.00 25.27 530 MET A C 1
ATOM 4201 O O . MET A 1 530 ? 9.866 18.560 10.972 1.00 25.27 530 MET A O 1
ATOM 4205 N N . CYS A 1 531 ? 11.553 19.002 12.368 1.00 24.84 531 CYS A N 1
ATOM 4206 C CA . CYS A 1 531 ? 12.128 17.646 12.423 1.00 24.84 531 CYS A CA 1
ATOM 4207 C C . CYS A 1 531 ? 11.294 16.553 13.140 1.00 24.84 531 CYS A C 1
ATOM 4209 O O . CYS A 1 531 ? 11.855 15.540 13.556 1.00 24.84 531 CYS A O 1
ATOM 4211 N N . LEU A 1 532 ? 9.978 16.733 13.325 1.00 27.70 532 LEU A N 1
ATOM 4212 C CA . LEU A 1 532 ? 9.135 15.801 14.105 1.00 27.70 532 LEU A CA 1
ATOM 4213 C C . LEU A 1 532 ? 7.793 15.395 13.468 1.00 27.70 532 LEU A C 1
ATOM 4215 O O . LEU A 1 532 ? 7.047 14.655 14.100 1.00 27.70 532 LEU A O 1
ATOM 4219 N N . ASN A 1 533 ? 7.440 15.861 12.263 1.00 28.58 533 ASN A N 1
ATOM 4220 C CA . ASN A 1 533 ? 6.124 15.555 11.662 1.00 28.58 533 ASN A CA 1
ATOM 4221 C C . ASN A 1 533 ? 6.121 15.390 10.128 1.00 28.58 533 ASN A C 1
ATOM 4223 O O . ASN A 1 533 ? 5.055 15.459 9.513 1.00 28.58 533 ASN A O 1
ATOM 4227 N N . ASP A 1 534 ? 7.276 15.177 9.488 1.00 24.03 534 ASP A N 1
ATOM 4228 C CA . ASP A 1 534 ? 7.322 14.999 8.032 1.00 24.03 534 ASP A CA 1
ATOM 4229 C C . ASP A 1 534 ? 7.333 13.515 7.622 1.00 24.03 534 ASP A C 1
ATOM 4231 O O . ASP A 1 534 ? 8.385 12.907 7.440 1.00 24.03 534 ASP A O 1
ATOM 4235 N N . GLU A 1 535 ? 6.145 12.925 7.425 1.00 32.09 535 GLU A N 1
ATOM 4236 C CA . GLU A 1 535 ? 5.957 11.604 6.782 1.00 32.09 535 GLU A CA 1
ATOM 4237 C C . GLU A 1 535 ? 6.267 11.648 5.263 1.00 32.09 535 GLU A C 1
ATOM 4239 O O . GLU A 1 535 ? 5.517 11.142 4.426 1.00 32.09 535 GLU A O 1
ATOM 4244 N N . ARG A 1 536 ? 7.367 12.306 4.881 1.00 26.62 536 ARG A N 1
ATOM 4245 C CA . ARG A 1 536 ? 7.848 12.456 3.502 1.00 26.62 536 ARG A CA 1
ATOM 4246 C C . ARG A 1 536 ? 9.358 12.247 3.446 1.00 26.62 536 ARG A C 1
ATOM 4248 O O . ARG A 1 536 ? 10.120 13.163 3.146 1.00 26.62 536 ARG A O 1
ATOM 4255 N N . CYS A 1 537 ? 9.780 11.005 3.684 1.00 21.81 537 CYS A N 1
ATOM 4256 C CA . CYS A 1 537 ? 11.066 10.546 3.163 1.00 21.81 537 CYS A CA 1
ATOM 4257 C C . CYS A 1 537 ? 11.071 10.780 1.633 1.00 21.81 537 CYS A C 1
ATOM 4259 O O . CYS A 1 537 ? 10.058 10.469 0.991 1.00 21.81 537 CYS A O 1
ATOM 4261 N N . PRO A 1 538 ? 12.122 11.382 1.041 1.00 24.48 538 PRO A N 1
ATOM 4262 C CA . PRO A 1 538 ? 12.136 11.715 -0.381 1.00 24.48 538 PRO A CA 1
ATOM 4263 C C . PRO A 1 538 ? 11.928 10.474 -1.258 1.00 24.48 538 PRO A C 1
ATOM 4265 O O . PRO A 1 538 ? 12.430 9.389 -0.966 1.00 24.48 538 PRO A O 1
ATOM 4268 N N . SER A 1 539 ? 11.147 10.657 -2.324 1.00 31.17 539 SER A N 1
ATOM 4269 C CA . SER A 1 539 ? 10.526 9.595 -3.119 1.00 31.17 539 SER A CA 1
ATOM 4270 C C . SER A 1 539 ? 11.465 8.433 -3.461 1.00 31.17 539 SER A C 1
ATOM 4272 O O . SER A 1 539 ? 12.358 8.571 -4.292 1.00 31.17 539 SER A O 1
ATOM 4274 N N . GLY A 1 540 ? 11.190 7.268 -2.872 1.00 43.59 540 GLY A N 1
ATOM 4275 C CA . GLY A 1 540 ? 11.698 5.980 -3.339 1.00 43.59 540 GLY A CA 1
ATOM 4276 C C . GLY A 1 540 ? 12.989 5.459 -2.705 1.00 43.59 540 GLY A C 1
ATOM 4277 O O . GLY A 1 540 ? 13.258 4.271 -2.853 1.00 43.59 540 GLY A O 1
ATOM 4278 N N . LYS A 1 541 ? 13.754 6.259 -1.946 1.00 53.56 541 LYS A N 1
ATOM 4279 C CA . LYS A 1 541 ? 15.008 5.808 -1.291 1.00 53.56 541 LYS A CA 1
ATOM 4280 C C . LYS A 1 541 ? 14.785 4.863 -0.079 1.00 53.56 541 LYS A C 1
ATOM 4282 O O . LYS A 1 541 ? 15.549 4.906 0.875 1.00 53.56 541 LYS A O 1
ATOM 4287 N N . ILE A 1 542 ? 13.708 4.068 -0.077 1.00 62.16 542 ILE A N 1
ATOM 4288 C CA . ILE A 1 542 ? 13.295 3.185 1.036 1.00 62.16 542 ILE A CA 1
ATOM 4289 C C . ILE A 1 542 ? 13.912 1.790 0.910 1.00 62.16 542 ILE A C 1
ATOM 4291 O O . ILE A 1 542 ? 14.320 1.216 1.909 1.00 62.16 542 ILE A O 1
ATOM 4295 N N . MET A 1 543 ? 13.971 1.244 -0.306 1.00 74.44 543 MET A N 1
ATOM 4296 C CA . MET A 1 543 ? 14.545 -0.077 -0.575 1.00 74.44 543 MET A CA 1
ATOM 4297 C C . MET A 1 543 ? 15.888 0.064 -1.299 1.00 74.44 543 MET A C 1
ATOM 4299 O O . MET A 1 543 ? 16.107 -0.513 -2.355 1.00 74.44 543 MET A O 1
ATOM 4303 N N . LEU A 1 544 ? 16.755 0.917 -0.752 1.00 80.25 544 LEU A N 1
ATOM 4304 C CA . LEU A 1 544 ? 18.158 1.027 -1.141 1.00 80.25 544 LEU A CA 1
ATOM 4305 C C . LEU A 1 544 ? 19.012 0.571 0.038 1.00 80.25 544 LEU A C 1
ATOM 4307 O O . LEU A 1 544 ? 18.648 0.808 1.193 1.00 80.25 544 LEU A O 1
ATOM 4311 N N . LEU A 1 545 ? 20.156 -0.039 -0.255 1.00 77.81 545 LEU A N 1
ATOM 4312 C CA . LEU A 1 545 ? 21.159 -0.332 0.759 1.00 77.81 545 LEU A CA 1
ATOM 4313 C C . LEU A 1 545 ? 21.809 0.992 1.222 1.00 77.81 545 LEU A C 1
ATOM 4315 O O . LEU A 1 545 ? 22.253 1.763 0.370 1.00 77.81 545 LEU A O 1
ATOM 4319 N N . PRO A 1 546 ? 21.857 1.304 2.531 1.00 74.88 546 PRO A N 1
ATOM 4320 C CA . PRO A 1 546 ? 22.619 2.439 3.029 1.00 74.88 546 PRO A CA 1
ATOM 4321 C C . PRO A 1 546 ? 24.106 2.077 3.015 1.00 74.88 546 PRO A C 1
ATOM 4323 O O . PRO A 1 546 ? 24.555 1.221 3.771 1.00 74.88 546 PRO A O 1
ATOM 4326 N N . GLU A 1 547 ? 24.869 2.735 2.147 1.00 71.62 547 GLU A N 1
ATOM 4327 C CA . GLU A 1 547 ? 26.320 2.528 2.016 1.00 71.62 547 GLU A CA 1
ATOM 4328 C C . GLU A 1 547 ? 27.129 3.404 3.002 1.00 71.62 547 GLU A C 1
ATOM 4330 O O . GLU A 1 547 ? 28.351 3.302 3.055 1.00 71.62 547 GLU A O 1
ATOM 4335 N N . ASP A 1 548 ? 26.442 4.226 3.814 1.00 77.44 548 ASP A N 1
ATOM 4336 C CA . ASP A 1 548 ? 27.018 5.151 4.808 1.00 77.44 548 ASP A CA 1
ATOM 4337 C C . ASP A 1 548 ? 27.811 4.442 5.933 1.00 77.44 548 ASP A C 1
ATOM 4339 O O . ASP A 1 548 ? 28.735 5.031 6.495 1.00 77.44 548 ASP A O 1
ATOM 4343 N N . ASP A 1 549 ? 27.454 3.197 6.276 1.00 82.50 549 ASP A N 1
ATOM 4344 C CA . ASP A 1 549 ? 28.146 2.362 7.271 1.00 82.50 549 ASP A CA 1
ATOM 4345 C C . ASP A 1 549 ? 28.338 0.924 6.735 1.00 82.50 549 ASP A C 1
ATOM 4347 O O . ASP A 1 549 ? 27.363 0.176 6.613 1.00 82.50 549 ASP A O 1
ATOM 4351 N N . PRO A 1 550 ? 29.579 0.493 6.429 1.00 85.31 550 PRO A N 1
ATOM 4352 C CA . PRO A 1 550 ? 29.862 -0.855 5.932 1.00 85.31 550 PRO A CA 1
ATOM 4353 C C . PRO A 1 550 ? 29.731 -1.956 6.999 1.00 85.31 550 PRO A C 1
ATOM 4355 O O . PRO A 1 550 ? 29.733 -3.139 6.651 1.00 85.31 550 PRO A O 1
ATOM 4358 N N . ASN A 1 551 ? 29.623 -1.597 8.283 1.00 89.50 551 ASN A N 1
ATOM 4359 C CA . ASN A 1 551 ? 29.473 -2.532 9.401 1.00 89.50 551 ASN A CA 1
ATOM 4360 C C . ASN A 1 551 ? 28.029 -2.606 9.930 1.00 89.50 551 ASN A C 1
ATOM 4362 O O . ASN A 1 551 ? 27.760 -3.304 10.912 1.00 89.50 551 ASN A O 1
ATOM 4366 N N . ALA A 1 552 ? 27.089 -1.920 9.273 1.00 90.44 552 ALA A N 1
ATOM 4367 C CA . ALA A 1 552 ? 25.686 -1.908 9.652 1.00 90.44 552 ALA A CA 1
ATOM 4368 C C . ALA A 1 552 ? 25.078 -3.323 9.692 1.00 90.44 552 ALA A C 1
ATOM 4370 O O . ALA A 1 552 ? 25.386 -4.199 8.884 1.00 90.44 552 ALA A O 1
ATOM 4371 N N . THR A 1 553 ? 24.152 -3.548 10.626 1.00 95.25 553 THR A N 1
ATOM 4372 C CA . THR A 1 553 ? 23.364 -4.788 10.661 1.00 95.25 553 THR A CA 1
ATOM 4373 C C . THR A 1 553 ? 22.125 -4.660 9.773 1.00 95.25 553 THR A C 1
ATOM 4375 O O . THR A 1 553 ? 21.399 -3.662 9.841 1.00 95.25 553 THR A O 1
ATOM 4378 N N . HIS A 1 554 ? 21.848 -5.686 8.968 1.00 95.62 554 HIS A N 1
ATOM 4379 C CA . HIS A 1 554 ? 20.743 -5.721 8.012 1.00 95.62 554 HIS A CA 1
ATOM 4380 C C . HIS A 1 554 ? 19.869 -6.968 8.206 1.00 95.62 554 HIS A C 1
ATOM 4382 O O . HIS A 1 554 ? 20.243 -8.077 7.826 1.00 95.62 554 HIS A O 1
ATOM 4388 N N . ILE A 1 555 ? 18.672 -6.775 8.763 1.00 97.19 555 ILE A N 1
ATOM 4389 C CA . ILE A 1 555 ? 17.673 -7.826 8.989 1.00 97.19 555 ILE A CA 1
ATOM 4390 C C . ILE A 1 555 ? 16.695 -7.830 7.806 1.00 97.19 555 ILE A C 1
ATOM 4392 O O . ILE A 1 555 ? 15.924 -6.891 7.613 1.00 97.19 555 ILE A O 1
ATOM 4396 N N . MET A 1 556 ? 16.742 -8.876 6.989 1.00 97.44 556 MET A N 1
ATOM 4397 C CA . MET A 1 556 ? 16.084 -8.980 5.687 1.00 97.44 556 MET A CA 1
ATOM 4398 C C . MET A 1 556 ? 14.934 -9.991 5.751 1.00 97.44 556 MET A C 1
ATOM 4400 O O . MET A 1 556 ? 15.172 -11.185 5.892 1.00 97.44 556 MET A O 1
ATOM 4404 N N . ILE A 1 557 ? 13.678 -9.546 5.663 1.00 97.44 557 ILE A N 1
ATOM 4405 C CA . ILE A 1 557 ? 12.500 -10.406 5.863 1.00 97.44 557 ILE A CA 1
ATOM 4406 C C . ILE A 1 557 ? 11.700 -10.512 4.561 1.00 97.44 557 ILE A C 1
ATOM 4408 O O . ILE A 1 557 ? 11.096 -9.545 4.089 1.00 97.44 557 ILE A O 1
ATOM 4412 N N . ALA A 1 558 ? 11.689 -11.716 3.989 1.00 96.81 558 ALA A N 1
ATOM 4413 C CA . ALA A 1 558 ? 11.199 -12.021 2.651 1.00 96.81 558 ALA A CA 1
ATOM 4414 C C . ALA A 1 558 ? 10.025 -13.011 2.660 1.00 96.81 558 ALA A C 1
ATOM 4416 O O . ALA A 1 558 ? 10.034 -14.005 3.387 1.00 96.81 558 ALA A O 1
ATOM 4417 N N . THR A 1 559 ? 9.045 -12.813 1.773 1.00 95.81 559 THR A N 1
ATOM 4418 C CA . THR A 1 559 ? 8.080 -13.870 1.412 1.00 95.81 559 THR A CA 1
ATOM 4419 C C . THR A 1 559 ? 8.021 -14.092 -0.099 1.00 95.81 559 THR A C 1
ATOM 4421 O O . THR A 1 559 ? 7.731 -13.171 -0.867 1.00 95.81 559 THR A O 1
ATOM 4424 N N . GLY A 1 560 ? 8.303 -15.325 -0.540 1.00 94.75 560 GLY A N 1
ATOM 4425 C CA . GLY A 1 560 ? 8.377 -15.692 -1.961 1.00 94.75 560 GLY A CA 1
ATOM 4426 C C . GLY A 1 560 ? 9.282 -14.756 -2.777 1.00 94.75 560 GLY A C 1
ATOM 4427 O O . GLY A 1 560 ? 10.428 -14.512 -2.411 1.00 94.75 560 GLY A O 1
ATOM 4428 N N . THR A 1 561 ? 8.744 -14.169 -3.851 1.00 95.12 561 THR A N 1
ATOM 4429 C CA . THR A 1 561 ? 9.445 -13.200 -4.723 1.00 95.12 561 THR A CA 1
ATOM 4430 C C . THR A 1 561 ? 9.944 -11.939 -4.008 1.00 95.12 561 THR A C 1
ATOM 4432 O O . THR A 1 561 ? 10.737 -11.196 -4.579 1.00 95.12 561 THR A O 1
ATOM 4435 N N . GLY A 1 562 ? 9.545 -11.703 -2.753 1.00 94.25 562 GLY A N 1
ATOM 4436 C CA . GLY A 1 562 ? 10.151 -10.692 -1.883 1.00 94.25 562 GLY A CA 1
ATOM 4437 C C . GLY A 1 562 ? 11.637 -10.920 -1.577 1.00 94.25 562 GLY A C 1
ATOM 4438 O O . GLY A 1 562 ? 12.279 -10.038 -1.025 1.00 94.25 562 GLY A O 1
ATOM 4439 N N . VAL A 1 563 ? 12.202 -12.074 -1.949 1.00 96.75 563 VAL A N 1
ATOM 4440 C CA . VAL A 1 563 ? 13.642 -12.353 -1.840 1.00 96.75 563 VAL A CA 1
ATOM 4441 C C . VAL A 1 563 ? 14.502 -11.563 -2.843 1.00 96.75 563 VAL A C 1
ATOM 4443 O O . VAL A 1 563 ? 15.697 -11.400 -2.619 1.00 96.75 563 VAL A O 1
ATOM 4446 N N . ALA A 1 564 ? 13.911 -11.050 -3.932 1.00 95.69 564 ALA A N 1
ATOM 4447 C CA . ALA A 1 564 ? 14.627 -10.380 -5.023 1.00 95.69 564 ALA A CA 1
ATOM 4448 C C . ALA A 1 564 ? 15.629 -9.289 -4.570 1.00 95.69 564 ALA A C 1
ATOM 4450 O O . ALA A 1 564 ? 16.823 -9.484 -4.802 1.00 95.69 564 ALA A O 1
ATOM 4451 N N . PRO A 1 565 ? 15.220 -8.204 -3.876 1.00 95.00 565 PRO A N 1
ATOM 4452 C CA . PRO A 1 565 ? 16.154 -7.143 -3.482 1.00 95.00 565 PRO A CA 1
ATOM 4453 C C . PRO A 1 565 ? 17.286 -7.658 -2.576 1.00 95.00 565 PRO A C 1
ATOM 4455 O O . PRO A 1 565 ? 18.412 -7.171 -2.646 1.00 95.00 565 PRO A O 1
ATOM 4458 N N . PHE A 1 566 ? 17.009 -8.685 -1.768 1.00 96.38 566 PHE A N 1
ATOM 4459 C CA . PHE A 1 566 ? 17.978 -9.276 -0.849 1.00 96.38 566 PHE A CA 1
ATOM 4460 C C . PHE A 1 566 ? 19.036 -10.124 -1.555 1.00 96.38 566 PHE A C 1
ATOM 4462 O O . PHE A 1 566 ? 20.178 -10.128 -1.110 1.00 96.38 566 PHE A O 1
ATOM 4469 N N . ARG A 1 567 ? 18.724 -10.768 -2.690 1.00 97.06 567 ARG A N 1
ATOM 4470 C CA . ARG A 1 567 ? 19.761 -11.394 -3.530 1.00 97.06 567 ARG A CA 1
ATOM 4471 C C . ARG A 1 567 ? 20.740 -10.347 -4.068 1.00 97.06 567 ARG A C 1
ATOM 4473 O O . ARG A 1 567 ? 21.944 -10.567 -3.998 1.00 97.06 567 ARG A O 1
ATOM 4480 N N . GLY A 1 568 ? 20.238 -9.191 -4.513 1.00 94.88 568 GLY A N 1
ATOM 4481 C CA . GLY A 1 568 ? 21.077 -8.050 -4.897 1.00 94.88 568 GLY A CA 1
ATOM 4482 C C . GLY A 1 568 ? 21.972 -7.573 -3.745 1.00 94.88 568 GLY A C 1
ATOM 4483 O O . GLY A 1 568 ? 23.186 -7.485 -3.909 1.00 94.88 568 GLY A O 1
ATOM 4484 N N . TYR A 1 569 ? 21.402 -7.349 -2.554 1.00 94.75 569 TYR A N 1
ATOM 4485 C CA . TYR A 1 569 ? 22.178 -6.962 -1.364 1.00 94.75 569 TYR A CA 1
ATOM 4486 C C . TYR A 1 569 ? 23.268 -7.990 -1.021 1.00 94.75 569 TYR A C 1
ATOM 4488 O O . TYR A 1 569 ? 24.427 -7.622 -0.857 1.00 94.75 569 TYR A O 1
ATOM 4496 N N . LEU A 1 570 ? 22.921 -9.278 -0.939 1.00 95.50 570 LEU A N 1
ATOM 4497 C CA . LEU A 1 570 ? 23.840 -10.330 -0.497 1.00 95.50 570 LEU A CA 1
ATOM 4498 C C . LEU A 1 570 ? 24.950 -10.612 -1.519 1.00 95.50 570 LEU A C 1
ATOM 4500 O O . LEU A 1 570 ? 26.090 -10.843 -1.118 1.00 95.50 570 LEU A O 1
ATOM 4504 N N . ARG A 1 571 ? 24.672 -10.495 -2.826 1.00 95.44 571 ARG A N 1
ATOM 4505 C CA . ARG A 1 571 ? 25.717 -10.527 -3.862 1.00 95.44 571 ARG A CA 1
ATOM 4506 C C . ARG A 1 571 ? 26.702 -9.364 -3.705 1.00 95.44 571 ARG A C 1
ATOM 4508 O O . ARG A 1 571 ? 27.903 -9.617 -3.637 1.00 95.44 571 ARG A O 1
ATOM 4515 N N . ARG A 1 572 ? 26.218 -8.126 -3.536 1.00 93.12 572 ARG A N 1
ATOM 4516 C CA . ARG A 1 572 ? 27.071 -6.941 -3.301 1.00 93.12 572 ARG A CA 1
ATOM 4517 C C . ARG A 1 572 ? 27.869 -7.029 -1.991 1.00 93.12 572 ARG A C 1
ATOM 4519 O O . ARG A 1 572 ? 29.010 -6.583 -1.933 1.00 93.12 572 ARG A O 1
ATOM 4526 N N . MET A 1 573 ? 27.298 -7.627 -0.943 1.00 92.56 573 MET A N 1
ATOM 4527 C CA . MET A 1 573 ? 27.970 -7.832 0.349 1.00 92.56 573 MET A CA 1
ATOM 4528 C C . MET A 1 573 ? 29.050 -8.914 0.290 1.00 92.56 573 MET A C 1
ATOM 4530 O O . MET A 1 573 ? 30.160 -8.681 0.768 1.00 92.56 573 MET A O 1
ATOM 4534 N N . PHE A 1 574 ? 28.755 -10.083 -0.284 1.00 93.50 574 PHE A N 1
ATOM 4535 C CA . PHE A 1 574 ? 29.577 -11.290 -0.126 1.00 93.50 574 PHE A CA 1
ATOM 4536 C C . PHE A 1 574 ? 30.216 -11.794 -1.424 1.00 93.50 574 PHE A C 1
ATOM 4538 O O . PHE A 1 574 ? 31.379 -12.184 -1.400 1.00 93.50 574 PHE A O 1
ATOM 4545 N N . MET A 1 575 ? 29.506 -11.759 -2.554 1.00 92.62 575 MET A N 1
ATOM 4546 C CA . MET A 1 575 ? 29.975 -12.339 -3.820 1.00 92.62 575 MET A CA 1
ATOM 4547 C C . MET A 1 575 ? 30.897 -11.403 -4.616 1.00 92.62 575 MET A C 1
ATOM 4549 O O . MET A 1 575 ? 31.843 -11.878 -5.241 1.00 92.62 575 MET A O 1
ATOM 4553 N N . GLU A 1 576 ? 30.637 -10.094 -4.611 1.00 92.44 576 GLU A N 1
ATOM 4554 C CA . GLU A 1 576 ? 31.273 -9.129 -5.520 1.00 92.44 576 GLU A CA 1
ATOM 4555 C C . GLU A 1 576 ? 32.468 -8.381 -4.911 1.00 92.44 576 GLU A C 1
ATOM 4557 O O . GLU A 1 576 ? 32.441 -7.902 -3.775 1.00 92.44 576 GLU A O 1
ATOM 4562 N N . SER A 1 577 ? 33.533 -8.235 -5.700 1.00 89.50 577 SER A N 1
ATOM 4563 C CA . SER A 1 577 ? 34.756 -7.509 -5.346 1.00 89.50 577 SER A CA 1
ATOM 4564 C C . SER A 1 577 ? 34.609 -6.009 -5.624 1.00 89.50 577 SER A C 1
ATOM 4566 O O . SER A 1 577 ? 35.285 -5.444 -6.483 1.00 89.50 577 SER A O 1
ATOM 4568 N N . VAL A 1 578 ? 33.688 -5.360 -4.908 1.00 86.81 578 VAL A N 1
ATOM 4569 C CA . VAL A 1 578 ? 33.461 -3.911 -4.993 1.00 86.81 578 VAL A CA 1
ATOM 4570 C C . VAL A 1 578 ? 34.547 -3.176 -4.181 1.00 86.81 578 VAL A C 1
ATOM 4572 O O . VAL A 1 578 ? 34.628 -3.370 -2.966 1.00 86.81 578 VAL A O 1
ATOM 4575 N N . PRO A 1 579 ? 35.409 -2.330 -4.787 1.00 83.56 579 PRO A N 1
ATOM 4576 C CA . PRO A 1 579 ? 36.501 -1.686 -4.047 1.00 83.56 579 PRO A CA 1
ATOM 4577 C C . PRO A 1 579 ? 36.025 -0.614 -3.057 1.00 83.56 579 PRO A C 1
ATOM 4579 O O . PRO A 1 579 ? 36.661 -0.421 -2.020 1.00 83.56 579 PRO A O 1
ATOM 4582 N N . THR A 1 580 ? 34.921 0.067 -3.384 1.00 84.56 580 THR A N 1
ATOM 4583 C CA . THR A 1 580 ? 34.310 1.167 -2.618 1.00 84.56 580 THR A CA 1
ATOM 4584 C C . THR A 1 580 ? 33.524 0.693 -1.395 1.00 84.56 580 THR A C 1
ATOM 4586 O O . THR A 1 580 ? 33.499 1.396 -0.388 1.00 84.56 580 THR A O 1
ATOM 4589 N N . TYR A 1 581 ? 32.916 -0.496 -1.453 1.00 85.62 581 TYR A N 1
ATOM 4590 C CA . TYR A 1 581 ? 32.035 -1.026 -0.413 1.00 85.62 581 TYR A CA 1
ATOM 4591 C C . TYR A 1 581 ? 32.478 -2.425 0.030 1.00 85.62 581 TYR A C 1
ATOM 4593 O O . TYR A 1 581 ? 32.345 -3.406 -0.701 1.00 85.62 581 TYR A O 1
ATOM 4601 N N . LYS A 1 582 ? 32.994 -2.526 1.259 1.00 89.31 582 LYS A N 1
ATOM 4602 C CA . LYS A 1 582 ? 33.423 -3.790 1.875 1.00 89.31 582 LYS A CA 1
ATOM 4603 C C . LYS A 1 582 ? 32.599 -4.056 3.125 1.00 89.31 582 LYS A C 1
ATOM 4605 O O . LYS A 1 582 ? 32.925 -3.542 4.188 1.00 89.31 582 LYS A O 1
ATOM 4610 N N . PHE A 1 583 ? 31.544 -4.852 2.980 1.00 91.94 583 PHE A N 1
ATOM 4611 C CA . PHE A 1 583 ? 30.685 -5.231 4.098 1.00 91.94 583 PHE A CA 1
ATOM 4612 C C . PHE A 1 583 ? 31.458 -6.000 5.181 1.00 91.94 583 PHE A C 1
ATOM 4614 O O . PHE A 1 583 ? 32.149 -6.971 4.870 1.00 91.94 583 PHE A O 1
ATOM 4621 N N . GLY A 1 584 ? 31.314 -5.565 6.435 1.00 90.12 584 GLY A N 1
ATOM 4622 C CA . GLY A 1 584 ? 31.861 -6.211 7.636 1.00 90.12 584 GLY A CA 1
ATOM 4623 C C . GLY A 1 584 ? 30.835 -6.393 8.763 1.00 90.12 584 GLY A C 1
ATOM 4624 O O . GLY A 1 584 ? 31.196 -6.833 9.853 1.00 90.12 584 GLY A O 1
ATOM 4625 N N . GLY A 1 585 ? 29.567 -6.046 8.518 1.00 92.75 585 GLY A N 1
ATOM 4626 C CA . GLY A 1 585 ? 28.472 -6.151 9.484 1.00 92.75 585 GLY A CA 1
ATOM 4627 C C . GLY A 1 585 ? 27.829 -7.540 9.549 1.00 92.75 585 GLY A C 1
ATOM 4628 O O . GLY A 1 585 ? 28.393 -8.537 9.098 1.00 92.75 585 GLY A O 1
ATOM 4629 N N . LEU A 1 586 ? 26.607 -7.593 10.086 1.00 95.44 586 LEU A N 1
ATOM 4630 C CA . LEU A 1 586 ? 25.772 -8.798 10.132 1.00 95.44 586 LEU A CA 1
ATOM 4631 C C . LEU A 1 586 ? 24.584 -8.672 9.168 1.00 95.44 586 LEU A C 1
ATOM 4633 O O . LEU A 1 586 ? 23.728 -7.801 9.333 1.00 95.44 586 LEU A O 1
ATOM 4637 N N . ALA A 1 587 ? 24.490 -9.572 8.194 1.00 96.75 587 ALA A N 1
ATOM 4638 C CA . ALA A 1 587 ? 23.332 -9.717 7.317 1.00 96.75 587 ALA A CA 1
ATOM 4639 C C . ALA A 1 587 ? 22.520 -10.958 7.722 1.00 96.75 587 ALA A C 1
ATOM 4641 O O . ALA A 1 587 ? 23.058 -12.059 7.808 1.00 96.75 587 ALA A O 1
ATOM 4642 N N . TRP A 1 588 ? 21.217 -10.803 7.969 1.00 97.81 588 TRP A N 1
ATOM 4643 C CA . TRP A 1 588 ? 20.355 -11.899 8.428 1.00 97.81 588 TRP A CA 1
ATOM 4644 C C . TRP A 1 588 ? 19.092 -12.005 7.578 1.00 97.81 588 TRP A C 1
ATOM 4646 O O . TRP A 1 588 ? 18.218 -11.140 7.642 1.00 97.81 588 TRP A O 1
ATOM 4656 N N . LEU A 1 589 ? 18.991 -13.067 6.779 1.00 97.94 589 LEU A N 1
ATOM 4657 C CA . LEU A 1 589 ? 17.862 -13.342 5.893 1.00 97.94 589 LEU A CA 1
ATOM 4658 C C . LEU A 1 589 ? 16.832 -14.268 6.557 1.00 97.94 589 LEU A C 1
ATOM 4660 O O . LEU A 1 589 ? 17.161 -15.372 6.972 1.00 97.94 589 LEU A O 1
ATOM 4664 N N . PHE A 1 590 ? 15.566 -13.859 6.570 1.00 98.00 590 PHE A N 1
ATOM 4665 C CA . PHE A 1 590 ? 14.407 -14.681 6.920 1.00 98.00 590 PHE A CA 1
ATOM 4666 C C . PHE A 1 590 ? 13.556 -14.915 5.668 1.00 98.00 590 PHE A C 1
ATOM 4668 O O . PHE A 1 590 ? 12.944 -13.973 5.160 1.00 98.00 590 PHE A O 1
ATOM 4675 N N . LEU A 1 591 ? 13.472 -16.156 5.178 1.00 97.75 591 LEU A N 1
ATOM 4676 C CA . LEU A 1 591 ? 12.725 -16.503 3.962 1.00 97.75 591 LEU A CA 1
ATOM 4677 C C . LEU A 1 591 ? 11.498 -17.379 4.257 1.00 97.75 591 LEU A C 1
ATOM 4679 O O . LEU A 1 591 ? 11.607 -18.532 4.677 1.00 97.75 591 LEU A O 1
ATOM 4683 N N . GLY A 1 592 ? 10.308 -16.836 3.986 1.00 96.88 592 GLY A N 1
ATOM 4684 C CA . GLY A 1 592 ? 9.035 -17.555 4.059 1.00 96.88 592 GLY A CA 1
ATOM 4685 C C . GLY A 1 592 ? 8.569 -18.081 2.706 1.00 96.88 592 GLY A C 1
ATOM 4686 O O . GLY A 1 592 ? 8.320 -17.297 1.784 1.00 96.88 592 GLY A O 1
ATOM 4687 N N . VAL A 1 593 ? 8.376 -19.398 2.607 1.00 96.50 593 VAL A N 1
ATOM 4688 C CA . VAL A 1 593 ? 7.878 -20.082 1.400 1.00 96.50 593 VAL A CA 1
ATOM 4689 C C . VAL A 1 593 ? 6.819 -21.141 1.740 1.00 96.50 593 VAL A C 1
ATOM 4691 O O . VAL A 1 593 ? 6.408 -21.312 2.891 1.00 96.50 593 VAL A O 1
ATOM 4694 N N . ALA A 1 594 ? 6.295 -21.824 0.721 1.00 94.31 594 ALA A N 1
ATOM 4695 C CA . ALA A 1 594 ? 5.274 -22.852 0.906 1.00 94.31 594 ALA A CA 1
ATOM 4696 C C . ALA A 1 594 ? 5.861 -24.170 1.436 1.00 94.31 594 ALA A C 1
ATOM 4698 O O . ALA A 1 594 ? 5.345 -24.728 2.397 1.00 94.31 594 ALA A O 1
ATOM 4699 N N . ASN A 1 595 ? 6.917 -24.657 0.798 1.00 95.00 595 ASN A N 1
ATOM 4700 C CA . ASN A 1 595 ? 7.592 -25.926 1.049 1.00 95.00 595 ASN A CA 1
ATOM 4701 C C . ASN A 1 595 ? 9.022 -25.852 0.499 1.00 95.00 595 ASN A C 1
ATOM 4703 O O . ASN A 1 595 ? 9.368 -24.869 -0.159 1.00 95.00 595 ASN A O 1
ATOM 4707 N N . SER A 1 596 ? 9.818 -26.891 0.737 1.00 95.19 596 SER A N 1
ATOM 4708 C CA . SER A 1 596 ? 11.204 -27.017 0.267 1.00 95.19 596 SER A CA 1
ATOM 4709 C C . SER A 1 596 ? 11.331 -26.783 -1.249 1.00 95.19 596 SER A C 1
ATOM 4711 O O . SER A 1 596 ? 12.117 -25.941 -1.671 1.00 95.19 596 SER A O 1
ATOM 4713 N N . ASP A 1 597 ? 10.462 -27.400 -2.062 1.00 94.75 597 ASP A N 1
ATOM 4714 C CA . ASP A 1 597 ? 10.356 -27.172 -3.516 1.00 94.75 597 ASP A CA 1
ATOM 4715 C C . ASP A 1 597 ? 10.087 -25.700 -3.921 1.00 94.75 597 ASP A C 1
ATOM 4717 O O . ASP A 1 597 ? 10.252 -25.352 -5.088 1.00 94.75 597 ASP A O 1
ATOM 4721 N N . SER A 1 598 ? 9.634 -24.838 -3.003 1.00 95.31 598 SER A N 1
ATOM 4722 C CA . SER A 1 598 ? 9.364 -23.409 -3.248 1.00 95.31 598 SER A CA 1
ATOM 4723 C C . SER A 1 598 ? 10.455 -22.468 -2.731 1.00 95.31 598 SER A C 1
ATOM 4725 O O . SER A 1 598 ? 10.241 -21.253 -2.748 1.00 95.31 598 SER A O 1
ATOM 4727 N N . LEU A 1 599 ? 11.574 -22.987 -2.218 1.00 95.75 599 LEU A N 1
ATOM 4728 C CA . LEU A 1 599 ? 12.737 -22.165 -1.881 1.00 95.75 599 LEU A CA 1
ATOM 4729 C C . LEU A 1 599 ? 13.308 -21.511 -3.153 1.00 95.75 599 LEU A C 1
ATOM 4731 O O . LEU A 1 599 ? 13.136 -22.015 -4.260 1.00 95.75 599 LEU A O 1
ATOM 4735 N N . LEU A 1 600 ? 13.947 -20.351 -2.999 1.00 96.25 600 LEU A N 1
ATOM 4736 C CA . LEU A 1 600 ? 14.439 -19.527 -4.106 1.00 96.25 600 LEU A CA 1
ATOM 4737 C C . LEU A 1 600 ? 15.884 -19.129 -3.802 1.00 96.25 600 LEU A C 1
ATOM 4739 O O . LEU A 1 600 ? 16.124 -18.518 -2.764 1.00 96.25 600 LEU A O 1
ATOM 4743 N N . TYR A 1 601 ? 16.818 -19.461 -4.699 1.00 96.69 601 TYR A N 1
ATOM 4744 C CA . TYR A 1 601 ? 18.264 -19.211 -4.541 1.00 96.69 601 TYR A CA 1
ATOM 4745 C C . TYR A 1 601 ? 18.884 -19.835 -3.271 1.00 96.69 601 TYR A C 1
ATOM 4747 O O . TYR A 1 601 ? 19.876 -19.339 -2.741 1.00 96.69 601 TYR A O 1
ATOM 4755 N N . ASP A 1 602 ? 18.307 -20.933 -2.774 1.00 95.50 602 ASP A N 1
ATOM 4756 C CA . ASP A 1 602 ? 18.687 -21.540 -1.492 1.00 95.50 602 ASP A CA 1
ATOM 4757 C C . ASP A 1 602 ? 20.146 -22.006 -1.441 1.00 95.50 602 ASP A C 1
ATOM 4759 O O . ASP A 1 602 ? 20.800 -21.871 -0.411 1.00 95.50 602 ASP A O 1
ATOM 4763 N N . GLU A 1 603 ? 20.666 -22.500 -2.563 1.00 94.19 603 GLU A N 1
ATOM 4764 C CA . GLU A 1 603 ? 22.065 -22.902 -2.736 1.00 94.19 603 GLU A CA 1
ATOM 4765 C C . GLU A 1 603 ? 23.016 -21.698 -2.619 1.00 94.19 603 GLU A C 1
ATOM 4767 O O . GLU A 1 603 ? 24.049 -21.785 -1.957 1.00 94.19 603 GLU A O 1
ATOM 4772 N N . GLU A 1 604 ? 22.631 -20.545 -3.180 1.00 95.12 604 GLU A N 1
ATOM 4773 C CA . GLU A 1 604 ? 23.399 -19.294 -3.122 1.00 95.12 604 GLU A CA 1
ATOM 4774 C C . GLU A 1 604 ? 23.500 -18.787 -1.671 1.00 95.12 604 GLU A C 1
ATOM 4776 O O . GLU A 1 604 ? 24.587 -18.468 -1.191 1.00 95.12 604 GLU A O 1
ATOM 4781 N N . PHE A 1 605 ? 22.389 -18.809 -0.924 1.00 96.19 605 PHE A N 1
ATOM 4782 C CA . PHE A 1 605 ? 22.376 -18.420 0.492 1.00 96.19 605 PHE A CA 1
ATOM 4783 C C . PHE A 1 605 ? 23.035 -19.464 1.409 1.00 96.19 605 PHE A C 1
ATOM 4785 O O . PHE A 1 605 ? 23.702 -19.101 2.377 1.00 96.19 605 PHE A O 1
ATOM 4792 N N . SER A 1 606 ? 22.907 -20.758 1.106 1.00 95.44 606 SER A N 1
ATOM 4793 C CA . SER A 1 606 ? 23.594 -21.828 1.850 1.00 95.44 606 SER A CA 1
ATOM 4794 C C . SER A 1 606 ? 25.113 -21.767 1.663 1.00 95.44 606 SER A C 1
ATOM 4796 O O . SER A 1 606 ? 25.859 -22.067 2.596 1.00 95.44 606 SER A O 1
ATOM 4798 N N . LYS A 1 607 ? 25.583 -21.303 0.498 1.00 94.94 607 LYS A N 1
ATOM 4799 C CA . LYS A 1 607 ? 26.998 -21.001 0.285 1.00 94.94 607 LYS A CA 1
ATOM 4800 C C . LYS A 1 607 ? 27.464 -19.834 1.162 1.00 94.94 607 LYS A C 1
ATOM 4802 O O . LYS A 1 607 ? 28.463 -19.990 1.853 1.00 94.94 607 LYS A O 1
ATOM 4807 N N . TYR A 1 608 ? 26.726 -18.720 1.236 1.00 94.56 608 TYR A N 1
ATOM 4808 C CA . TYR A 1 608 ? 27.108 -17.601 2.117 1.00 94.56 608 TYR A CA 1
ATOM 4809 C C . TYR A 1 608 ? 27.181 -17.992 3.607 1.00 94.56 608 TYR A C 1
ATOM 4811 O O . TYR A 1 608 ? 28.045 -17.482 4.311 1.00 94.56 608 TYR A O 1
ATOM 4819 N N . LEU A 1 609 ? 26.346 -18.929 4.086 1.00 93.75 609 LEU A N 1
ATOM 4820 C CA . LEU A 1 609 ? 26.465 -19.487 5.449 1.00 93.75 609 LEU A CA 1
ATOM 4821 C C . LEU A 1 609 ? 27.787 -20.239 5.682 1.00 93.75 609 LEU A C 1
ATOM 4823 O O . LEU A 1 609 ? 28.247 -20.333 6.815 1.00 93.75 609 LEU A O 1
ATOM 4827 N N . THR A 1 610 ? 28.359 -20.813 4.623 1.00 93.56 610 THR A N 1
ATOM 4828 C CA . THR A 1 610 ? 29.593 -21.609 4.675 1.00 93.56 610 THR A CA 1
ATOM 4829 C C . THR A 1 610 ? 30.827 -20.720 4.505 1.00 93.56 610 THR A C 1
ATOM 4831 O O . THR A 1 610 ? 31.808 -20.889 5.223 1.00 93.56 610 THR A O 1
ATOM 4834 N N . ASP A 1 611 ? 30.759 -19.750 3.588 1.00 92.31 611 ASP A N 1
ATOM 4835 C CA . ASP A 1 611 ? 31.854 -18.824 3.278 1.00 92.31 611 ASP A CA 1
ATOM 4836 C C . ASP A 1 611 ? 32.004 -17.701 4.331 1.00 92.31 611 ASP A C 1
ATOM 4838 O O . ASP A 1 611 ? 33.111 -17.206 4.540 1.00 92.31 611 ASP A O 1
ATOM 4842 N N . TYR A 1 612 ? 30.905 -17.286 4.984 1.00 93.81 612 TYR A N 1
ATOM 4843 C CA . TYR A 1 612 ? 30.846 -16.130 5.895 1.00 93.81 612 TYR A CA 1
ATOM 4844 C C . TYR A 1 612 ? 29.994 -16.387 7.166 1.00 93.81 612 TYR A C 1
ATOM 4846 O O . TYR A 1 612 ? 29.052 -15.633 7.435 1.00 93.81 612 TYR A O 1
ATOM 4854 N N . PRO A 1 613 ? 30.298 -17.421 7.977 1.00 93.00 613 PRO A N 1
ATOM 4855 C CA . PRO A 1 613 ? 29.452 -17.851 9.101 1.00 93.00 613 PRO A CA 1
ATOM 4856 C C . PRO A 1 613 ? 29.250 -16.788 10.196 1.00 93.00 613 PRO A C 1
ATOM 4858 O O . PRO A 1 613 ? 28.196 -16.757 10.828 1.00 93.00 613 PRO A O 1
ATOM 4861 N N . ASP A 1 614 ? 30.225 -15.901 10.413 1.00 94.19 614 ASP A N 1
ATOM 4862 C CA . ASP A 1 614 ? 30.149 -14.838 11.427 1.00 94.19 614 ASP A CA 1
ATOM 4863 C C . ASP A 1 614 ? 29.414 -13.574 10.934 1.00 94.19 614 ASP A C 1
ATOM 4865 O O . ASP A 1 614 ? 28.910 -12.789 11.739 1.00 94.19 614 ASP A O 1
ATOM 4869 N N . ASN A 1 615 ? 29.316 -13.377 9.611 1.00 94.81 615 ASN A N 1
ATOM 4870 C CA . ASN A 1 615 ? 28.705 -12.194 8.991 1.00 94.81 615 ASN A CA 1
ATOM 4871 C C . ASN A 1 615 ? 27.331 -12.464 8.355 1.00 94.81 615 ASN A C 1
ATOM 4873 O O . ASN A 1 615 ? 26.602 -11.507 8.076 1.00 94.81 615 ASN A O 1
ATOM 4877 N N . PHE A 1 616 ? 26.957 -13.725 8.109 1.00 97.12 616 PHE A N 1
ATOM 4878 C CA . PHE A 1 616 ? 25.689 -14.085 7.473 1.00 97.12 616 PHE A CA 1
ATOM 4879 C C . PHE A 1 616 ? 24.884 -15.126 8.259 1.00 97.12 616 PHE A C 1
ATOM 4881 O O . PHE A 1 616 ? 25.394 -16.168 8.662 1.00 97.12 616 PHE A O 1
ATOM 4888 N N . ARG A 1 617 ? 23.578 -14.875 8.417 1.00 97.00 617 ARG A N 1
ATOM 4889 C CA . ARG A 1 617 ? 22.601 -15.813 8.997 1.00 97.00 617 ARG A CA 1
ATOM 4890 C C . ARG A 1 617 ? 21.391 -15.974 8.084 1.00 97.00 617 ARG A C 1
ATOM 4892 O O . ARG A 1 617 ? 20.953 -15.018 7.446 1.00 97.00 617 ARG A O 1
ATOM 4899 N N . TYR A 1 618 ? 20.819 -17.175 8.044 1.00 97.31 618 TYR A N 1
ATOM 4900 C CA . TYR A 1 618 ? 19.726 -17.510 7.131 1.00 97.31 618 TYR A CA 1
ATOM 4901 C C . TYR A 1 618 ? 18.720 -18.477 7.767 1.00 97.31 618 TYR A C 1
ATOM 4903 O O . TYR A 1 618 ? 19.021 -19.643 8.016 1.00 97.31 618 TYR A O 1
ATOM 4911 N N . ASP A 1 619 ? 17.504 -17.980 7.986 1.00 97.19 619 ASP A N 1
ATOM 4912 C CA . ASP A 1 619 ? 16.375 -18.684 8.586 1.00 97.19 619 ASP A CA 1
ATOM 4913 C C . ASP A 1 619 ? 15.261 -18.938 7.565 1.00 97.19 619 ASP A C 1
ATOM 4915 O O . ASP A 1 619 ? 14.880 -18.066 6.779 1.00 97.19 619 ASP A O 1
ATOM 4919 N N . ARG A 1 620 ? 14.686 -20.144 7.610 1.00 96.12 620 ARG A N 1
ATOM 4920 C CA . ARG A 1 620 ? 13.674 -20.622 6.656 1.00 96.12 620 ARG A CA 1
ATOM 4921 C C . ARG A 1 620 ? 12.365 -20.928 7.379 1.00 96.12 620 ARG A C 1
ATOM 4923 O O . ARG A 1 620 ? 12.381 -21.576 8.425 1.00 96.12 620 ARG A O 1
ATOM 4930 N N . ALA A 1 621 ? 11.240 -20.508 6.802 1.00 96.25 621 ALA A N 1
ATOM 4931 C CA . ALA A 1 621 ? 9.894 -20.823 7.287 1.00 96.25 621 ALA A CA 1
ATOM 4932 C C . ALA A 1 621 ? 9.069 -21.517 6.186 1.00 96.25 621 ALA A C 1
ATOM 4934 O O . ALA A 1 621 ? 8.671 -20.895 5.196 1.00 96.25 621 ALA A O 1
ATOM 4935 N N . LEU A 1 622 ? 8.819 -22.819 6.360 1.00 96.75 622 LEU A N 1
ATOM 4936 C CA . LEU A 1 622 ? 8.195 -23.708 5.372 1.00 96.75 622 LEU A CA 1
ATOM 4937 C C . LEU A 1 622 ? 6.720 -23.963 5.723 1.00 96.75 622 LEU A C 1
ATOM 4939 O O . LEU A 1 622 ? 6.369 -24.947 6.373 1.00 96.75 622 LEU A O 1
ATOM 4943 N N . SER A 1 623 ? 5.835 -23.067 5.283 1.00 94.31 623 SER A N 1
ATOM 4944 C CA . SER A 1 623 ? 4.446 -22.947 5.776 1.00 94.31 623 SER A CA 1
ATOM 4945 C C . SER A 1 623 ? 3.481 -24.118 5.511 1.00 94.31 623 SER A C 1
ATOM 4947 O O . SER A 1 623 ? 2.332 -24.079 5.960 1.00 94.31 623 SER A O 1
ATOM 4949 N N . ARG A 1 624 ? 3.897 -25.163 4.789 1.00 91.75 624 ARG A N 1
ATOM 4950 C CA . ARG A 1 624 ? 3.135 -26.414 4.594 1.00 91.75 624 ARG A CA 1
ATOM 4951 C C . ARG A 1 624 ? 3.779 -27.638 5.248 1.00 91.75 624 ARG A C 1
ATOM 4953 O O . ARG A 1 624 ? 3.127 -28.674 5.306 1.00 91.75 624 ARG A O 1
ATOM 4960 N N . GLU A 1 625 ? 5.019 -27.522 5.716 1.00 93.88 625 GLU A N 1
ATOM 4961 C CA . GLU A 1 625 ? 5.847 -28.642 6.191 1.00 93.88 625 GLU A CA 1
ATOM 4962 C C . GLU A 1 625 ? 6.203 -28.482 7.677 1.00 93.88 625 GLU A C 1
ATOM 4964 O O . GLU A 1 625 ? 6.145 -29.443 8.440 1.00 93.88 625 GLU A O 1
ATOM 4969 N N . GLN A 1 626 ? 6.487 -27.253 8.112 1.00 94.44 626 GLN A N 1
ATOM 4970 C CA . GLN A 1 626 ? 6.761 -26.895 9.503 1.00 94.44 626 GLN A CA 1
ATOM 4971 C C . GLN A 1 626 ? 5.497 -26.379 10.210 1.00 94.44 626 GLN A C 1
ATOM 4973 O O . GLN A 1 626 ? 4.627 -25.741 9.601 1.00 94.44 626 GLN A O 1
ATOM 4978 N N . LYS A 1 627 ? 5.428 -26.601 11.528 1.00 94.25 627 LYS A N 1
ATOM 4979 C CA . LYS A 1 627 ? 4.384 -26.067 12.412 1.00 94.25 627 LYS A CA 1
ATOM 4980 C C . LYS A 1 627 ? 4.974 -25.105 13.439 1.00 94.25 627 LYS A C 1
ATOM 4982 O O . LYS A 1 627 ? 6.094 -25.317 13.889 1.00 94.25 627 LYS A O 1
ATOM 4987 N N . ASN A 1 628 ? 4.205 -24.090 13.826 1.00 92.69 628 ASN A N 1
ATOM 4988 C CA . ASN A 1 628 ? 4.581 -23.162 14.894 1.00 92.69 628 ASN A CA 1
ATOM 4989 C C . ASN A 1 628 ? 4.212 -23.700 16.292 1.00 92.69 628 ASN A C 1
ATOM 4991 O O . ASN A 1 628 ? 3.546 -24.731 16.421 1.00 92.69 628 ASN A O 1
ATOM 4995 N N . LYS A 1 629 ? 4.588 -22.954 17.342 1.00 88.62 629 LYS A N 1
ATOM 4996 C CA . LYS A 1 629 ? 4.310 -23.257 18.765 1.00 88.62 629 LYS A CA 1
ATOM 4997 C C . LYS A 1 629 ? 2.828 -23.574 19.052 1.00 88.62 629 LYS A C 1
ATOM 4999 O O . LYS A 1 629 ? 2.528 -24.358 19.944 1.00 88.62 629 LYS A O 1
ATOM 5004 N N . ASN A 1 630 ? 1.908 -23.008 18.266 1.00 86.62 630 ASN A N 1
ATOM 5005 C CA . ASN A 1 630 ? 0.455 -23.169 18.405 1.00 86.62 630 ASN A CA 1
ATOM 5006 C C . ASN A 1 630 ? -0.124 -24.308 17.534 1.00 86.62 630 ASN A C 1
ATOM 5008 O O . ASN A 1 630 ? -1.339 -24.393 17.358 1.00 86.62 630 ASN A O 1
ATOM 5012 N N . GLY A 1 631 ? 0.721 -25.147 16.921 1.00 89.31 631 GLY A N 1
ATOM 5013 C CA . GLY A 1 631 ? 0.316 -26.229 16.012 1.00 89.31 631 GLY A CA 1
ATOM 5014 C C . GLY A 1 631 ? -0.188 -25.766 14.635 1.00 89.31 631 GLY A C 1
ATOM 5015 O O . GLY A 1 631 ? -0.566 -26.600 13.808 1.00 89.31 631 GLY A O 1
ATOM 5016 N N . GLY A 1 632 ? -0.186 -24.455 14.380 1.00 91.56 632 GLY A N 1
ATOM 5017 C CA . GLY A 1 632 ? -0.521 -23.840 13.099 1.00 91.56 632 GLY A CA 1
ATOM 5018 C C . GLY A 1 632 ? 0.640 -23.888 12.103 1.00 91.56 632 GLY A C 1
ATOM 5019 O O . GLY A 1 632 ? 1.691 -24.459 12.370 1.00 91.56 632 GLY A O 1
ATOM 5020 N N . LYS A 1 633 ? 0.449 -23.277 10.931 1.00 94.50 633 LYS A N 1
ATOM 5021 C CA . LYS A 1 633 ? 1.477 -23.186 9.878 1.00 94.50 633 LYS A CA 1
ATOM 5022 C C . LYS A 1 633 ? 2.625 -22.269 10.297 1.00 94.50 633 LYS A C 1
ATOM 5024 O O . LYS A 1 633 ? 2.361 -21.197 10.832 1.00 94.50 633 LYS A O 1
ATOM 5029 N N . MET A 1 634 ? 3.862 -22.662 9.995 1.00 94.50 634 MET A N 1
ATOM 5030 C CA . MET A 1 634 ? 5.050 -21.841 10.250 1.00 94.50 634 MET A CA 1
ATOM 5031 C C . MET A 1 634 ? 5.187 -20.699 9.232 1.00 94.50 634 MET A C 1
ATOM 5033 O O . MET A 1 634 ? 5.221 -20.947 8.027 1.00 94.50 634 MET A O 1
ATOM 5037 N N . TYR A 1 635 ? 5.314 -19.456 9.687 1.00 96.12 635 TYR A N 1
ATOM 5038 C CA . TYR A 1 635 ? 5.584 -18.292 8.840 1.00 96.12 635 TYR A CA 1
ATOM 5039 C C . TYR A 1 635 ? 6.800 -17.498 9.349 1.00 96.12 635 TYR A C 1
ATOM 5041 O O . TYR A 1 635 ? 7.381 -17.799 10.390 1.00 96.12 635 TYR A O 1
ATOM 5049 N N . VAL A 1 636 ? 7.193 -16.449 8.616 1.00 95.69 636 VAL A N 1
ATOM 5050 C CA . VAL A 1 636 ? 8.347 -15.605 8.984 1.00 95.69 636 VAL A CA 1
ATOM 5051 C C . VAL A 1 636 ? 8.180 -14.928 10.342 1.00 95.69 636 VAL A C 1
ATOM 5053 O O . VAL A 1 636 ? 9.159 -14.796 11.066 1.00 95.69 636 VAL A O 1
ATOM 5056 N N . GLN A 1 637 ? 6.958 -14.542 10.730 1.00 94.88 637 GLN A N 1
ATOM 5057 C CA . GLN A 1 637 ? 6.731 -13.955 12.050 1.00 94.88 637 GLN A CA 1
ATOM 5058 C C . GLN A 1 637 ? 6.964 -14.953 13.191 1.00 94.88 637 GLN A C 1
ATOM 5060 O O . GLN A 1 637 ? 7.428 -14.543 14.246 1.00 94.88 637 GLN A O 1
ATOM 5065 N N . ASP A 1 638 ? 6.715 -16.248 12.979 1.00 95.44 638 ASP A N 1
ATOM 5066 C CA . ASP A 1 638 ? 6.982 -17.280 13.983 1.00 95.44 638 ASP A CA 1
ATOM 5067 C C . ASP A 1 638 ? 8.496 -17.461 14.182 1.00 95.44 638 ASP A C 1
ATOM 5069 O O . ASP A 1 638 ? 8.952 -17.556 15.316 1.00 95.44 638 ASP A O 1
ATOM 5073 N N . LYS A 1 639 ? 9.289 -17.376 13.100 1.00 95.12 639 LYS A N 1
ATOM 5074 C CA . LYS A 1 639 ? 10.760 -17.304 13.176 1.00 95.12 639 LYS A CA 1
ATOM 5075 C C . LYS A 1 639 ? 11.267 -16.031 13.865 1.00 95.12 639 LYS A C 1
ATOM 5077 O O . LYS A 1 639 ? 12.184 -16.097 14.676 1.00 95.12 639 LYS A O 1
ATOM 5082 N N . ILE A 1 640 ? 10.638 -14.884 13.621 1.00 94.81 640 ILE A N 1
ATOM 5083 C CA . ILE A 1 640 ? 10.942 -13.631 14.338 1.00 94.81 640 ILE A CA 1
ATOM 5084 C C . ILE A 1 640 ? 10.586 -13.741 15.840 1.00 94.81 640 ILE A C 1
ATOM 5086 O O . ILE A 1 640 ? 11.211 -13.078 16.662 1.00 94.81 640 ILE A O 1
ATOM 5090 N N . GLU A 1 641 ? 9.638 -14.607 16.218 1.00 94.25 641 GLU A N 1
ATOM 5091 C CA . GLU A 1 641 ? 9.290 -14.930 17.615 1.00 94.25 641 GLU A CA 1
ATOM 5092 C C . GLU A 1 641 ? 10.169 -16.038 18.246 1.00 94.25 641 GLU A C 1
ATOM 5094 O O . GLU A 1 641 ? 10.035 -16.330 19.435 1.00 94.25 641 GLU A O 1
ATOM 5099 N N . GLU A 1 642 ? 11.042 -16.696 17.477 1.00 94.12 642 GLU A N 1
ATOM 5100 C CA . GLU A 1 642 ? 12.110 -17.562 18.010 1.00 94.12 642 GLU A CA 1
ATOM 5101 C C . GLU A 1 642 ? 13.350 -16.735 18.380 1.00 94.12 642 GLU A C 1
ATOM 5103 O O . GLU A 1 642 ? 13.976 -16.986 19.405 1.00 94.12 642 GLU A O 1
ATOM 5108 N N . TYR A 1 643 ? 13.658 -15.702 17.588 1.00 95.62 643 TYR A N 1
ATOM 5109 C CA . TYR A 1 643 ? 14.831 -14.833 17.757 1.00 95.62 643 TYR A CA 1
ATOM 5110 C C . TYR A 1 643 ? 14.496 -13.430 18.294 1.00 95.62 643 TYR A C 1
ATOM 5112 O O . TYR A 1 643 ? 15.267 -12.481 18.127 1.00 95.62 643 TYR A O 1
ATOM 5120 N N . SER A 1 644 ? 13.342 -13.283 18.945 1.00 93.75 644 SER A N 1
ATOM 5121 C CA . SER A 1 644 ? 12.751 -12.002 19.351 1.00 93.75 644 SER A CA 1
ATOM 5122 C C . SER A 1 644 ? 13.705 -11.091 20.126 1.00 93.75 644 SER A C 1
ATOM 5124 O O . SER A 1 644 ? 13.858 -9.916 19.786 1.00 93.75 644 SER A O 1
ATOM 5126 N N . ASP A 1 645 ? 14.380 -11.630 21.142 1.00 93.44 645 ASP A N 1
ATOM 5127 C CA . ASP A 1 645 ? 15.264 -10.853 22.016 1.00 93.44 645 ASP A CA 1
ATOM 5128 C C . ASP A 1 645 ? 16.588 -10.462 21.365 1.00 93.44 645 ASP A C 1
ATOM 5130 O O . ASP A 1 645 ? 17.201 -9.475 21.774 1.00 93.44 645 ASP A O 1
ATOM 5134 N N . GLU A 1 646 ? 17.030 -11.212 20.359 1.00 95.69 646 GLU A N 1
ATOM 5135 C CA . GLU A 1 646 ? 18.216 -10.889 19.572 1.00 95.69 646 GLU A CA 1
ATOM 5136 C C . GLU A 1 646 ? 17.887 -9.808 18.539 1.00 95.69 646 GLU A C 1
ATOM 5138 O O . GLU A 1 646 ? 18.553 -8.775 18.496 1.00 95.69 646 GLU A O 1
ATOM 5143 N N . ILE A 1 647 ? 16.787 -9.976 17.798 1.00 95.62 647 ILE A N 1
ATOM 5144 C CA . ILE A 1 647 ? 16.282 -8.987 16.836 1.00 95.62 647 ILE A CA 1
ATOM 5145 C C . ILE A 1 647 ? 16.035 -7.635 17.519 1.00 95.62 647 ILE A C 1
ATOM 5147 O O . ILE A 1 647 ? 16.438 -6.605 16.983 1.00 95.62 647 ILE A O 1
ATOM 5151 N N . PHE A 1 648 ? 15.430 -7.608 18.713 1.00 94.56 648 PHE A N 1
ATOM 5152 C CA . PHE A 1 648 ? 15.214 -6.351 19.439 1.00 94.56 648 PHE A CA 1
ATOM 5153 C C . PHE A 1 648 ? 16.536 -5.687 19.861 1.00 94.56 648 PHE A C 1
ATOM 5155 O O . PHE A 1 648 ? 16.687 -4.490 19.634 1.00 94.56 648 PHE A O 1
ATOM 5162 N N . LYS A 1 649 ? 17.524 -6.442 20.371 1.00 95.12 649 LYS A N 1
ATOM 5163 C CA . LYS A 1 649 ? 18.863 -5.899 20.689 1.00 95.12 649 LYS A CA 1
ATOM 5164 C C . LYS A 1 649 ? 19.557 -5.314 19.457 1.00 95.12 649 LYS A C 1
ATOM 5166 O O . LYS A 1 649 ? 20.128 -4.233 19.541 1.00 95.12 649 LYS A O 1
ATOM 5171 N N . LEU A 1 650 ? 19.488 -5.996 18.311 1.00 95.44 650 LEU A N 1
ATOM 5172 C CA . LEU A 1 650 ? 20.061 -5.498 17.057 1.00 95.44 650 LEU A CA 1
ATOM 5173 C C . LEU A 1 650 ? 19.366 -4.204 16.599 1.00 95.44 650 LEU A C 1
ATOM 5175 O O . LEU A 1 650 ? 20.042 -3.250 16.217 1.00 95.44 650 LEU A O 1
ATOM 5179 N N . LEU A 1 651 ? 18.033 -4.133 16.691 1.00 94.25 651 LEU A N 1
ATOM 5180 C CA . LEU A 1 651 ? 17.257 -2.924 16.385 1.00 94.25 651 LEU A CA 1
ATOM 5181 C C . LEU A 1 651 ? 17.617 -1.742 17.300 1.00 94.25 651 LEU A C 1
ATOM 5183 O O . LEU A 1 651 ? 17.743 -0.620 16.812 1.00 94.25 651 LEU A O 1
ATOM 5187 N N . ASP A 1 652 ? 17.812 -1.979 18.598 1.00 92.44 652 ASP A N 1
ATOM 5188 C CA . ASP A 1 652 ? 18.235 -0.939 19.548 1.00 92.44 652 ASP A CA 1
ATOM 5189 C C . ASP A 1 652 ? 19.690 -0.491 19.317 1.00 92.44 652 ASP A C 1
ATOM 5191 O O . ASP A 1 652 ? 19.997 0.692 19.455 1.00 92.44 652 ASP A O 1
ATOM 5195 N N . ASN A 1 653 ? 20.558 -1.399 18.854 1.00 92.81 653 ASN A N 1
ATOM 5196 C CA . ASN A 1 653 ? 21.934 -1.108 18.431 1.00 92.81 653 ASN A CA 1
ATOM 5197 C C . ASN A 1 653 ? 22.041 -0.409 17.056 1.00 92.81 653 ASN A C 1
ATOM 5199 O O . ASN A 1 653 ? 23.150 -0.162 16.589 1.00 92.81 653 ASN A O 1
ATOM 5203 N N . GLY A 1 654 ? 20.922 -0.087 16.395 1.00 91.19 654 GLY A N 1
ATOM 5204 C CA . GLY A 1 654 ? 20.906 0.669 15.135 1.00 91.19 654 GLY A CA 1
ATOM 5205 C C . GLY A 1 654 ? 20.665 -0.145 13.858 1.00 91.19 654 GLY A C 1
ATOM 5206 O O . GLY A 1 654 ? 20.666 0.438 12.777 1.00 91.19 654 GLY A O 1
ATOM 5207 N N . ALA A 1 655 ? 20.403 -1.456 13.939 1.00 93.88 655 ALA A N 1
ATOM 5208 C CA . ALA A 1 655 ? 20.170 -2.294 12.757 1.00 93.88 655 ALA A CA 1
ATOM 5209 C C . ALA A 1 655 ? 19.032 -1.776 11.858 1.00 93.88 655 ALA A C 1
ATOM 5211 O O . ALA A 1 655 ? 17.986 -1.329 12.342 1.00 93.88 655 ALA A O 1
ATOM 5212 N N . HIS A 1 656 ? 19.203 -1.919 10.543 1.00 93.69 656 HIS A N 1
ATOM 5213 C CA . HIS A 1 656 ? 18.140 -1.708 9.563 1.00 93.69 656 HIS A CA 1
ATOM 5214 C C . HIS A 1 656 ? 17.335 -2.997 9.373 1.00 93.69 656 HIS A C 1
ATOM 5216 O O . HIS A 1 656 ? 17.905 -4.080 9.241 1.00 93.69 656 HIS A O 1
ATOM 5222 N N . ILE A 1 657 ? 16.011 -2.875 9.307 1.00 94.75 657 ILE A N 1
ATOM 5223 C CA . ILE A 1 657 ? 15.077 -3.980 9.102 1.00 94.75 657 ILE A CA 1
ATOM 5224 C C . ILE A 1 657 ? 14.211 -3.733 7.866 1.00 94.75 657 ILE A C 1
ATOM 5226 O O . ILE A 1 657 ? 13.595 -2.675 7.708 1.00 94.75 657 ILE A O 1
ATOM 5230 N N . TYR A 1 658 ? 14.183 -4.725 6.982 1.00 95.06 658 TYR A N 1
ATOM 5231 C CA . TYR A 1 658 ? 13.586 -4.652 5.656 1.00 95.06 658 TYR A CA 1
ATOM 5232 C C . TYR A 1 658 ? 12.498 -5.712 5.496 1.00 95.06 658 TYR A C 1
ATOM 5234 O O . TYR A 1 658 ? 12.720 -6.880 5.807 1.00 95.06 658 TYR A O 1
ATOM 5242 N N . PHE A 1 659 ? 11.351 -5.334 4.932 1.00 95.25 659 PHE A N 1
ATOM 5243 C CA . PHE A 1 659 ? 10.237 -6.248 4.669 1.00 95.25 659 PHE A CA 1
ATOM 5244 C C . PHE A 1 659 ? 9.844 -6.215 3.193 1.00 95.25 659 PHE A C 1
ATOM 5246 O O . PHE A 1 659 ? 9.393 -5.173 2.708 1.00 95.25 659 PHE A O 1
ATOM 5253 N N . CYS A 1 660 ? 9.956 -7.348 2.493 1.00 93.81 660 CYS A N 1
ATOM 5254 C CA . CYS A 1 660 ? 9.559 -7.454 1.090 1.00 93.81 660 CYS A CA 1
ATOM 5255 C C . CYS A 1 660 ? 8.762 -8.733 0.772 1.00 93.81 660 CYS A C 1
ATOM 5257 O O . CYS A 1 660 ? 8.992 -9.805 1.336 1.00 93.81 660 CYS A O 1
ATOM 5259 N N . GLY A 1 661 ? 7.805 -8.621 -0.155 1.00 91.31 661 GLY A N 1
ATOM 5260 C CA . GLY A 1 661 ? 6.938 -9.717 -0.595 1.00 91.31 661 GLY A CA 1
ATOM 5261 C C . GLY A 1 661 ? 5.462 -9.326 -0.634 1.00 91.31 661 GLY A C 1
ATOM 5262 O O . GLY A 1 661 ? 5.115 -8.197 -0.974 1.00 91.31 661 GLY A O 1
ATOM 5263 N N . LEU A 1 662 ? 4.565 -10.258 -0.307 1.00 87.38 662 LEU A N 1
ATOM 5264 C CA . LEU A 1 662 ? 3.119 -10.025 -0.408 1.00 87.38 662 LEU A CA 1
ATOM 5265 C C . LEU A 1 662 ? 2.578 -9.210 0.777 1.00 87.38 662 LEU A C 1
ATOM 5267 O O . LEU A 1 662 ? 2.865 -9.528 1.929 1.00 87.38 662 LEU A O 1
ATOM 5271 N N . LYS A 1 663 ? 1.676 -8.247 0.527 1.00 87.62 663 LYS A N 1
ATOM 5272 C CA . LYS A 1 663 ? 1.023 -7.410 1.569 1.00 87.62 663 LYS A CA 1
ATOM 5273 C C . LYS A 1 663 ? 0.433 -8.197 2.743 1.00 87.62 663 LYS A C 1
ATOM 5275 O O . LYS A 1 663 ? 0.354 -7.664 3.848 1.00 87.62 663 LYS A O 1
ATOM 5280 N N . GLY A 1 664 ? 0.027 -9.447 2.513 1.00 88.94 664 GLY A N 1
ATOM 5281 C CA . GLY A 1 664 ? -0.509 -10.345 3.538 1.00 88.94 664 GLY A CA 1
ATOM 5282 C C . GLY A 1 664 ? 0.464 -10.702 4.671 1.00 88.94 664 GLY A C 1
ATOM 5283 O O . GLY A 1 664 ? -0.007 -11.114 5.724 1.00 88.94 664 GLY A O 1
ATOM 5284 N N . MET A 1 665 ? 1.782 -10.515 4.503 1.00 90.62 665 MET A N 1
ATOM 5285 C CA . MET A 1 665 ? 2.765 -10.778 5.568 1.00 90.62 665 MET A CA 1
ATOM 5286 C C . MET A 1 665 ? 2.722 -9.731 6.695 1.00 90.62 665 MET A C 1
ATOM 5288 O O . MET A 1 665 ? 2.921 -10.062 7.862 1.00 90.62 665 MET A O 1
ATOM 5292 N N . MET A 1 666 ? 2.442 -8.464 6.364 1.00 91.31 666 MET A N 1
ATOM 5293 C CA . MET A 1 666 ? 2.645 -7.351 7.300 1.00 91.31 666 MET A CA 1
ATOM 5294 C C . MET A 1 666 ? 1.759 -7.386 8.555 1.00 91.31 666 MET A C 1
ATOM 5296 O O . MET A 1 666 ? 2.295 -7.064 9.613 1.00 91.31 666 MET A O 1
ATOM 5300 N N . PRO A 1 667 ? 0.465 -7.774 8.511 1.00 93.00 667 PRO A N 1
ATOM 5301 C CA . PRO A 1 667 ? -0.355 -7.856 9.720 1.00 93.00 667 PRO A CA 1
ATOM 5302 C C . PRO A 1 667 ? 0.197 -8.864 10.735 1.00 93.00 667 PRO A C 1
ATOM 5304 O O . PRO A 1 667 ? 0.472 -8.486 11.866 1.00 93.00 667 PRO A O 1
ATOM 5307 N N . GLY A 1 668 ? 0.479 -10.106 10.316 1.00 91.94 668 GLY A N 1
ATOM 5308 C CA . GLY A 1 668 ? 1.002 -11.144 11.217 1.00 91.94 668 GLY A CA 1
ATOM 5309 C C . GLY A 1 668 ? 2.374 -10.800 11.809 1.00 91.94 668 GLY A C 1
ATOM 5310 O O . GLY A 1 668 ? 2.643 -11.104 12.973 1.00 91.94 668 GLY A O 1
ATOM 5311 N N . ILE A 1 669 ? 3.219 -10.109 11.039 1.00 93.50 669 ILE A N 1
ATOM 5312 C CA . ILE A 1 669 ? 4.492 -9.553 11.515 1.00 93.50 669 ILE A CA 1
ATOM 5313 C C . ILE A 1 669 ? 4.256 -8.444 12.551 1.00 93.50 669 ILE A C 1
ATOM 5315 O O . ILE A 1 669 ? 4.850 -8.491 13.624 1.00 93.50 669 ILE A O 1
ATOM 5319 N N . GLN A 1 670 ? 3.379 -7.472 12.276 1.00 93.31 670 GLN A N 1
ATOM 5320 C CA . GLN A 1 670 ? 3.088 -6.371 13.205 1.00 93.31 670 GLN A CA 1
ATOM 5321 C C . GLN A 1 670 ? 2.438 -6.860 14.502 1.00 93.31 670 GLN A C 1
ATOM 5323 O O . GLN A 1 670 ? 2.841 -6.417 15.575 1.00 93.31 670 GLN A O 1
ATOM 5328 N N . ASP A 1 671 ? 1.504 -7.809 14.422 1.00 93.88 671 ASP A N 1
ATOM 5329 C CA . ASP A 1 671 ? 0.877 -8.430 15.590 1.00 93.88 671 ASP A CA 1
ATOM 5330 C C . ASP A 1 671 ? 1.904 -9.196 16.441 1.00 93.88 671 ASP A C 1
ATOM 5332 O O . ASP A 1 671 ? 1.785 -9.244 17.663 1.00 93.88 671 ASP A O 1
ATOM 5336 N N . THR A 1 672 ? 2.932 -9.787 15.822 1.00 93.88 672 THR A N 1
ATOM 5337 C CA . THR A 1 672 ? 3.985 -10.535 16.533 1.00 93.88 672 THR A CA 1
ATOM 5338 C C . THR A 1 672 ? 5.034 -9.625 17.154 1.00 93.88 672 THR A C 1
ATOM 5340 O O . THR A 1 672 ? 5.316 -9.763 18.340 1.00 93.88 672 THR A O 1
ATOM 5343 N N . LEU A 1 673 ? 5.535 -8.630 16.416 1.00 93.50 673 LEU A N 1
ATOM 5344 C CA . LEU A 1 673 ? 6.430 -7.605 16.965 1.00 93.50 673 LEU A CA 1
ATOM 5345 C C . LEU A 1 673 ? 5.759 -6.828 18.109 1.00 93.50 673 LEU A C 1
ATOM 5347 O O . LEU A 1 673 ? 6.417 -6.495 19.092 1.00 93.50 673 LEU A O 1
ATOM 5351 N N . LYS A 1 674 ? 4.437 -6.619 18.029 1.00 94.75 674 LYS A N 1
ATOM 5352 C CA . LYS A 1 674 ? 3.647 -6.069 19.129 1.00 94.75 674 LYS A CA 1
ATOM 5353 C C . LYS A 1 674 ? 3.619 -6.991 20.355 1.00 94.75 674 LYS A C 1
ATOM 5355 O O . LYS A 1 674 ? 3.950 -6.513 21.435 1.00 94.75 674 LYS A O 1
ATOM 5360 N N . ARG A 1 675 ? 3.287 -8.285 20.206 1.00 93.38 675 ARG A N 1
ATOM 5361 C CA . ARG A 1 675 ? 3.316 -9.250 21.330 1.00 93.38 675 ARG A CA 1
ATOM 5362 C C . ARG A 1 675 ? 4.689 -9.304 22.002 1.00 93.38 675 ARG A C 1
ATOM 5364 O O . ARG A 1 675 ? 4.757 -9.290 23.224 1.00 93.38 675 ARG A O 1
ATOM 5371 N N . VAL A 1 676 ? 5.764 -9.338 21.212 1.00 93.81 676 VAL A N 1
ATOM 5372 C CA . VAL A 1 676 ? 7.151 -9.364 21.707 1.00 93.81 676 VAL A CA 1
ATOM 5373 C C . VAL A 1 676 ? 7.486 -8.101 22.504 1.00 93.81 676 VAL A C 1
ATOM 5375 O O . VAL A 1 676 ? 8.040 -8.196 23.596 1.00 93.81 676 VAL A O 1
ATOM 5378 N N . ALA A 1 677 ? 7.119 -6.919 22.000 1.00 93.00 677 ALA A N 1
ATOM 5379 C CA . ALA A 1 677 ? 7.324 -5.670 22.729 1.00 93.00 677 ALA A CA 1
ATOM 5380 C C . ALA A 1 677 ? 6.527 -5.652 24.047 1.00 93.00 677 ALA A C 1
ATOM 5382 O O . ALA A 1 677 ? 7.096 -5.374 25.098 1.00 93.00 677 ALA A O 1
ATOM 5383 N N . GLU A 1 678 ? 5.247 -6.044 24.018 1.00 93.00 678 GLU A N 1
ATOM 5384 C CA . GLU A 1 678 ? 4.390 -6.127 25.210 1.00 93.00 678 GLU A CA 1
ATOM 5385 C C . GLU A 1 678 ? 4.938 -7.123 26.254 1.00 93.00 678 GLU A C 1
ATOM 5387 O O . GLU A 1 678 ? 4.930 -6.818 27.445 1.00 93.00 678 GLU A O 1
ATOM 5392 N N . GLN A 1 679 ? 5.494 -8.265 25.827 1.00 92.38 679 GLN A N 1
ATOM 5393 C CA . GLN A 1 679 ? 6.179 -9.234 26.702 1.00 92.38 679 GLN A CA 1
ATOM 5394 C C . GLN A 1 679 ? 7.453 -8.671 27.351 1.00 92.38 679 GLN A C 1
ATOM 5396 O O . GLN A 1 679 ? 7.781 -9.046 28.475 1.00 92.38 679 GLN A O 1
ATOM 5401 N N . ARG A 1 680 ? 8.151 -7.756 26.670 1.00 90.12 680 ARG A N 1
ATOM 5402 C CA . ARG A 1 680 ? 9.348 -7.058 27.171 1.00 90.12 680 ARG A CA 1
ATOM 5403 C C . ARG A 1 680 ? 9.028 -5.784 27.968 1.00 90.12 680 ARG A C 1
ATOM 5405 O O . ARG A 1 680 ? 9.942 -5.143 28.477 1.00 90.12 680 ARG A O 1
ATOM 5412 N N . GLY A 1 681 ? 7.751 -5.404 28.080 1.00 92.12 681 GLY A N 1
ATOM 5413 C CA . GLY A 1 681 ? 7.319 -4.146 28.703 1.00 92.12 681 GLY A CA 1
ATOM 5414 C C . GLY A 1 681 ? 7.555 -2.895 27.841 1.00 92.12 681 GLY A C 1
ATOM 5415 O O . GLY A 1 681 ? 7.470 -1.778 28.344 1.00 92.12 681 GLY A O 1
ATOM 5416 N N . GLU A 1 682 ? 7.846 -3.064 26.550 1.00 91.69 682 GLU A N 1
ATOM 5417 C CA . GLU A 1 682 ? 8.134 -1.990 25.597 1.00 91.69 682 GLU A CA 1
ATOM 5418 C C . GLU A 1 682 ? 6.886 -1.572 24.795 1.00 91.69 682 GLU A C 1
ATOM 5420 O O . GLU A 1 682 ? 6.083 -2.399 24.359 1.00 91.69 682 GLU A O 1
ATOM 5425 N N . SER A 1 683 ? 6.744 -0.273 24.510 1.00 92.69 683 SER A N 1
ATOM 5426 C CA . SER A 1 683 ? 5.674 0.236 23.643 1.00 92.69 683 SER A CA 1
ATOM 5427 C C . SER A 1 683 ? 6.038 0.074 22.163 1.00 92.69 683 SER A C 1
ATOM 5429 O O . SER A 1 683 ? 6.851 0.827 21.618 1.00 92.69 683 SER A O 1
ATOM 5431 N N . TRP A 1 684 ? 5.411 -0.889 21.475 1.00 92.69 684 TRP A N 1
ATOM 5432 C CA . TRP A 1 684 ? 5.663 -1.131 20.045 1.00 92.69 684 TRP A CA 1
ATOM 5433 C C . TRP A 1 684 ? 5.391 0.095 19.160 1.00 92.69 684 TRP A C 1
ATOM 5435 O O . TRP A 1 684 ? 6.126 0.339 18.206 1.00 92.69 684 TRP A O 1
ATOM 5445 N N . GLU A 1 685 ? 4.361 0.889 19.467 1.00 91.31 685 GLU A N 1
ATOM 5446 C CA . GLU A 1 685 ? 4.024 2.080 18.673 1.00 91.31 685 GLU A CA 1
ATOM 5447 C C . GLU A 1 685 ? 5.109 3.167 18.784 1.00 91.31 685 GLU A C 1
ATOM 5449 O O . GLU A 1 685 ? 5.420 3.835 17.795 1.00 91.31 685 GLU A O 1
ATOM 5454 N N . GLU A 1 686 ? 5.749 3.288 19.951 1.00 92.62 686 GLU A N 1
ATOM 5455 C CA . GLU A 1 686 ? 6.858 4.217 20.190 1.00 92.62 686 GLU A CA 1
ATOM 5456 C C . GLU A 1 686 ? 8.157 3.709 19.555 1.00 92.62 686 GLU A C 1
ATOM 5458 O O . GLU A 1 686 ? 8.778 4.448 18.785 1.00 92.62 686 GLU A O 1
ATOM 5463 N N . LYS A 1 687 ? 8.515 2.429 19.758 1.00 91.69 687 LYS A N 1
ATOM 5464 C CA . LYS A 1 687 ? 9.695 1.803 19.129 1.00 91.69 687 LYS A CA 1
ATOM 5465 C C . LYS A 1 687 ? 9.608 1.875 17.600 1.00 91.69 687 LYS A C 1
ATOM 5467 O O . LYS A 1 687 ? 10.556 2.295 16.944 1.00 91.69 687 LYS A O 1
ATOM 5472 N N . LEU A 1 688 ? 8.443 1.588 17.011 1.00 91.62 688 LEU A N 1
ATOM 5473 C CA . LEU A 1 688 ? 8.206 1.732 15.569 1.00 91.62 688 LEU A CA 1
ATOM 5474 C C . LEU A 1 688 ? 8.307 3.194 15.093 1.00 91.62 688 LEU A C 1
ATOM 5476 O O . LEU A 1 688 ? 8.776 3.447 13.981 1.00 91.62 688 LEU A O 1
ATOM 5480 N N . SER A 1 689 ? 7.887 4.168 15.906 1.00 91.38 689 SER A N 1
ATOM 5481 C CA . SER A 1 689 ? 8.066 5.591 15.591 1.00 91.38 689 SER A CA 1
ATOM 5482 C C . SER A 1 689 ? 9.542 6.008 15.635 1.00 91.38 689 SER A C 1
ATOM 5484 O O . SER A 1 689 ? 9.980 6.789 14.788 1.00 91.38 689 SER A O 1
ATOM 5486 N N . GLN A 1 690 ? 10.321 5.468 16.575 1.00 92.38 690 GLN A N 1
ATOM 5487 C CA . GLN A 1 690 ? 11.766 5.682 16.682 1.00 92.38 690 GLN A CA 1
ATOM 5488 C C . GLN A 1 690 ? 12.517 5.053 15.500 1.00 92.38 690 GLN A C 1
ATOM 5490 O O . GLN A 1 690 ? 13.244 5.762 14.808 1.00 92.38 690 GLN A O 1
ATOM 5495 N N . LEU A 1 691 ? 12.258 3.782 15.174 1.00 91.81 691 LEU A N 1
ATOM 5496 C CA . LEU A 1 691 ? 12.866 3.095 14.024 1.00 91.81 691 LEU A CA 1
ATOM 5497 C C . LEU A 1 691 ? 12.586 3.819 12.695 1.00 91.81 691 LEU A C 1
ATOM 5499 O O . LEU A 1 691 ? 13.466 3.921 11.841 1.00 91.81 691 LEU A O 1
ATOM 5503 N N . LYS A 1 692 ? 11.385 4.388 12.515 1.00 89.31 692 LYS A N 1
ATOM 5504 C CA . LYS A 1 692 ? 11.070 5.237 11.351 1.00 89.31 692 LYS A CA 1
ATOM 5505 C C . LYS A 1 692 ? 11.847 6.554 11.354 1.00 89.31 692 LYS A C 1
ATOM 5507 O O . LYS A 1 692 ? 12.393 6.928 10.319 1.00 89.31 692 LYS A O 1
ATOM 5512 N N . LYS A 1 693 ? 11.918 7.249 12.496 1.00 88.62 693 LYS A N 1
ATOM 5513 C CA . LYS A 1 693 ? 12.679 8.505 12.648 1.00 88.62 693 LYS A CA 1
ATOM 5514 C C . LYS A 1 693 ? 14.171 8.300 12.350 1.00 88.62 693 LYS A C 1
ATOM 5516 O O . LYS A 1 693 ? 14.784 9.146 11.706 1.00 88.62 693 LYS A O 1
ATOM 5521 N N . ASN A 1 694 ? 14.711 7.155 12.758 1.00 88.12 694 ASN A N 1
ATOM 5522 C CA . ASN A 1 694 ? 16.099 6.747 12.552 1.00 88.12 694 ASN A CA 1
ATOM 5523 C C . ASN A 1 694 ? 16.383 6.180 11.144 1.00 88.12 694 ASN A C 1
ATOM 5525 O O . ASN A 1 694 ? 17.522 5.833 10.858 1.00 88.12 694 ASN A O 1
ATOM 5529 N N . LYS A 1 695 ? 15.376 6.065 10.258 1.00 88.88 695 LYS A N 1
ATOM 5530 C CA . LYS A 1 695 ? 15.474 5.384 8.945 1.00 88.88 695 LYS A CA 1
ATOM 5531 C C . LYS A 1 695 ? 15.915 3.907 9.031 1.00 88.88 695 LYS A C 1
ATOM 5533 O O . LYS A 1 695 ? 16.513 3.371 8.102 1.00 88.88 695 LYS A O 1
ATOM 5538 N N . GLN A 1 696 ? 15.604 3.234 10.134 1.00 89.44 696 GLN A N 1
ATOM 5539 C CA . GLN A 1 696 ? 15.865 1.805 10.324 1.00 89.44 696 GLN A CA 1
ATOM 5540 C C . GLN A 1 696 ? 14.761 0.915 9.735 1.00 89.44 696 GLN A C 1
ATOM 5542 O O . GLN A 1 696 ? 15.007 -0.255 9.474 1.00 89.44 696 GLN A O 1
ATOM 5547 N N . TRP A 1 697 ? 13.545 1.438 9.543 1.00 91.75 697 TRP A N 1
ATOM 5548 C CA . TRP A 1 697 ? 12.362 0.654 9.166 1.00 91.75 697 TRP A CA 1
ATOM 5549 C C . TRP A 1 697 ? 11.984 0.803 7.683 1.00 91.75 697 TRP A C 1
ATOM 5551 O O . TRP A 1 697 ? 11.416 1.826 7.285 1.00 91.75 697 TRP A O 1
ATOM 5561 N N . HIS A 1 698 ? 12.209 -0.249 6.890 1.00 90.25 698 HIS A N 1
ATOM 5562 C CA . HIS A 1 698 ? 12.040 -0.256 5.431 1.00 90.25 698 HIS A CA 1
ATOM 5563 C C . HIS A 1 698 ? 10.997 -1.291 4.981 1.00 90.25 698 HIS A C 1
ATOM 5565 O O . HIS A 1 698 ? 11.059 -2.452 5.377 1.00 90.25 698 HIS A O 1
ATOM 5571 N N . VAL A 1 699 ? 10.012 -0.907 4.159 1.00 89.88 699 VAL A N 1
ATOM 5572 C CA . VAL A 1 699 ? 8.908 -1.805 3.747 1.00 89.88 699 VAL A CA 1
ATOM 5573 C C . VAL A 1 699 ? 8.537 -1.607 2.280 1.00 89.88 699 VAL A C 1
ATOM 5575 O O . VAL A 1 699 ? 8.067 -0.533 1.903 1.00 89.88 699 VAL A O 1
ATOM 5578 N N . GLU A 1 700 ? 8.608 -2.679 1.490 1.00 84.25 700 GLU A N 1
ATOM 5579 C CA . GLU A 1 700 ? 8.079 -2.741 0.126 1.00 84.25 700 GLU A CA 1
ATOM 5580 C C . GLU A 1 700 ? 7.280 -4.036 -0.106 1.00 84.25 700 GLU A C 1
ATOM 5582 O O . GLU A 1 700 ? 7.826 -5.079 -0.457 1.00 84.25 700 GLU A O 1
ATOM 5587 N N . VAL A 1 701 ? 5.955 -3.969 0.072 1.00 85.12 701 VAL A N 1
ATOM 5588 C CA . VAL A 1 701 ? 5.058 -5.132 -0.075 1.00 85.12 701 VAL A CA 1
ATOM 5589 C C . VAL A 1 701 ? 3.931 -4.910 -1.088 1.00 85.12 701 VAL A C 1
ATOM 5591 O O . VAL A 1 701 ? 3.357 -3.817 -1.171 1.00 85.12 701 VAL A O 1
ATOM 5594 N N . TYR A 1 702 ? 3.585 -5.951 -1.856 1.00 82.44 702 TYR A N 1
ATOM 5595 C CA . TYR A 1 702 ? 2.669 -5.892 -3.008 1.00 82.44 702 TYR A CA 1
ATOM 5596 C C . TYR A 1 702 ? 1.435 -6.807 -2.956 1.00 82.44 702 TYR A C 1
ATOM 5598 O O . TYR A 1 702 ? 1.428 -7.816 -2.227 1.00 82.44 702 TYR A O 1
#

Radius of gyration: 41.96 Å; chains: 1; bounding box: 158×84×99 Å

Secondary structure (DSSP, 8-state):
-PPP-SS----EEEE-TTBBHHHHHHHHHHHHHTT--EEEE-GGG-EEES-HHHHHHHHHHHHT---SS-GGGS-----SHHHHHHHHHHTTS-TTSHHHHHHHTTEEE-SS--TTTTTSPPB--GGGBHHHHS-TT--EEEHHHHHHTTT-TTHHHHHHHHHHHHHHHHHHHHHHHHHHHHHHHHHHHHHHHHHHHTTS-SS----------------S--------S-----------------------------------------------------------------------------------------------------------------PPPPBP-S-GGGGS-SS----SSBTTB-EEEEEEEEEE-S-TTSSS-EEEEEEE-TTSS---TT-EEEEE-SSEETTEEEEEPPPEEEEB-S-TTTTTTSSSEEEEEEE----B-TTT--B-GGGS-HHHHHHHT--TT-EEEEEEEE---S--SS---------------S-HHHHHHHHHHHHHHSTTS-----TTTTSS--TT-TT--EEEEEEGGGGHHHHHHHIIIIIB--SS----S-EEEEEEESSGGG-SSHHHHHHHHHH-TTTEEEEEEETTT-B-TTSSB--HHHHHTTSHHHHHHHHHTT-EEEEEE-TTHHHHHHHHHHHHHHHTT--HHHHHHHHHHTT-EEEEE-